Protein AF-0000000074145815 (afdb_homodimer)

InterPro domains:
  IPR029069 HotDog domain superfamily [SSF54637] (166-254)
  IPR052741 Mitochondrial Hydroxyacyl-thioester Dehydratase [PTHR28152] (7-281)

Radius of gyration: 24.05 Å; Cα contacts (8 Å, |Δi|>4): 1220; chains: 2; bounding box: 66×77×58 Å

Structure (mmCIF, N/CA/C/O backbone):
data_AF-0000000074145815-model_v1
#
loop_
_entity.id
_entity.type
_entity.pdbx_description
1 polymer '3-hydroxyacyl-ACP dehydratase Htd2'
#
loop_
_atom_site.group_PDB
_atom_site.id
_atom_site.type_symbol
_atom_site.label_atom_id
_atom_site.label_alt_id
_atom_site.label_comp_id
_atom_site.label_asym_id
_atom_site.label_entity_id
_atom_site.label_seq_id
_atom_site.pdbx_PDB_ins_code
_atom_site.Cartn_x
_atom_site.Cartn_y
_atom_site.Cartn_z
_atom_site.occupancy
_atom_site.B_iso_or_equiv
_atom_site.auth_seq_id
_atom_site.auth_comp_id
_atom_site.auth_asym_id
_atom_site.auth_atom_id
_atom_site.pdbx_PDB_model_num
ATOM 1 N N . MET A 1 1 ? -25.406 8.984 10.875 1 89.31 1 MET A N 1
ATOM 2 C CA . MET A 1 1 ? -24.188 8.781 11.656 1 89.31 1 MET A CA 1
ATOM 3 C C . MET A 1 1 ? -23.797 7.305 11.68 1 89.31 1 MET A C 1
ATOM 5 O O . MET A 1 1 ? -24.656 6.434 11.805 1 89.31 1 MET A O 1
ATOM 9 N N . LYS A 1 2 ? -22.484 6.996 11.492 1 92.31 2 LYS A N 1
ATOM 10 C CA . LYS A 1 2 ? -21.969 5.637 11.539 1 92.31 2 LYS A CA 1
ATOM 11 C C . LYS A 1 2 ? -20.828 5.516 12.539 1 92.31 2 LYS A C 1
ATOM 13 O O . LYS A 1 2 ? -20.062 6.469 12.742 1 92.31 2 LYS A O 1
ATOM 18 N N . ARG A 1 3 ? -20.703 4.375 13.188 1 96.25 3 ARG A N 1
ATOM 19 C CA . ARG A 1 3 ? -19.656 4.098 14.156 1 96.25 3 ARG A CA 1
ATOM 20 C C . ARG A 1 3 ? -18.891 2.83 13.789 1 96.25 3 ARG A C 1
ATOM 22 O O . ARG A 1 3 ? -19.484 1.844 13.352 1 96.25 3 ARG A O 1
ATOM 29 N N . PHE A 1 4 ? -17.625 2.908 13.945 1 96.56 4 PHE A N 1
ATOM 30 C CA . PHE A 1 4 ? -16.766 1.76 13.695 1 96.56 4 PHE A CA 1
ATOM 31 C C . PHE A 1 4 ? -15.742 1.595 14.805 1 96.56 4 PHE A C 1
ATOM 33 O O . PHE A 1 4 ? -15.359 2.57 15.453 1 96.56 4 PHE A O 1
ATOM 40 N N . VAL A 1 5 ? -15.367 0.402 15.047 1 97.5 5 VAL A N 1
ATOM 41 C CA . VAL A 1 5 ? -14.242 0.098 15.914 1 97.5 5 VAL A CA 1
ATOM 42 C C . VAL A 1 5 ? -13.195 -0.713 15.148 1 97.5 5 VAL A C 1
ATOM 44 O O . VAL A 1 5 ? -13.492 -1.804 14.648 1 97.5 5 VAL A O 1
ATOM 47 N N . LEU A 1 6 ? -12.055 -0.201 15.008 1 97.19 6 LEU A N 1
ATOM 48 C CA . LEU A 1 6 ? -10.938 -0.865 14.352 1 97.19 6 LEU A CA 1
ATOM 49 C C . LEU A 1 6 ? -9.891 -1.305 15.367 1 97.19 6 LEU A C 1
ATOM 51 O O . LEU A 1 6 ? -9.414 -0.496 16.172 1 97.19 6 LEU A O 1
ATOM 55 N N . LYS A 1 7 ? -9.586 -2.502 15.375 1 96.5 7 LYS A N 1
ATOM 56 C CA . LYS A 1 7 ? -8.562 -3.062 16.25 1 96.5 7 LYS A CA 1
ATOM 57 C C . LYS A 1 7 ? -7.312 -3.447 15.469 1 96.5 7 LYS A C 1
ATOM 59 O O . LYS A 1 7 ? -7.406 -4.016 14.375 1 96.5 7 LYS A O 1
ATOM 64 N N . GLU A 1 8 ? -6.148 -3.146 16.016 1 96.56 8 GLU A N 1
ATOM 65 C CA . GLU A 1 8 ? -4.91 -3.469 15.305 1 96.56 8 GLU A CA 1
ATOM 66 C C . GLU A 1 8 ? -3.754 -3.668 16.281 1 96.56 8 GLU A C 1
ATOM 68 O O . GLU A 1 8 ? -3.633 -2.932 17.266 1 96.56 8 GLU A O 1
ATOM 73 N N . PHE A 1 9 ? -3 -4.746 16.109 1 95.38 9 PHE A N 1
ATOM 74 C CA . PHE A 1 9 ? -1.731 -4.887 16.812 1 95.38 9 PHE A CA 1
ATOM 75 C C . PHE A 1 9 ? -0.659 -4.008 16.188 1 95.38 9 PHE A C 1
ATOM 77 O O . PHE A 1 9 ? -0.312 -4.184 15.008 1 95.38 9 PHE A O 1
ATOM 84 N N . LEU A 1 10 ? -0.147 -3.104 16.922 1 96.38 10 LEU A N 1
ATOM 85 C CA . LEU A 1 10 ? 0.769 -2.102 16.391 1 96.38 10 LEU A CA 1
ATOM 86 C C . LEU A 1 10 ? 2.189 -2.648 16.312 1 96.38 10 LEU A C 1
ATOM 88 O O . LEU A 1 10 ? 2.789 -2.986 17.328 1 96.38 10 LEU A O 1
ATOM 92 N N . THR A 1 11 ? 2.682 -2.727 15.078 1 95.31 11 THR A N 1
ATOM 93 C CA . THR A 1 11 ? 4.051 -3.182 14.867 1 95.31 11 THR A CA 1
ATOM 94 C C . THR A 1 11 ? 4.898 -2.078 14.242 1 95.31 11 THR A C 1
ATOM 96 O O . THR A 1 11 ? 4.375 -1.035 13.844 1 95.31 11 THR A O 1
ATOM 99 N N . GLU A 1 12 ? 6.152 -2.301 14.156 1 94.44 12 GLU A N 1
ATOM 100 C CA . GLU A 1 12 ? 7.078 -1.293 13.648 1 94.44 12 GLU A CA 1
ATOM 101 C C . GLU A 1 12 ? 7.086 -1.274 12.117 1 94.44 12 GLU A C 1
ATOM 103 O O . GLU A 1 12 ? 7.555 -0.312 11.508 1 94.44 12 GLU A O 1
ATOM 108 N N . THR A 1 13 ? 6.562 -2.273 11.469 1 95.25 13 THR A N 1
ATOM 109 C CA . THR A 1 13 ? 6.727 -2.455 10.031 1 95.25 13 THR A CA 1
ATOM 110 C C . THR A 1 13 ? 6.129 -1.278 9.266 1 95.25 13 THR A C 1
ATOM 112 O O . THR A 1 13 ? 6.797 -0.676 8.422 1 95.25 13 THR A O 1
ATOM 115 N N . PRO A 1 14 ? 4.879 -0.851 9.578 1 96.69 14 PRO A N 1
ATOM 116 C CA . PRO A 1 14 ? 4.344 0.312 8.867 1 96.69 14 PRO A CA 1
ATOM 117 C C . PRO A 1 14 ? 5.164 1.577 9.102 1 96.69 14 PRO A C 1
ATOM 119 O O . PRO A 1 14 ? 5.293 2.412 8.203 1 96.69 14 PRO A O 1
ATOM 122 N N . LEU A 1 15 ? 5.762 1.726 10.25 1 95.25 15 LEU A N 1
ATOM 123 C CA . LEU A 1 15 ? 6.562 2.9 10.578 1 95.25 15 LEU A CA 1
ATOM 124 C C . LEU A 1 15 ? 7.871 2.902 9.797 1 95.25 15 LEU A C 1
ATOM 126 O O . LEU A 1 15 ? 8.312 3.949 9.312 1 95.25 15 LEU A O 1
ATOM 130 N N . GLN A 1 16 ? 8.469 1.748 9.75 1 94.56 16 GLN A N 1
ATOM 131 C CA . GLN A 1 16 ? 9.688 1.627 8.961 1 94.56 16 GLN A CA 1
ATOM 132 C C . GLN A 1 16 ? 9.445 2.012 7.504 1 94.56 16 GLN A C 1
ATOM 134 O O . GLN A 1 16 ? 10.25 2.727 6.902 1 94.56 16 GLN A O 1
ATOM 139 N N . LYS A 1 17 ? 8.336 1.595 6.984 1 97.12 17 LYS A N 1
ATOM 140 C CA . LYS A 1 17 ? 7.992 1.901 5.598 1 97.12 17 LYS A CA 1
ATOM 141 C C . LYS A 1 17 ? 7.641 3.377 5.434 1 97.12 17 LYS A C 1
ATOM 143 O O . LYS A 1 17 ? 7.98 3.992 4.418 1 97.12 17 LYS A O 1
ATOM 148 N N . LEU A 1 18 ? 6.988 3.924 6.418 1 97.06 18 LEU A N 1
ATOM 149 C CA . LEU A 1 18 ? 6.684 5.348 6.383 1 97.06 18 LEU A CA 1
ATOM 150 C C . LEU A 1 18 ? 7.961 6.18 6.375 1 97.06 18 LEU A C 1
ATOM 152 O O . LEU A 1 18 ? 8.109 7.098 5.566 1 97.06 18 LEU A O 1
ATOM 156 N N . ARG A 1 19 ? 8.844 5.84 7.195 1 93.81 19 ARG A N 1
ATOM 157 C CA . ARG A 1 19 ? 10.102 6.566 7.293 1 93.81 19 ARG A CA 1
ATOM 158 C C . ARG A 1 19 ? 10.922 6.422 6.016 1 93.81 19 ARG A C 1
ATOM 160 O O . ARG A 1 19 ? 11.492 7.398 5.523 1 93.81 19 ARG A O 1
ATOM 167 N N . ALA A 1 20 ? 10.938 5.238 5.488 1 95.38 20 ALA A N 1
ATOM 168 C CA . ALA A 1 20 ? 11.625 5.02 4.215 1 95.38 20 ALA A CA 1
ATOM 169 C C . ALA A 1 20 ? 11 5.863 3.105 1 95.38 20 ALA A C 1
ATOM 171 O O . ALA A 1 20 ? 11.703 6.355 2.221 1 95.38 20 ALA A O 1
ATOM 172 N N . THR A 1 21 ? 9.719 6.027 3.158 1 97.56 21 THR A N 1
ATOM 173 C CA . THR A 1 21 ? 8.969 6.773 2.156 1 97.56 21 THR A CA 1
ATOM 174 C C . THR A 1 21 ? 9.281 8.266 2.248 1 97.56 21 THR A C 1
ATOM 176 O O . THR A 1 21 ? 9.414 8.945 1.226 1 97.56 21 THR A O 1
ATOM 179 N N . LEU A 1 22 ? 9.523 8.75 3.469 1 97.06 22 LEU A N 1
ATOM 180 C CA . LEU A 1 22 ? 9.562 10.195 3.682 1 97.06 22 LEU A CA 1
ATOM 181 C C . LEU A 1 22 ? 11 10.688 3.812 1 97.06 22 LEU A C 1
ATOM 183 O O . LEU A 1 22 ? 11.273 11.875 3.666 1 97.06 22 LEU A O 1
ATOM 187 N N . SER A 1 23 ? 11.922 9.82 4.07 1 93.25 23 SER A N 1
ATOM 188 C CA . SER A 1 23 ? 13.266 10.211 4.477 1 93.25 23 SER A CA 1
ATOM 189 C C . SER A 1 23 ? 13.969 10.992 3.371 1 93.25 23 SER A C 1
ATOM 191 O O . SER A 1 23 ? 14.719 11.93 3.646 1 93.25 23 SER A O 1
ATOM 193 N N . ASP A 1 24 ? 13.688 10.688 2.121 1 92.06 24 ASP A N 1
ATOM 194 C CA . ASP A 1 24 ? 14.375 11.344 1.011 1 92.06 24 ASP A CA 1
ATOM 195 C C . ASP A 1 24 ? 13.867 12.766 0.811 1 92.06 24 ASP A C 1
ATOM 197 O O . ASP A 1 24 ? 14.578 13.609 0.26 1 92.06 24 ASP A O 1
ATOM 201 N N . VAL A 1 25 ? 12.648 13 1.281 1 93.56 25 VAL A N 1
ATOM 202 C CA . VAL A 1 25 ? 12.07 14.273 0.88 1 93.56 25 VAL A CA 1
ATOM 203 C C . VAL A 1 25 ? 11.961 15.195 2.09 1 93.56 25 VAL A C 1
ATOM 205 O O . VAL A 1 25 ? 11.734 16.406 1.942 1 93.56 25 VAL A O 1
ATOM 208 N N . LEU A 1 26 ? 12.172 14.672 3.258 1 92.88 26 LEU A N 1
ATOM 209 C CA . LEU A 1 26 ? 12.031 15.484 4.457 1 92.88 26 LEU A CA 1
ATOM 210 C C . LEU A 1 26 ? 13.273 15.383 5.336 1 92.88 26 LEU A C 1
ATOM 212 O O . LEU A 1 26 ? 13.18 15.078 6.523 1 92.88 26 LEU A O 1
ATOM 216 N N . SER A 1 27 ? 14.406 15.742 4.812 1 87.88 27 SER A N 1
ATOM 217 C CA . SER A 1 27 ? 15.719 15.586 5.426 1 87.88 27 SER A CA 1
ATOM 218 C C . SER A 1 27 ? 15.812 16.359 6.738 1 87.88 27 SER A C 1
ATOM 220 O O . SER A 1 27 ? 16.438 15.891 7.695 1 87.88 27 SER A O 1
ATOM 222 N N . PRO A 1 28 ? 15.18 17.531 6.855 1 84.62 28 PRO A N 1
ATOM 223 C CA . PRO A 1 28 ? 15.305 18.234 8.133 1 84.62 28 PRO A CA 1
ATOM 224 C C . PRO A 1 28 ? 14.773 17.406 9.312 1 84.62 28 PRO A C 1
ATOM 226 O O . PRO A 1 28 ? 15.289 17.516 10.422 1 84.62 28 PRO A O 1
ATOM 229 N N . TYR A 1 29 ? 13.797 16.719 9.062 1 85.88 29 TYR A N 1
ATOM 230 C CA . TYR A 1 29 ? 13.195 15.906 10.117 1 85.88 29 TYR A CA 1
ATOM 231 C C . TYR A 1 29 ? 14 14.633 10.344 1 85.88 29 TYR A C 1
ATOM 233 O O . TYR A 1 29 ? 14.305 14.281 11.484 1 85.88 29 TYR A O 1
ATOM 241 N N . TYR A 1 30 ? 14.414 13.922 9.367 1 84.94 30 TYR A N 1
ATOM 242 C CA . TYR A 1 30 ? 14.969 12.578 9.477 1 84.94 30 TYR A CA 1
ATOM 243 C C . TYR A 1 30 ? 16.469 12.625 9.695 1 84.94 30 TYR A C 1
ATOM 245 O O . TYR A 1 30 ? 17.078 11.633 10.109 1 84.94 30 TYR A O 1
ATOM 253 N N . SER A 1 31 ? 17.109 13.648 9.484 1 76.38 31 SER A N 1
ATOM 254 C CA . SER A 1 31 ? 18.5 13.812 9.867 1 76.38 31 SER A CA 1
ATOM 255 C C . SER A 1 31 ? 18.656 13.898 11.383 1 76.38 31 SER A C 1
ATOM 257 O O . SER A 1 31 ? 19.672 13.492 11.93 1 76.38 31 SER A O 1
ATOM 259 N N . GLU A 1 32 ? 17.672 14.375 12.008 1 66.94 32 GLU A N 1
ATOM 260 C CA . GLU A 1 32 ? 17.688 14.531 13.461 1 66.94 32 GLU A CA 1
ATOM 261 C C . GLU A 1 32 ? 17.25 13.25 14.164 1 66.94 32 GLU A C 1
ATOM 263 O O . GLU A 1 32 ? 17.578 13.031 15.328 1 66.94 32 GLU A O 1
ATOM 268 N N . GLN A 1 33 ? 16.469 12.438 13.422 1 62.56 33 GLN A N 1
ATOM 269 C CA . GLN A 1 33 ? 15.891 11.242 14.023 1 62.56 33 GLN A CA 1
ATOM 270 C C . GLN A 1 33 ? 16.75 10.016 13.742 1 62.56 33 GLN A C 1
ATOM 272 O O . GLN A 1 33 ? 16.25 8.883 13.766 1 62.56 33 GLN A O 1
ATOM 277 N N . LYS A 1 34 ? 17.938 10.211 13.305 1 53.44 34 LYS A N 1
ATOM 278 C CA . LYS A 1 34 ? 18.812 9.109 12.898 1 53.44 34 LYS A CA 1
ATOM 279 C C . LYS A 1 34 ? 18.734 7.953 13.883 1 53.44 34 LYS A C 1
ATOM 281 O O . LYS A 1 34 ? 18.797 6.785 13.492 1 53.44 34 LYS A O 1
ATOM 286 N N . GLU A 1 35 ? 18.516 8.211 15.109 1 49.59 35 GLU A N 1
ATOM 287 C CA . GLU A 1 35 ? 18.562 7.18 16.141 1 49.59 35 GLU A CA 1
ATOM 288 C C . GLU A 1 35 ? 17.422 6.184 15.977 1 49.59 35 GLU A C 1
ATOM 290 O O . GLU A 1 35 ? 17.516 5.047 16.453 1 49.59 35 GLU A O 1
ATOM 295 N N . LEU A 1 36 ? 16.359 6.664 15.414 1 48.12 36 LEU A N 1
ATOM 296 C CA . LEU A 1 36 ? 15.18 5.809 15.414 1 48.12 36 LEU A CA 1
ATOM 297 C C . LEU A 1 36 ? 15.336 4.676 14.398 1 48.12 36 LEU A C 1
ATOM 299 O O . LEU A 1 36 ? 14.57 3.709 14.422 1 48.12 36 LEU A O 1
ATOM 303 N N . THR A 1 37 ? 16.141 4.871 13.375 1 45.56 37 THR A N 1
ATOM 304 C CA . THR A 1 37 ? 16.281 3.869 12.328 1 45.56 37 THR A CA 1
ATOM 305 C C . THR A 1 37 ? 17.062 2.662 12.836 1 45.56 37 THR A C 1
ATOM 307 O O . THR A 1 37 ? 17.141 1.638 12.156 1 45.56 37 THR A O 1
ATOM 310 N N . GLU A 1 38 ? 17.969 2.957 13.758 1 43.5 38 GLU A N 1
ATOM 311 C CA . GLU A 1 38 ? 18.688 1.782 14.234 1 43.5 38 GLU A CA 1
ATOM 312 C C . GLU A 1 38 ? 17.781 0.863 15.047 1 43.5 38 GLU A C 1
ATOM 314 O O . GLU A 1 38 ? 16.938 1.333 15.812 1 43.5 38 GLU A O 1
ATOM 319 N N . HIS A 1 39 ? 17.531 -0.3 14.469 1 45.16 39 HIS A N 1
ATOM 320 C CA . HIS A 1 39 ? 16.734 -1.395 15.008 1 45.16 39 HIS A CA 1
ATOM 321 C C . HIS A 1 39 ? 16.766 -1.406 16.531 1 45.16 39 HIS A C 1
ATOM 323 O O . HIS A 1 39 ? 17.734 -1.891 17.125 1 45.16 39 HIS A O 1
ATOM 329 N N . PRO A 1 40 ? 16.172 -0.512 17.094 1 42.44 40 PRO A N 1
ATOM 330 C CA . PRO A 1 40 ? 16.266 -0.752 18.531 1 42.44 40 PRO A CA 1
ATOM 331 C C . PRO A 1 40 ? 15.922 -2.189 18.922 1 42.44 40 PRO A C 1
ATOM 333 O O . PRO A 1 40 ? 15.117 -2.834 18.25 1 42.44 40 PRO A O 1
ATOM 336 N N . GLU A 1 41 ? 16.812 -2.873 19.391 1 43.28 41 GLU A N 1
ATOM 337 C CA . GLU A 1 41 ? 16.359 -4.055 20.109 1 43.28 41 GLU A CA 1
ATOM 338 C C . GLU A 1 41 ? 14.945 -3.859 20.656 1 43.28 41 GLU A C 1
ATOM 340 O O . GLU A 1 41 ? 14.562 -2.744 21.016 1 43.28 41 GLU A O 1
ATOM 345 N N . PRO A 1 42 ? 14.047 -4.863 20.234 1 46.5 42 PRO A N 1
ATOM 346 C CA . PRO A 1 42 ? 12.734 -4.793 20.875 1 46.5 42 PRO A CA 1
ATOM 347 C C . PRO A 1 42 ? 12.805 -4.207 22.281 1 46.5 42 PRO A C 1
ATOM 349 O O . PRO A 1 42 ? 11.898 -4.418 23.094 1 46.5 42 PRO A O 1
ATOM 352 N N . SER A 1 43 ? 13.953 -3.801 22.703 1 43.41 43 SER A N 1
ATOM 353 C CA . SER A 1 43 ? 13.922 -3.365 24.109 1 43.41 43 SER A CA 1
ATOM 354 C C . SER A 1 43 ? 12.75 -2.424 24.359 1 43.41 43 SER A C 1
ATOM 356 O O . SER A 1 43 ? 11.688 -2.568 23.766 1 43.41 43 SER A O 1
ATOM 358 N N . GLU A 1 44 ? 13.07 -1.201 24.938 1 49.47 44 GLU A N 1
ATOM 359 C CA . GLU A 1 44 ? 12.18 -0.225 25.562 1 49.47 44 GLU A CA 1
ATOM 360 C C . GLU A 1 44 ? 11.102 0.226 24.578 1 49.47 44 GLU A C 1
ATOM 362 O O . GLU A 1 44 ? 11.266 0.086 23.359 1 49.47 44 GLU A O 1
ATOM 367 N N . LYS A 1 45 ? 9.797 0.863 25.125 1 61.91 45 LYS A N 1
ATOM 368 C CA . LYS A 1 45 ? 8.445 1.267 24.75 1 61.91 45 LYS A CA 1
ATOM 369 C C . LYS A 1 45 ? 8.477 2.217 23.547 1 61.91 45 LYS A C 1
ATOM 371 O O . LYS A 1 45 ? 8.445 3.438 23.719 1 61.91 45 LYS A O 1
ATOM 376 N N . LEU A 1 46 ? 8.797 1.665 22.344 1 82.25 46 LEU A N 1
ATOM 377 C CA . LEU A 1 46 ? 8.656 2.527 21.172 1 82.25 46 LEU A CA 1
ATOM 378 C C . LEU A 1 46 ? 7.254 3.121 21.109 1 82.25 46 LEU A C 1
ATOM 380 O O . LEU A 1 46 ? 6.266 2.42 21.344 1 82.25 46 LEU A O 1
ATOM 384 N N . THR A 1 47 ? 7.293 4.414 21.094 1 89.25 47 THR A N 1
ATOM 385 C CA . THR A 1 47 ? 6.027 5.137 21 1 89.25 47 THR A CA 1
ATOM 386 C C . THR A 1 47 ? 5.848 5.746 19.625 1 89.25 47 THR A C 1
ATOM 388 O O . THR A 1 47 ? 6.828 6.09 18.953 1 89.25 47 THR A O 1
ATOM 391 N N . LEU A 1 48 ? 4.652 5.832 19.234 1 93.81 48 LEU A N 1
ATOM 392 C CA . LEU A 1 48 ? 4.344 6.516 17.984 1 93.81 48 LEU A CA 1
ATOM 393 C C . LEU A 1 48 ? 4.648 8.008 18.094 1 93.81 48 LEU A C 1
ATOM 395 O O . LEU A 1 48 ? 4.277 8.648 19.062 1 93.81 48 LEU A O 1
ATOM 399 N N . LEU A 1 49 ? 5.32 8.492 17.125 1 93.06 49 LEU A N 1
ATOM 400 C CA . LEU A 1 49 ? 5.527 9.93 17.031 1 93.06 49 LEU A CA 1
ATOM 401 C C . LEU A 1 49 ? 4.305 10.617 16.438 1 93.06 49 LEU A C 1
ATOM 403 O O . LEU A 1 49 ? 3.443 9.953 15.852 1 93.06 49 LEU A O 1
ATOM 407 N N . PRO A 1 50 ? 4.203 11.938 16.609 1 95.62 50 PRO A N 1
ATOM 408 C CA . PRO A 1 50 ? 3.027 12.648 16.109 1 95.62 50 PRO A CA 1
ATOM 409 C C . PR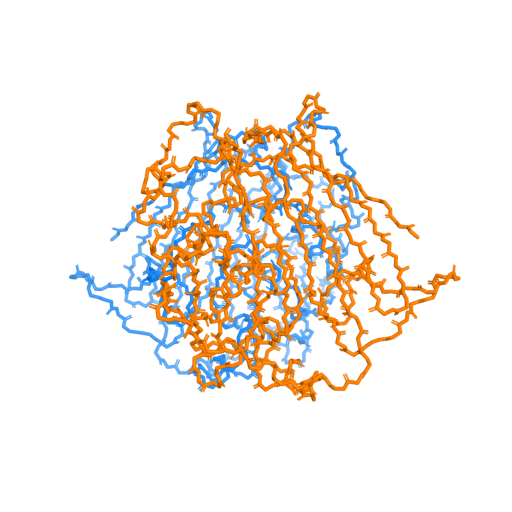O A 1 50 ? 2.812 12.438 14.609 1 95.62 50 PRO A C 1
ATOM 411 O O . PRO A 1 50 ? 3.746 12.602 13.82 1 95.62 50 PRO A O 1
ATOM 414 N N . GLY A 1 51 ? 1.62 12.086 14.227 1 97 51 GLY A N 1
ATOM 415 C CA . GLY A 1 51 ? 1.255 11.898 12.836 1 97 51 GLY A CA 1
ATOM 416 C C . GLY A 1 51 ? 1.433 10.469 12.359 1 97 51 GLY A C 1
ATOM 417 O O . GLY A 1 51 ? 0.84 10.07 11.352 1 97 51 GLY A O 1
ATOM 418 N N . GLU A 1 52 ? 2.178 9.617 13.047 1 96.69 52 GLU A N 1
ATOM 419 C CA . GLU A 1 52 ? 2.521 8.273 12.594 1 96.69 52 GLU A CA 1
ATOM 420 C C . GLU A 1 52 ? 1.32 7.336 12.695 1 96.69 52 GLU A C 1
ATOM 422 O O . GLU A 1 52 ? 1.278 6.301 12.023 1 96.69 52 GLU A O 1
ATOM 427 N N . HIS A 1 53 ? 0.308 7.762 13.477 1 98.19 53 HIS A N 1
ATOM 428 C CA . HIS A 1 53 ? -0.874 6.922 13.625 1 98.19 53 HIS A CA 1
ATOM 429 C C . HIS A 1 53 ? -1.644 6.809 12.32 1 98.19 53 HIS A C 1
ATOM 431 O O . HIS A 1 53 ? -2.471 5.906 12.156 1 98.19 53 HIS A O 1
ATOM 437 N N . LEU A 1 54 ? -1.377 7.695 11.375 1 98.44 54 LEU A N 1
ATOM 438 C CA . LEU A 1 54 ? -2.143 7.766 10.141 1 98.44 54 LEU A CA 1
ATOM 439 C C . LEU A 1 54 ? -1.939 6.508 9.305 1 98.44 54 LEU A C 1
ATOM 441 O O . LEU A 1 54 ? -2.744 6.211 8.414 1 98.44 54 LEU A O 1
ATOM 445 N N . VAL A 1 55 ? -0.894 5.707 9.539 1 98.25 55 VAL A N 1
ATOM 446 C CA . VAL A 1 55 ? -0.648 4.516 8.734 1 98.25 55 VAL A CA 1
ATOM 447 C C . VAL A 1 55 ? -1.19 3.283 9.453 1 98.25 55 VAL A C 1
ATOM 449 O O . VAL A 1 55 ? -0.962 2.152 9.016 1 98.25 55 VAL A O 1
ATOM 452 N N . TYR A 1 56 ? -1.912 3.512 10.531 1 98.38 56 TYR A N 1
ATOM 453 C CA . TYR A 1 56 ? -2.596 2.447 11.258 1 98.38 56 TYR A CA 1
ATOM 454 C C . TYR A 1 56 ? -4.105 2.631 11.203 1 98.38 56 TYR A C 1
ATOM 456 O O . TYR A 1 56 ? -4.594 3.691 10.805 1 98.38 56 TYR A O 1
ATOM 464 N N . PHE A 1 57 ? -4.797 1.565 11.523 1 98.19 57 PHE A N 1
ATOM 465 C CA . PHE A 1 57 ? -6.246 1.547 11.656 1 98.19 57 PHE A CA 1
ATOM 466 C C . PHE A 1 57 ? -6.918 1.924 10.344 1 98.19 57 PHE A C 1
ATOM 468 O O . PHE A 1 57 ? -7.918 2.65 10.336 1 98.19 57 PHE A O 1
ATOM 475 N N . ASN A 1 58 ? -6.309 1.562 9.234 1 97 58 ASN A N 1
ATOM 476 C CA . ASN A 1 58 ? -6.938 1.705 7.922 1 97 58 ASN A CA 1
ATOM 477 C C . ASN A 1 58 ? -7.703 0.447 7.527 1 97 58 ASN A C 1
ATOM 479 O O . ASN A 1 58 ? -7.125 -0.635 7.43 1 97 58 ASN A O 1
ATOM 483 N N . ASP A 1 59 ? -8.898 0.594 7.277 1 92.62 59 ASP A N 1
ATOM 484 C CA . ASP A 1 59 ? -9.836 -0.517 7.219 1 92.62 59 ASP A CA 1
ATOM 485 C C . ASP A 1 59 ? -9.602 -1.378 5.984 1 92.62 59 ASP A C 1
ATOM 487 O O . ASP A 1 59 ? -9.312 -0.856 4.902 1 92.62 59 ASP A O 1
ATOM 491 N N . ALA A 1 60 ? -9.734 -2.646 6.176 1 93.06 60 ALA A N 1
ATOM 492 C CA . ALA A 1 60 ? -9.656 -3.65 5.117 1 93.06 60 ALA A CA 1
ATOM 493 C C . ALA A 1 60 ? -11.031 -3.924 4.516 1 93.06 60 ALA A C 1
ATOM 495 O O . ALA A 1 60 ? -11.664 -4.934 4.828 1 93.06 60 ALA A O 1
ATOM 496 N N . ARG A 1 61 ? -11.438 -3.133 3.604 1 94.56 61 ARG A N 1
ATOM 497 C CA . ARG A 1 61 ? -12.734 -3.318 2.959 1 94.56 61 ARG A CA 1
ATOM 498 C C . ARG A 1 61 ? -12.578 -3.928 1.57 1 94.56 61 ARG A C 1
ATOM 500 O O . ARG A 1 61 ? -11.672 -3.545 0.82 1 94.56 61 ARG A O 1
ATOM 507 N N . PRO A 1 62 ? -13.484 -4.871 1.282 1 95.94 62 PRO A N 1
ATOM 508 C CA . PRO A 1 62 ? -13.43 -5.375 -0.092 1 95.94 62 PRO A CA 1
ATOM 509 C C . PRO A 1 62 ? -13.758 -4.305 -1.127 1 95.94 62 PRO A C 1
ATOM 511 O O . PRO A 1 62 ? -14.336 -3.268 -0.785 1 95.94 62 PRO A O 1
ATOM 514 N N . GLU A 1 63 ? -13.359 -4.551 -2.307 1 96.56 63 GLU A N 1
ATOM 515 C CA . GLU A 1 63 ? -13.453 -3.527 -3.346 1 96.56 63 GLU A CA 1
ATOM 516 C C . GLU A 1 63 ? -14.898 -3.113 -3.586 1 96.56 63 GLU A C 1
ATOM 518 O O . GLU A 1 63 ? -15.18 -1.945 -3.865 1 96.56 63 GLU A O 1
ATOM 523 N N . HIS A 1 64 ? -15.844 -4.07 -3.457 1 96.06 64 HIS A N 1
ATOM 524 C CA . HIS A 1 64 ? -17.234 -3.736 -3.732 1 96.06 64 HIS A CA 1
ATOM 525 C C . HIS A 1 64 ? -17.781 -2.742 -2.711 1 96.06 64 HIS A C 1
ATOM 527 O O . HIS A 1 64 ? -18.844 -2.166 -2.906 1 96.06 64 HIS A O 1
ATOM 533 N N . GLU A 1 65 ? -17.109 -2.543 -1.609 1 95.75 65 GLU A N 1
ATOM 534 C CA . GLU A 1 65 ? -17.5 -1.59 -0.578 1 95.75 65 GLU A CA 1
ATOM 535 C C . GLU A 1 65 ? -16.844 -0.229 -0.799 1 95.75 65 GLU A C 1
ATOM 537 O O . GLU A 1 65 ? -17 0.679 0.021 1 95.75 65 GLU A O 1
ATOM 542 N N . LEU A 1 66 ? -16.078 -0.05 -1.837 1 97 66 LEU A N 1
ATOM 543 C CA . LEU A 1 66 ? -15.523 1.237 -2.236 1 97 66 LEU A CA 1
ATOM 544 C C . LEU A 1 66 ? -16.422 1.921 -3.268 1 97 66 LEU A C 1
ATOM 546 O O . LEU A 1 66 ? -17.266 1.276 -3.881 1 97 66 LEU A O 1
ATOM 550 N N . LEU A 1 67 ? -16.266 3.209 -3.449 1 96.5 67 LEU A N 1
ATOM 551 C CA . LEU A 1 67 ? -16.938 3.961 -4.5 1 96.5 67 LEU A CA 1
ATOM 552 C C . LEU A 1 67 ? -16.094 4.016 -5.766 1 96.5 67 LEU A C 1
ATOM 554 O O . LEU A 1 67 ? -14.969 3.5 -5.785 1 96.5 67 LEU A O 1
ATOM 558 N N . GLY A 1 68 ? -16.625 4.586 -6.781 1 95.31 68 GLY A N 1
ATOM 559 C CA . GLY A 1 68 ? -15.953 4.652 -8.07 1 95.31 68 GLY A CA 1
ATOM 560 C C . GLY A 1 68 ? -14.617 5.379 -8.016 1 95.31 68 GLY A C 1
ATOM 561 O O . GLY A 1 68 ? -13.742 5.129 -8.844 1 95.31 68 GLY A O 1
ATOM 562 N N . ASP A 1 69 ? -14.422 6.266 -7.016 1 97 69 ASP A N 1
ATOM 563 C CA . ASP A 1 69 ? -13.164 7.004 -6.902 1 97 69 ASP A CA 1
ATOM 564 C C . ASP A 1 69 ? -12.125 6.203 -6.113 1 97 69 ASP A C 1
ATOM 566 O O . ASP A 1 69 ? -11.008 6.664 -5.91 1 97 69 ASP A O 1
ATOM 570 N N . GLY A 1 70 ? -12.539 4.996 -5.637 1 97.5 70 GLY A N 1
ATOM 571 C CA . GLY A 1 70 ? -11.609 4.121 -4.945 1 97.5 70 GLY A CA 1
ATOM 572 C C . GLY A 1 70 ? -11.578 4.352 -3.445 1 97.5 70 GLY A C 1
ATOM 573 O O . GLY A 1 70 ? -10.797 3.719 -2.73 1 97.5 70 GLY A O 1
ATOM 574 N N . TYR A 1 71 ? -12.391 5.262 -2.957 1 96.69 71 TYR A N 1
ATOM 575 C CA . TYR A 1 71 ? -12.445 5.559 -1.529 1 96.69 71 TYR A CA 1
ATOM 576 C C . TYR A 1 71 ? -13.602 4.828 -0.865 1 96.69 71 TYR A C 1
ATOM 578 O O . TYR A 1 71 ? -14.484 4.305 -1.548 1 96.69 71 TYR A O 1
ATOM 586 N N . ASP A 1 72 ? -13.602 4.77 0.398 1 94.25 72 ASP A N 1
ATOM 587 C CA . ASP A 1 72 ? -14.562 4.027 1.206 1 94.25 72 ASP A CA 1
ATOM 588 C C . ASP A 1 72 ? -15.961 4.629 1.083 1 94.25 72 ASP A C 1
ATOM 590 O O . ASP A 1 72 ? -16.141 5.84 1.25 1 94.25 72 ASP A O 1
ATOM 594 N N . LYS A 1 73 ? -16.969 3.789 0.936 1 93.75 73 LYS A N 1
ATOM 595 C CA . LYS A 1 73 ? -18.344 4.25 0.756 1 93.75 73 LYS A CA 1
ATOM 596 C C . LYS A 1 73 ? -18.891 4.844 2.049 1 93.75 73 LYS A C 1
ATOM 598 O O . LYS A 1 73 ? -19.766 5.719 2.014 1 93.75 73 LYS A O 1
ATOM 603 N N . ASP A 1 74 ? -18.375 4.426 3.174 1 93.56 74 ASP A N 1
ATOM 604 C CA . ASP A 1 74 ? -18.922 4.848 4.461 1 93.56 74 ASP A CA 1
ATOM 605 C C . ASP A 1 74 ? -18.453 6.254 4.824 1 93.56 74 ASP A C 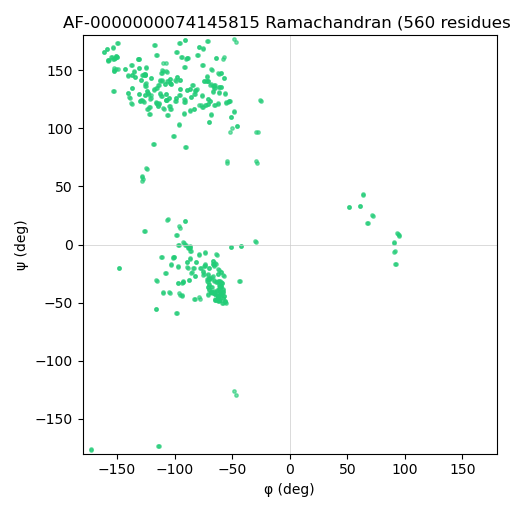1
ATOM 607 O O . ASP A 1 74 ? -18.953 6.859 5.773 1 93.56 74 ASP A O 1
ATOM 611 N N . HIS A 1 75 ? -17.516 6.777 4.039 1 95.25 75 HIS A N 1
ATOM 612 C CA . HIS A 1 75 ? -17.031 8.141 4.273 1 95.25 75 HIS A CA 1
ATOM 613 C C . HIS A 1 75 ? -17.578 9.102 3.225 1 95.25 75 HIS A C 1
ATOM 615 O O . HIS A 1 75 ? -16.984 10.148 2.971 1 95.25 75 HIS A O 1
ATOM 621 N N . ALA A 1 76 ? -18.672 8.727 2.613 1 95.31 76 ALA A N 1
ATOM 622 C CA . ALA A 1 76 ? -19.359 9.586 1.647 1 95.31 76 ALA A CA 1
ATOM 623 C C . ALA A 1 76 ? -20.688 10.094 2.207 1 95.31 76 ALA A C 1
ATOM 625 O O . ALA A 1 76 ? -21.266 9.477 3.104 1 95.31 76 ALA A O 1
ATOM 626 N N . PRO A 1 77 ? -21.141 11.234 1.665 1 93.94 77 PRO A N 1
ATOM 627 C CA . PRO A 1 77 ? -22.391 11.781 2.184 1 93.94 77 PRO A CA 1
ATOM 628 C C . PRO A 1 77 ? -23.609 10.961 1.776 1 93.94 77 PRO A C 1
ATOM 630 O O . PRO A 1 77 ? -23.641 10.398 0.678 1 93.94 77 PRO A O 1
ATOM 633 N N . PHE A 1 78 ? -24.469 10.938 2.652 1 90 78 PHE A N 1
ATOM 634 C CA . PHE A 1 78 ? -25.75 10.289 2.424 1 90 78 PHE A CA 1
ATOM 635 C C . PHE A 1 78 ? -26.891 11.133 2.982 1 90 78 PHE A C 1
ATOM 637 O O . PHE A 1 78 ? -26.688 11.945 3.887 1 90 78 PHE A O 1
ATOM 644 N N . THR A 1 79 ? -28.047 10.922 2.389 1 88.19 79 THR A N 1
ATOM 645 C CA . THR A 1 79 ? -29.234 11.617 2.887 1 88.19 79 THR A CA 1
ATOM 646 C C . THR A 1 79 ? -29.719 10.992 4.188 1 88.19 79 THR A C 1
ATOM 648 O O . THR A 1 79 ? -29.234 9.938 4.598 1 88.19 79 THR A O 1
ATOM 651 N N . GLU A 1 80 ? -30.625 11.688 4.812 1 83.5 80 GLU A N 1
ATOM 652 C CA . GLU A 1 80 ? -31.219 11.18 6.043 1 83.5 80 GLU A CA 1
ATOM 653 C C . GLU A 1 80 ? -31.875 9.82 5.816 1 83.5 80 GLU A C 1
ATOM 655 O O . GLU A 1 80 ? -31.906 8.977 6.723 1 83.5 80 GLU A O 1
ATOM 660 N N . SER A 1 81 ? -32.312 9.5 4.598 1 86.25 81 SER A N 1
ATOM 661 C CA . SER A 1 81 ? -32.969 8.25 4.258 1 86.25 81 SER A CA 1
ATOM 662 C C . SER A 1 81 ? -31.953 7.168 3.898 1 86.25 81 SER A C 1
ATOM 664 O O . SER A 1 81 ? -32.344 6.039 3.576 1 86.25 81 SER A O 1
ATOM 666 N N . GLY A 1 82 ? -30.672 7.625 3.855 1 82.94 82 GLY A N 1
ATOM 667 C CA . GLY A 1 82 ? -29.625 6.652 3.596 1 82.94 82 GLY A CA 1
ATOM 668 C C . GLY A 1 82 ? -29.234 6.562 2.131 1 82.94 82 GLY A C 1
ATOM 669 O O . GLY A 1 82 ? -28.516 5.652 1.728 1 82.94 82 GLY A O 1
ATOM 670 N N . THR A 1 83 ? -29.781 7.469 1.383 1 87.62 83 THR A N 1
ATOM 671 C CA . THR A 1 83 ? -29.469 7.488 -0.042 1 87.62 83 THR A CA 1
ATOM 672 C C . THR A 1 83 ? -28.156 8.211 -0.3 1 87.62 83 THR A C 1
ATOM 674 O O . THR A 1 83 ? -27.938 9.32 0.197 1 87.62 83 THR A O 1
ATOM 677 N N . PRO A 1 84 ? -27.281 7.59 -1.037 1 88.69 84 PRO A N 1
ATOM 678 C CA . PRO A 1 84 ? -26.031 8.266 -1.356 1 88.69 84 PRO A CA 1
ATOM 679 C C . PRO A 1 84 ? -26.234 9.578 -2.104 1 88.69 84 PRO A C 1
ATOM 681 O O . PRO A 1 84 ? -27.125 9.672 -2.961 1 88.69 84 PRO A O 1
ATOM 684 N N . ILE A 1 85 ? -25.531 10.617 -1.73 1 92.25 85 ILE A N 1
ATOM 685 C CA . ILE A 1 85 ? -25.516 11.891 -2.438 1 92.25 85 ILE A CA 1
ATOM 686 C C . ILE A 1 85 ? -24.391 11.906 -3.467 1 92.25 85 ILE A C 1
ATOM 688 O O . ILE A 1 85 ? -23.234 11.68 -3.127 1 92.25 85 ILE A O 1
ATOM 692 N N . PRO A 1 86 ? -24.766 12.164 -4.6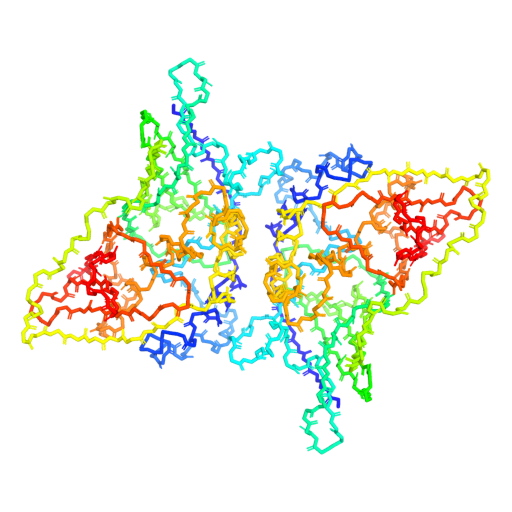8 1 91.94 86 PRO A N 1
ATOM 693 C CA . PRO A 1 86 ? -23.734 12.164 -5.711 1 91.94 86 PRO A CA 1
ATOM 694 C C . PRO A 1 86 ? -22.734 13.312 -5.551 1 91.94 86 PRO A C 1
ATOM 696 O O . PRO A 1 86 ? -23.109 14.383 -5.059 1 91.94 86 PRO A O 1
ATOM 699 N N . PHE A 1 87 ? -21.562 13.125 -5.957 1 94.31 87 PHE A N 1
ATOM 700 C CA . PHE A 1 87 ? -20.5 14.133 -5.969 1 94.31 87 PHE A CA 1
ATOM 701 C C . PHE A 1 87 ? -19.516 13.867 -7.09 1 94.31 87 PHE A C 1
ATOM 703 O O . PHE A 1 87 ? -19.438 12.758 -7.613 1 94.31 87 PHE A O 1
ATOM 710 N N . ARG A 1 88 ? -18.766 14.914 -7.395 1 93.62 88 ARG A N 1
ATOM 711 C CA . ARG A 1 88 ? -17.766 14.773 -8.438 1 93.62 88 ARG A CA 1
ATOM 712 C C . ARG A 1 88 ? -16.359 14.672 -7.836 1 93.62 88 ARG A C 1
ATOM 714 O O . ARG A 1 88 ? -15.547 13.859 -8.273 1 93.62 88 ARG A O 1
ATOM 721 N N . HIS A 1 89 ? -16.156 15.523 -6.801 1 95.5 89 HIS A N 1
ATOM 722 C CA . HIS A 1 89 ? -14.836 15.562 -6.176 1 95.5 89 HIS A CA 1
ATOM 723 C C . HIS A 1 89 ? -14.938 15.328 -4.672 1 95.5 89 HIS A C 1
ATOM 725 O O . HIS A 1 89 ? -15.852 15.836 -4.02 1 95.5 89 HIS A O 1
ATOM 731 N N . ARG A 1 90 ? -14.102 14.562 -4.188 1 96.62 90 ARG A N 1
ATOM 732 C CA . ARG A 1 90 ? -13.883 14.367 -2.758 1 96.62 90 ARG A CA 1
ATOM 733 C C . ARG A 1 90 ? -12.609 15.055 -2.293 1 96.62 90 ARG A C 1
ATOM 735 O O . ARG A 1 90 ? -11.523 14.797 -2.828 1 96.62 90 ARG A O 1
ATOM 742 N N . LEU A 1 91 ? -12.711 15.891 -1.283 1 96.25 91 LEU A N 1
ATOM 743 C CA . LEU A 1 91 ? -11.609 16.719 -0.82 1 96.25 91 LEU A CA 1
ATOM 744 C C . LEU A 1 91 ? -11.273 16.422 0.637 1 96.25 91 LEU A C 1
ATOM 746 O O . LEU A 1 91 ? -12.156 16.078 1.424 1 96.25 91 LEU A O 1
ATOM 750 N N . TRP A 1 92 ? -10.039 16.469 0.948 1 97.75 92 TRP A N 1
ATOM 751 C CA . TRP A 1 92 ? -9.578 16.547 2.332 1 97.75 92 TRP A CA 1
ATOM 752 C C . TRP A 1 92 ? -9.406 18 2.762 1 97.75 92 TRP A C 1
ATOM 754 O O . TRP A 1 92 ? -8.492 18.688 2.295 1 97.75 92 TRP A O 1
ATOM 764 N N . LEU A 1 93 ? -10.211 18.484 3.654 1 97.62 93 LEU A N 1
ATOM 765 C CA . LEU A 1 93 ? -10.312 19.922 3.867 1 97.62 93 LEU A CA 1
ATOM 766 C C . LEU A 1 93 ? -9.453 20.359 5.051 1 97.62 93 LEU A C 1
ATOM 768 O O . LEU A 1 93 ? -8.625 21.266 4.922 1 97.62 93 LEU A O 1
ATOM 772 N N . TYR A 1 94 ? -9.742 19.797 6.18 1 98.44 94 TYR A N 1
ATOM 773 C CA . TYR A 1 94 ? -9.016 20.188 7.379 1 98.44 94 TYR A CA 1
ATOM 774 C C . TYR A 1 94 ? -9.109 19.109 8.453 1 98.44 94 TYR A C 1
ATOM 776 O O . TYR A 1 94 ? -9.883 18.156 8.328 1 98.44 94 TYR A O 1
ATOM 784 N N . GLY A 1 95 ? -8.297 19.234 9.484 1 98.75 95 GLY A N 1
ATOM 785 C CA . GLY A 1 95 ? -8.305 18.281 10.586 1 98.75 95 GLY A CA 1
ATOM 786 C C . GLY A 1 95 ? -7.434 18.703 11.75 1 98.75 95 GLY A C 1
ATOM 787 O O . GLY A 1 95 ? -6.941 19.844 11.781 1 98.75 95 GLY A O 1
ATOM 788 N N . SER A 1 96 ? -7.375 17.828 12.719 1 98.88 96 SER A N 1
ATOM 789 C CA . SER A 1 96 ? -6.551 18.031 13.906 1 98.88 96 SER A CA 1
ATOM 790 C C . SER A 1 96 ? -6.062 16.688 14.469 1 98.88 96 SER A C 1
ATOM 792 O O . SER A 1 96 ? -6.691 15.656 14.266 1 98.88 96 SER A O 1
ATOM 794 N N . ILE A 1 97 ? -4.926 16.703 15.102 1 98.81 97 ILE A N 1
ATOM 795 C CA . ILE A 1 97 ? -4.316 15.586 15.805 1 98.81 97 ILE A CA 1
ATOM 796 C C . ILE A 1 97 ? -3.932 16.016 17.219 1 98.81 97 ILE A C 1
ATOM 798 O O . ILE A 1 97 ? -3.189 16.969 17.406 1 98.81 97 ILE A O 1
ATOM 802 N N . GLU A 1 98 ? -4.406 15.336 18.156 1 98.5 98 GLU A N 1
ATOM 803 C CA . GLU A 1 98 ? -4.094 15.602 19.547 1 98.5 98 GLU A CA 1
ATOM 804 C C . GLU A 1 98 ? -3.555 14.352 20.25 1 98.5 98 GLU A C 1
ATOM 806 O O . GLU A 1 98 ? -4.141 13.273 20.141 1 98.5 98 GLU A O 1
ATOM 811 N N . HIS A 1 99 ? -2.43 14.5 20.891 1 97.5 99 HIS A N 1
ATOM 812 C CA . HIS A 1 99 ? -1.908 13.438 21.734 1 97.5 99 HIS A CA 1
ATOM 813 C C . HIS A 1 99 ? -2.236 13.688 23.203 1 97.5 99 HIS A C 1
ATOM 815 O O . HIS A 1 99 ? -1.941 14.758 23.734 1 97.5 99 HIS A O 1
ATOM 821 N N . THR A 1 100 ? -2.838 12.727 23.828 1 96.62 100 THR A N 1
ATOM 822 C CA . THR A 1 100 ? -3.172 12.844 25.234 1 96.62 100 THR A CA 1
ATOM 823 C C . THR A 1 100 ? -2.275 11.945 26.094 1 96.62 100 THR A C 1
ATOM 825 O O . THR A 1 100 ? -2.094 12.195 27.281 1 96.62 100 THR A O 1
ATOM 828 N N . ALA A 1 101 ? -1.756 10.945 25.531 1 95.81 101 ALA A N 1
ATOM 829 C CA . ALA A 1 101 ? -0.815 10.016 26.141 1 95.81 101 ALA A CA 1
ATOM 830 C C . ALA A 1 101 ? 0.004 9.289 25.078 1 95.81 101 ALA A C 1
ATOM 832 O O . ALA A 1 101 ? -0.381 9.25 23.906 1 95.81 101 ALA A O 1
ATOM 833 N N . PRO A 1 102 ? 1.136 8.773 25.453 1 94.19 102 PRO A N 1
ATOM 834 C CA . PRO A 1 102 ? 1.92 8 24.484 1 94.19 102 PRO A CA 1
ATOM 835 C C . PRO A 1 102 ? 1.221 6.715 24.047 1 94.19 102 PRO A C 1
ATOM 837 O O . PRO A 1 102 ? 0.551 6.066 24.859 1 94.19 102 PRO A O 1
ATOM 840 N N . LEU A 1 103 ? 1.259 6.422 22.812 1 95.75 103 LEU A N 1
ATOM 841 C CA . LEU A 1 103 ? 0.795 5.148 22.266 1 95.75 103 LEU A CA 1
ATOM 842 C C . LEU A 1 103 ? 1.975 4.25 21.906 1 95.75 103 LEU A C 1
ATOM 844 O O . LEU A 1 103 ? 2.754 4.57 21.016 1 95.75 103 LEU A O 1
ATOM 848 N N . HIS A 1 104 ? 2.062 3.127 22.594 1 94.38 104 HIS A N 1
ATOM 849 C CA . HIS A 1 104 ? 3.219 2.246 22.453 1 94.38 104 HIS A CA 1
ATOM 850 C C . HIS A 1 104 ? 2.994 1.198 21.375 1 94.38 104 HIS A C 1
ATOM 852 O O . HIS A 1 104 ? 1.854 0.805 21.109 1 94.38 104 HIS A O 1
ATOM 858 N N . LEU A 1 105 ? 4.062 0.74 20.781 1 94.56 105 LEU A N 1
ATOM 859 C CA . LEU A 1 105 ? 4.02 -0.378 19.844 1 94.56 105 LEU A 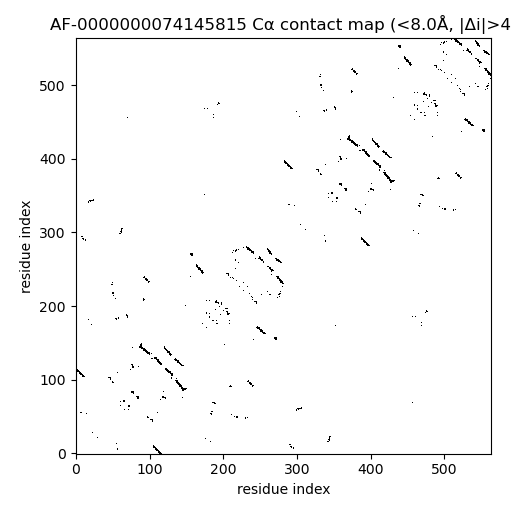CA 1
ATOM 860 C C . LEU A 1 105 ? 3.939 -1.707 20.594 1 94.56 105 LEU A C 1
ATOM 862 O O . LEU A 1 105 ? 4 -1.739 21.828 1 94.56 105 LEU A O 1
ATOM 866 N N . HIS A 1 106 ? 3.689 -2.756 19.828 1 92.25 106 HIS A N 1
ATOM 867 C CA . HIS A 1 106 ? 3.664 -4.141 20.281 1 92.25 106 HIS A CA 1
ATOM 868 C C . HIS A 1 106 ? 2.545 -4.367 21.297 1 92.25 106 HIS A C 1
ATOM 870 O O . HIS A 1 106 ? 2.766 -4.973 22.344 1 92.25 106 HIS A O 1
ATOM 876 N N . GLN A 1 107 ? 1.473 -3.826 21.016 1 93.5 107 GLN A N 1
ATOM 877 C CA . GLN A 1 107 ? 0.214 -4.047 21.719 1 93.5 107 GLN A CA 1
ATOM 878 C C . GLN A 1 107 ? -0.98 -3.809 20.797 1 93.5 107 GLN A C 1
ATOM 880 O O . GLN A 1 107 ? -0.857 -3.131 19.766 1 93.5 107 GLN A O 1
ATOM 885 N N . TYR A 1 108 ? -2.064 -4.371 21.203 1 95.62 108 TYR A N 1
ATOM 886 C CA . TYR A 1 108 ? -3.312 -4.039 20.516 1 95.62 108 TYR A CA 1
ATOM 887 C C . TYR A 1 108 ? -3.791 -2.645 20.906 1 95.62 108 TYR A C 1
ATOM 889 O O . TYR A 1 108 ? -3.658 -2.24 22.062 1 95.62 108 TYR A O 1
ATOM 897 N N . ALA A 1 109 ? -4.285 -1.946 19.984 1 97.75 109 ALA A N 1
ATOM 898 C CA . ALA A 1 109 ? -4.984 -0.68 20.188 1 97.75 109 ALA A CA 1
ATOM 899 C C . ALA A 1 109 ? -6.312 -0.661 19.438 1 97.75 109 ALA A C 1
ATOM 901 O O . ALA A 1 109 ? -6.555 -1.503 18.562 1 97.75 109 ALA A O 1
ATOM 902 N N . ARG A 1 110 ? -7.152 0.205 19.891 1 98.31 110 ARG A N 1
ATOM 903 C CA . ARG A 1 110 ? -8.469 0.327 19.281 1 98.31 110 ARG A CA 1
ATOM 904 C C . ARG A 1 110 ? -8.727 1.755 18.812 1 98.31 110 ARG A C 1
ATOM 906 O O . ARG A 1 110 ? -8.422 2.713 19.531 1 98.31 110 ARG A O 1
ATOM 913 N N . CYS A 1 111 ? -9.172 1.892 17.656 1 98.69 111 CYS A N 1
ATOM 914 C CA . CYS A 1 111 ? -9.617 3.172 17.109 1 98.69 111 CYS A CA 1
ATOM 915 C C . CYS A 1 111 ? -11.141 3.23 17.031 1 98.69 111 CYS A C 1
ATOM 917 O O . CYS A 1 111 ? -11.75 2.48 16.266 1 98.69 111 CYS A O 1
ATOM 919 N N . HIS A 1 112 ? -11.727 4.035 17.812 1 98.69 112 HIS A N 1
ATOM 920 C CA . HIS A 1 112 ? -13.148 4.324 17.703 1 98.69 112 HIS A CA 1
ATOM 921 C C . HIS A 1 112 ? -13.414 5.449 16.703 1 98.69 112 HIS A C 1
ATOM 923 O O . HIS A 1 112 ? -13 6.594 16.938 1 98.69 112 HIS A O 1
ATOM 929 N N . GLU A 1 113 ? -14.078 5.125 15.68 1 98.38 113 GLU A N 1
ATOM 930 C CA . GLU A 1 113 ? -14.32 6.09 14.609 1 98.38 113 GLU A CA 1
ATOM 931 C C . GLU A 1 113 ? -15.797 6.473 14.547 1 98.38 113 GLU A C 1
ATOM 933 O O . GLU A 1 113 ? -16.672 5.602 14.531 1 98.38 113 GLU A O 1
ATOM 938 N N . LEU A 1 114 ? -16.047 7.734 14.562 1 98.25 114 LEU A N 1
ATOM 939 C CA . LEU A 1 114 ? -17.375 8.297 14.398 1 98.25 114 LEU A CA 1
ATOM 940 C C . LEU A 1 114 ? -17.469 9.117 13.117 1 98.25 114 LEU A C 1
ATOM 942 O O . LEU A 1 114 ? -16.688 10.047 12.914 1 98.25 114 LEU A O 1
ATOM 946 N N . VAL A 1 115 ? -18.391 8.734 12.227 1 96.38 115 VAL A N 1
ATOM 947 C CA . VAL A 1 115 ? -18.594 9.414 10.953 1 96.38 115 VAL A CA 1
ATOM 948 C C . VAL A 1 115 ? -19.906 10.172 10.969 1 96.38 115 VAL A C 1
ATOM 950 O O . VAL A 1 115 ? -20.969 9.578 11.148 1 96.38 115 VAL A O 1
ATOM 953 N N . ARG A 1 116 ? -19.812 11.492 10.852 1 95.19 116 ARG A N 1
ATOM 954 C CA . ARG A 1 116 ? -20.984 12.359 10.742 1 95.19 116 ARG A CA 1
ATOM 955 C C . ARG A 1 116 ? -21.062 13.008 9.367 1 95.19 116 ARG A C 1
ATOM 957 O O . ARG A 1 116 ? -20.078 13.547 8.867 1 95.19 116 ARG A O 1
ATOM 964 N N . THR A 1 117 ? -22.266 12.875 8.797 1 92.56 117 THR A N 1
ATOM 965 C CA . THR A 1 117 ? -22.391 13.32 7.41 1 92.56 117 THR A CA 1
ATOM 966 C C . THR A 1 117 ? -23.344 14.516 7.312 1 92.56 117 THR A C 1
ATOM 968 O O . THR A 1 117 ? -24.344 14.57 8.023 1 92.56 117 THR A O 1
ATOM 971 N N . ALA A 1 118 ? -22.953 15.5 6.512 1 91.44 118 ALA A N 1
ATOM 972 C CA . ALA A 1 118 ? -23.812 16.547 5.965 1 91.44 118 ALA A CA 1
ATOM 973 C C . ALA A 1 118 ? -23.938 16.422 4.449 1 91.44 118 ALA A C 1
ATOM 975 O O . ALA A 1 118 ? -23.547 15.406 3.873 1 91.44 118 ALA A O 1
ATOM 976 N N . THR A 1 119 ? -24.562 17.391 3.902 1 88.81 119 THR A N 1
ATOM 977 C CA . THR A 1 119 ? -24.828 17.312 2.469 1 88.81 119 THR A CA 1
ATOM 978 C C . THR A 1 119 ? -23.531 17.406 1.673 1 88.81 119 THR A C 1
ATOM 980 O O . THR A 1 119 ? -23.359 16.703 0.674 1 88.81 119 THR A O 1
ATOM 983 N N . ASP A 1 120 ? -22.641 18.203 2.145 1 93.19 120 ASP A N 1
ATOM 984 C CA . ASP A 1 120 ? -21.453 18.453 1.328 1 93.19 120 ASP A CA 1
ATOM 985 C C . ASP A 1 120 ? -20.172 18.172 2.117 1 93.19 120 ASP A C 1
ATOM 987 O O . ASP A 1 120 ? -19.078 18.531 1.684 1 93.19 120 ASP A O 1
ATOM 991 N N . ARG A 1 121 ? -20.344 17.531 3.293 1 95.62 121 ARG A N 1
ATOM 992 C CA . ARG A 1 121 ? -19.172 17.312 4.125 1 95.62 121 ARG A CA 1
ATOM 993 C C . ARG A 1 121 ? -19.344 16.078 5.004 1 95.62 121 ARG A C 1
ATOM 995 O O . ARG A 1 121 ? -20.469 15.742 5.391 1 95.62 121 ARG A O 1
ATOM 1002 N N . VAL A 1 122 ? -18.297 15.438 5.289 1 97.19 122 VAL A N 1
ATOM 1003 C CA . VAL A 1 122 ? -18.25 14.312 6.215 1 97.19 122 VAL A CA 1
ATOM 1004 C C . VAL A 1 122 ? -17.172 14.562 7.277 1 97.19 122 VAL A C 1
ATOM 1006 O O . VAL A 1 122 ? -16.031 14.859 6.949 1 97.19 122 VAL A O 1
ATOM 1009 N N . HIS A 1 123 ? -17.609 14.531 8.5 1 97.75 123 HIS A N 1
ATOM 1010 C CA . HIS A 1 123 ? -16.703 14.664 9.641 1 97.75 123 HIS A CA 1
ATOM 1011 C C . HIS A 1 123 ? -16.359 13.297 10.234 1 97.75 123 HIS A C 1
ATOM 1013 O O . HIS A 1 123 ? -17.25 12.523 10.578 1 97.75 123 HIS A O 1
ATOM 1019 N N . VAL A 1 124 ? -15.117 12.969 10.312 1 98.25 124 VAL A N 1
ATOM 1020 C CA . VAL A 1 124 ? -14.648 11.711 10.883 1 98.25 124 VAL A CA 1
ATOM 1021 C C . VAL A 1 124 ? -13.852 11.984 12.156 1 98.25 124 VAL A C 1
ATOM 1023 O O . VAL A 1 124 ? -12.852 12.711 12.125 1 98.25 124 VAL A O 1
ATOM 1026 N N . GLN A 1 125 ? -14.289 11.477 13.211 1 98.75 125 GLN A N 1
ATOM 1027 C CA . GLN A 1 125 ? -13.57 11.531 14.477 1 98.75 125 GLN A CA 1
ATOM 1028 C C . GLN A 1 125 ? -12.992 10.164 14.844 1 98.75 125 GLN A C 1
ATOM 1030 O O . GLN A 1 125 ? -13.711 9.156 14.836 1 98.75 125 GLN A O 1
ATOM 1035 N N . ARG A 1 126 ? -11.75 10.117 15.172 1 98.81 126 ARG A N 1
ATOM 1036 C CA . ARG A 1 126 ? -11.078 8.883 15.57 1 98.81 126 ARG A CA 1
ATOM 1037 C C . ARG A 1 126 ? -10.445 9.031 16.953 1 98.81 126 ARG A C 1
ATOM 1039 O O . ARG A 1 126 ? -9.562 9.875 17.141 1 98.81 126 ARG A O 1
ATOM 1046 N N . ASP A 1 127 ? -10.891 8.273 17.875 1 98.88 127 ASP A N 1
ATOM 1047 C CA . ASP A 1 127 ? -10.281 8.141 19.203 1 98.88 127 ASP A CA 1
ATOM 1048 C C . ASP A 1 127 ? -9.516 6.824 19.328 1 98.88 127 ASP A C 1
ATOM 1050 O O . ASP A 1 127 ? -10.109 5.746 19.234 1 98.88 127 ASP A O 1
ATOM 1054 N N . ILE A 1 128 ? -8.25 6.941 19.562 1 98.88 128 ILE A N 1
ATOM 1055 C CA . ILE A 1 128 ? -7.402 5.754 19.609 1 98.88 128 ILE A CA 1
ATOM 1056 C C . ILE A 1 128 ? -7.016 5.449 21.047 1 98.88 128 ILE A C 1
ATOM 1058 O O . ILE A 1 128 ? -6.422 6.289 21.734 1 98.88 128 ILE A O 1
ATOM 1062 N N . TYR A 1 129 ? -7.312 4.254 21.453 1 98.75 129 TYR A N 1
ATOM 1063 C CA . TYR A 1 129 ? -7.09 3.801 22.828 1 98.75 129 TYR A CA 1
ATOM 1064 C C . TYR A 1 129 ? -6.016 2.723 22.875 1 98.75 129 TYR A C 1
ATOM 1066 O O . TYR A 1 129 ? -5.957 1.854 22 1 98.75 129 TYR A O 1
ATOM 1074 N N . SER A 1 130 ? -5.219 2.807 23.906 1 97.56 130 SER A N 1
ATOM 1075 C CA . SER A 1 130 ? -4.258 1.74 24.172 1 97.56 130 SER A CA 1
ATOM 1076 C C . SER A 1 130 ? -4.953 0.478 24.672 1 97.56 130 SER A C 1
ATOM 1078 O O . SER A 1 130 ? -6.172 0.466 24.859 1 97.56 130 SER A O 1
ATOM 1080 N N . SER A 1 131 ? -4.172 -0.573 24.844 1 95.5 131 SER A N 1
ATOM 1081 C CA . SER A 1 131 ? -4.703 -1.862 25.281 1 95.5 131 SER A CA 1
ATOM 1082 C C . SER A 1 131 ? -5.324 -1.768 26.656 1 95.5 131 SER A C 1
ATOM 1084 O O . SER A 1 131 ? -6.23 -2.535 27 1 95.5 131 SER A O 1
ATOM 1086 N N . ASN A 1 132 ? -4.898 -0.83 27.438 1 95.75 132 ASN A N 1
ATOM 1087 C CA . ASN A 1 132 ? -5.426 -0.674 28.797 1 95.75 132 ASN A CA 1
ATOM 1088 C C . ASN A 1 132 ? -6.625 0.269 28.828 1 95.75 132 ASN A C 1
ATOM 1090 O O . ASN A 1 132 ? -7.109 0.627 29.891 1 95.75 132 ASN A O 1
ATOM 1094 N N . GLY A 1 133 ? -6.977 0.771 27.688 1 97 133 GLY A N 1
ATOM 1095 C CA . GLY A 1 133 ? -8.188 1.567 27.594 1 97 133 GLY A CA 1
ATOM 1096 C C . GLY A 1 133 ? -7.938 3.057 27.75 1 97 133 GLY A C 1
ATOM 1097 O O . GLY A 1 133 ? -8.883 3.84 27.875 1 97 133 GLY A O 1
ATOM 1098 N N . GLN A 1 134 ? -6.75 3.457 27.75 1 97.94 134 GLN A N 1
ATOM 1099 C CA . GLN A 1 134 ? -6.41 4.871 27.844 1 97.94 134 GLN A CA 1
ATOM 1100 C C . GLN A 1 134 ? -6.496 5.543 26.469 1 97.94 134 GLN A C 1
ATOM 1102 O O . GLN A 1 134 ? -5.969 5.023 25.484 1 97.94 134 GLN A O 1
ATOM 1107 N N . LEU A 1 135 ? -7.172 6.703 26.469 1 98.56 135 LEU A N 1
ATOM 1108 C CA . LEU A 1 135 ? -7.164 7.496 25.25 1 98.56 135 LEU A CA 1
ATOM 1109 C C . LEU A 1 135 ? -5.777 8.078 24.984 1 98.56 135 LEU A C 1
ATOM 1111 O O . LEU A 1 135 ? -5.23 8.789 25.828 1 98.56 135 LEU A O 1
ATOM 1115 N N . CYS A 1 136 ? -5.195 7.789 23.797 1 98.25 136 CYS A N 1
ATOM 1116 C CA . CYS A 1 136 ? -3.844 8.234 23.484 1 98.25 136 CYS A CA 1
ATOM 1117 C C . CYS A 1 136 ? -3.859 9.32 22.422 1 98.25 136 CYS A C 1
ATOM 1119 O O . CYS A 1 136 ? -3.121 10.305 22.516 1 98.25 136 CYS A O 1
ATOM 1121 N N . ILE A 1 137 ? -4.684 9.156 21.422 1 98.69 137 ILE A N 1
ATOM 1122 C CA . ILE A 1 137 ? -4.715 10.094 20.312 1 98.69 137 ILE A CA 1
ATOM 1123 C C . ILE A 1 137 ? -6.164 10.391 19.922 1 98.69 137 ILE A C 1
ATOM 1125 O O . ILE A 1 137 ? -6.984 9.477 19.828 1 98.69 137 ILE A O 1
ATOM 1129 N N . ARG A 1 138 ? -6.488 11.633 19.719 1 98.81 138 ARG A N 1
ATOM 1130 C CA . ARG A 1 138 ? -7.727 12.086 19.109 1 98.81 138 ARG A CA 1
ATOM 1131 C C . ARG A 1 138 ? -7.453 12.75 17.766 1 98.81 138 ARG A C 1
ATOM 1133 O O . ARG A 1 138 ? -6.668 13.695 17.672 1 98.81 138 ARG A O 1
ATOM 1140 N N . GLU A 1 139 ? -8.016 12.258 16.719 1 98.81 139 GLU A N 1
ATOM 1141 C CA . GLU A 1 139 ? -7.836 12.781 15.367 1 98.81 139 GLU A CA 1
ATOM 1142 C C . GLU A 1 139 ? -9.172 13.148 14.734 1 98.81 139 GLU A C 1
ATOM 1144 O O . GLU A 1 139 ? -10.148 12.398 14.844 1 98.81 139 GLU A O 1
ATOM 1149 N N . ASN A 1 140 ? -9.242 14.328 14.203 1 98.69 140 ASN A N 1
ATOM 1150 C CA . ASN A 1 140 ? -10.398 14.789 13.438 1 98.69 140 ASN A CA 1
ATOM 1151 C C . ASN A 1 140 ? -10.031 15.102 11.992 1 98.69 140 ASN A C 1
ATOM 1153 O O . ASN A 1 140 ? -8.977 15.688 11.727 1 98.69 140 ASN A O 1
ATOM 1157 N N . ARG A 1 141 ? -10.812 14.625 11.086 1 98.25 141 ARG A N 1
ATOM 1158 C CA . ARG A 1 141 ? -10.664 15.016 9.688 1 98.25 141 ARG A CA 1
ATOM 1159 C C . ARG A 1 141 ? -12.016 15.344 9.062 1 98.25 141 ARG A C 1
ATOM 1161 O O . ARG A 1 141 ? -13.031 14.734 9.406 1 98.25 141 ARG A O 1
ATOM 1168 N N . THR A 1 142 ? -11.992 16.297 8.219 1 98.44 142 THR A N 1
ATOM 1169 C CA . THR A 1 142 ? -13.18 16.719 7.492 1 98.44 142 THR A CA 1
ATOM 1170 C C . THR A 1 142 ? -12.969 16.594 5.988 1 98.44 142 THR A C 1
ATOM 1172 O O . THR A 1 142 ? -11.984 17.109 5.449 1 98.44 142 THR A O 1
ATOM 1175 N N . LEU A 1 143 ? -13.859 15.898 5.383 1 98.06 143 LEU A N 1
ATOM 1176 C CA . LEU A 1 143 ? -13.867 15.734 3.932 1 98.06 143 LEU A CA 1
ATOM 1177 C C . LEU A 1 143 ? -14.945 16.594 3.295 1 98.06 143 LEU A C 1
ATOM 1179 O O . LEU A 1 143 ? -16.031 16.75 3.855 1 98.06 143 LEU A O 1
ATOM 1183 N N . GLY A 1 144 ? -14.641 17.156 2.139 1 97 144 GLY A N 1
ATOM 1184 C CA . GLY A 1 144 ? -15.594 17.922 1.354 1 97 144 GLY A CA 1
ATOM 1185 C C . GLY A 1 144 ? -16 17.219 0.068 1 97 144 GLY A C 1
ATOM 1186 O O . GLY A 1 144 ? -15.211 16.484 -0.515 1 97 144 GLY A O 1
ATOM 1187 N N . TYR A 1 145 ? -17.234 17.469 -0.362 1 95.88 145 TYR A N 1
ATOM 1188 C CA . TYR A 1 145 ? -17.781 16.891 -1.58 1 95.88 145 TYR A CA 1
ATOM 1189 C C . TYR A 1 145 ? -18.406 17.969 -2.467 1 95.88 145 TYR A C 1
ATOM 1191 O O . TYR A 1 145 ? -19.297 18.688 -2.035 1 95.88 145 TYR A O 1
ATOM 1199 N N . VAL A 1 146 ? -17.906 18.016 -3.68 1 92.75 146 VAL A N 1
ATOM 1200 C CA . VAL A 1 146 ? -18.344 19.094 -4.562 1 92.75 146 VAL A CA 1
ATOM 1201 C C . VAL A 1 146 ? -18.828 18.516 -5.887 1 92.75 146 VAL A C 1
ATOM 1203 O O . VAL A 1 146 ? -18.297 17.5 -6.355 1 92.75 146 VAL A O 1
ATOM 1206 N N . GLN A 1 147 ? -19.75 19.078 -6.441 1 87.44 147 GLN A N 1
ATOM 1207 C CA . GLN A 1 147 ? -20.312 18.656 -7.719 1 87.44 147 GLN A CA 1
ATOM 1208 C C . GLN A 1 147 ? -19.656 19.391 -8.883 1 87.44 147 GLN A C 1
ATOM 1210 O O . GLN A 1 147 ? -19.562 18.844 -9.984 1 87.44 147 GLN A O 1
ATOM 1215 N N . ASN A 1 148 ? -19.25 20.594 -8.633 1 78.06 148 ASN A N 1
ATOM 1216 C CA . ASN A 1 148 ? -18.688 21.422 -9.703 1 78.06 148 ASN A CA 1
ATOM 1217 C C . ASN A 1 148 ? -17.188 21.234 -9.812 1 78.06 148 ASN A C 1
ATOM 1219 O O . ASN A 1 148 ? -16.547 20.688 -8.898 1 78.06 148 ASN A O 1
ATOM 1223 N N . ASP A 1 149 ? -16.688 21.609 -10.992 1 69.06 149 ASP A N 1
ATOM 1224 C CA . ASP A 1 149 ? -15.25 21.5 -11.211 1 69.06 149 ASP A CA 1
ATOM 1225 C C . ASP A 1 149 ? -14.484 22.391 -10.234 1 69.06 149 ASP A C 1
ATOM 1227 O O . ASP A 1 149 ? -14.898 23.516 -9.961 1 69.06 149 ASP A O 1
ATOM 1231 N N . VAL A 1 150 ? -13.664 21.875 -9.492 1 59.38 150 VAL A N 1
ATOM 1232 C CA . VAL A 1 150 ? -12.875 22.531 -8.445 1 59.38 150 VAL A CA 1
ATOM 1233 C C . VAL A 1 150 ? -11.828 23.438 -9.086 1 59.38 150 VAL A C 1
ATOM 1235 O O . VAL A 1 150 ? -11.211 24.266 -8.398 1 59.38 150 VAL A O 1
ATOM 1238 N N . ASN A 1 151 ? -11.328 23.109 -10.344 1 55.94 151 ASN A N 1
ATOM 1239 C CA . ASN A 1 151 ? -10.266 23.922 -10.93 1 55.94 151 ASN A CA 1
ATOM 1240 C C . ASN A 1 151 ? -10.609 25.406 -10.898 1 55.94 151 ASN A C 1
ATOM 1242 O O . ASN A 1 151 ? -9.797 26.234 -11.305 1 55.94 151 ASN A O 1
ATOM 1246 N N . THR A 1 152 ? -11.789 25.703 -10.398 1 47.03 152 THR A N 1
ATOM 1247 C CA . THR A 1 152 ? -12.18 27.109 -10.43 1 47.03 152 THR A CA 1
ATOM 1248 C C . THR A 1 152 ? -11.891 27.781 -9.094 1 47.03 152 THR A C 1
ATOM 1250 O O . THR A 1 152 ? -12.242 28.938 -8.883 1 47.03 152 THR A O 1
ATOM 1253 N N . ARG A 1 153 ? -11.375 27.047 -8.172 1 51.78 153 ARG A N 1
ATOM 1254 C CA . ARG A 1 153 ? -11.195 27.719 -6.879 1 51.78 153 ARG A CA 1
ATOM 1255 C C . ARG A 1 153 ? -10.078 28.75 -6.945 1 51.78 153 ARG A C 1
ATOM 1257 O O . ARG A 1 153 ? -9.016 28.484 -7.512 1 51.78 153 ARG A O 1
ATOM 1264 N N . ARG A 1 154 ? -10.422 30.016 -6.652 1 49.94 154 ARG A N 1
ATOM 1265 C CA . ARG A 1 154 ? -9.562 31.188 -6.555 1 49.94 154 ARG A CA 1
ATOM 1266 C C . ARG A 1 154 ? -8.367 30.922 -5.648 1 49.94 154 ARG A C 1
ATOM 1268 O O . ARG A 1 154 ? -8.531 30.391 -4.543 1 49.94 154 ARG A O 1
ATOM 1275 N N . PHE A 1 155 ? -7.117 30.828 -6.309 1 56.16 155 PHE A N 1
ATOM 1276 C CA . PHE A 1 155 ? -5.832 30.766 -5.621 1 56.16 155 PHE A CA 1
ATOM 1277 C C . PHE A 1 155 ? -5.758 31.812 -4.52 1 56.16 155 PHE A C 1
ATOM 1279 O O . PHE A 1 155 ? -6.066 33 -4.75 1 56.16 155 PHE A O 1
ATOM 1286 N N . ILE A 1 156 ? -5.953 31.312 -3.213 1 57.72 156 ILE A N 1
ATOM 1287 C CA . ILE A 1 156 ? -5.617 32.25 -2.145 1 57.72 156 ILE A CA 1
ATOM 1288 C C . ILE A 1 156 ? -4.105 32.438 -2.088 1 57.72 156 ILE A C 1
ATOM 1290 O O . ILE A 1 156 ? -3.346 31.484 -2.062 1 57.72 156 ILE A O 1
ATOM 1294 N N . ARG A 1 157 ? -3.678 33.594 -2.564 1 57.97 157 ARG A N 1
ATOM 1295 C CA . ARG A 1 157 ? -2.256 33.906 -2.449 1 57.97 157 ARG A CA 1
ATOM 1296 C C . ARG A 1 157 ? -1.906 34.375 -1.034 1 57.97 157 ARG A C 1
ATOM 1298 O O . ARG A 1 157 ? -2.689 35.062 -0.387 1 57.97 157 ARG A O 1
ATOM 1305 N N . MET A 1 158 ? -0.969 33.562 -0.432 1 56.69 158 MET A N 1
ATOM 1306 C CA . MET A 1 158 ? -0.501 34.062 0.858 1 56.69 158 MET A CA 1
ATOM 1307 C C . MET A 1 158 ? -0.019 35.5 0.743 1 56.69 158 MET A C 1
ATOM 1309 O O . MET A 1 158 ? 0.602 35.875 -0.254 1 56.69 158 MET A O 1
ATOM 1313 N N . ARG A 1 159 ? -0.574 36.281 1.495 1 50.88 159 ARG A N 1
ATOM 1314 C CA . ARG A 1 159 ? 0.027 37.594 1.646 1 50.88 159 ARG A CA 1
ATOM 1315 C C . ARG A 1 159 ? 1.531 37.5 1.877 1 50.88 159 ARG A C 1
ATOM 1317 O O . ARG A 1 159 ? 2.027 36.438 2.297 1 50.88 159 ARG A O 1
ATOM 1324 N N . GLN A 1 160 ? 2.328 38.594 1.938 1 48.28 160 GLN A N 1
ATOM 1325 C CA . GLN A 1 160 ? 3.742 38.969 1.947 1 48.28 160 GLN A CA 1
ATOM 1326 C C . GLN A 1 160 ? 4.508 38.156 2.996 1 48.28 160 GLN A C 1
ATOM 1328 O O . GLN A 1 160 ? 4.094 38.094 4.152 1 48.28 160 GLN A O 1
ATOM 1333 N N . GLN A 1 161 ? 5.234 37.062 2.479 1 52.75 161 GLN A N 1
ATOM 1334 C CA . GLN A 1 161 ? 6.324 36.469 3.248 1 52.75 161 GLN A CA 1
ATOM 1335 C C . GLN A 1 161 ? 6.984 37.5 4.152 1 52.75 161 GLN A C 1
ATOM 1337 O O . GLN A 1 161 ? 7.398 38.562 3.686 1 52.75 161 GLN A O 1
ATOM 1342 N N . THR A 1 162 ? 6.59 37.5 5.297 1 54.47 162 THR A N 1
ATOM 1343 C CA . THR A 1 162 ? 7.367 38.406 6.148 1 54.47 162 THR A CA 1
ATOM 1344 C C . THR A 1 162 ? 8.836 38 6.156 1 54.47 162 THR A C 1
ATOM 1346 O O . THR A 1 162 ? 9.18 36.844 5.844 1 54.47 162 THR A O 1
ATOM 1349 N N . ALA A 1 163 ? 9.773 38.875 6.262 1 61 163 ALA A N 1
ATOM 1350 C CA . ALA A 1 163 ? 11.227 38.812 6.426 1 61 163 ALA A CA 1
ATOM 1351 C C . ALA A 1 163 ? 11.633 37.75 7.426 1 61 163 ALA A C 1
ATOM 1353 O O . ALA A 1 163 ? 12.75 37.219 7.375 1 61 163 ALA A O 1
ATOM 1354 N N . ASP A 1 164 ? 10.68 36.938 8.125 1 81.94 164 ASP A N 1
ATOM 1355 C CA . ASP A 1 164 ? 11.07 36 9.195 1 81.94 164 ASP A CA 1
ATOM 1356 C C . ASP A 1 164 ? 10.523 34.625 8.938 1 81.94 164 ASP A C 1
ATOM 1358 O O . ASP A 1 164 ? 9.766 34.062 9.758 1 81.94 164 ASP A O 1
ATOM 1362 N N . THR A 1 165 ? 10.844 34 7.738 1 88.81 165 THR A N 1
ATOM 1363 C CA . THR A 1 165 ? 10.312 32.688 7.375 1 88.81 165 THR A CA 1
ATOM 1364 C C . THR A 1 165 ? 11.445 31.688 7.117 1 88.81 165 THR A C 1
ATOM 1366 O O . THR A 1 165 ? 12.438 32.031 6.461 1 88.81 165 THR A O 1
ATOM 1369 N N . GLN A 1 166 ? 11.398 30.531 7.742 1 92.81 166 GLN A N 1
ATOM 1370 C CA . GLN A 1 166 ? 12.234 29.391 7.359 1 92.81 166 GLN A CA 1
ATOM 1371 C C . GLN A 1 166 ? 11.539 28.531 6.312 1 92.81 166 GLN A C 1
ATOM 1373 O O . GLN A 1 166 ? 10.359 28.203 6.453 1 92.81 166 GLN A O 1
ATOM 1378 N N . THR A 1 167 ? 12.328 28.188 5.262 1 94.94 167 THR A N 1
ATOM 1379 C CA . THR A 1 167 ? 11.711 27.5 4.137 1 94.94 167 THR A CA 1
ATOM 1380 C C . THR A 1 167 ? 12.484 26.234 3.771 1 94.94 167 THR A C 1
ATOM 1382 O O . THR A 1 167 ? 13.719 26.234 3.816 1 94.94 167 THR A O 1
ATOM 1385 N N . PHE A 1 168 ? 11.773 25.188 3.416 1 96.31 168 PHE A N 1
ATOM 1386 C CA . PHE A 1 168 ? 12.328 23.953 2.877 1 96.31 168 PHE A CA 1
ATOM 1387 C C . PHE A 1 168 ? 11.586 23.531 1.616 1 96.31 168 PHE A C 1
ATOM 1389 O O . PHE A 1 168 ? 10.352 23.484 1.604 1 96.31 168 PHE A O 1
ATOM 1396 N N . HIS A 1 169 ? 12.328 23.25 0.574 1 97.38 169 HIS A N 1
ATOM 1397 C CA . HIS A 1 169 ? 11.727 22.891 -0.7 1 97.38 169 HIS A CA 1
ATOM 1398 C C . HIS A 1 169 ? 11.727 21.375 -0.896 1 97.38 169 HIS A C 1
ATOM 1400 O O . HIS A 1 169 ? 12.688 20.703 -0.515 1 97.38 169 HIS A O 1
ATOM 1406 N N . LEU A 1 170 ? 10.633 20.844 -1.477 1 97.5 170 LEU A N 1
ATOM 1407 C CA . LEU A 1 170 ? 10.609 19.453 -1.877 1 97.5 170 LEU A CA 1
ATOM 1408 C C . LEU A 1 170 ? 9.695 19.234 -3.082 1 97.5 170 LEU A C 1
ATOM 1410 O O . LEU A 1 170 ? 8.914 20.125 -3.432 1 97.5 170 LEU A O 1
ATOM 1414 N N . THR A 1 171 ? 9.867 18.141 -3.764 1 98.12 171 THR A N 1
ATOM 1415 C CA . THR A 1 171 ? 9.039 17.719 -4.883 1 98.12 171 THR A CA 1
ATOM 1416 C C . THR A 1 171 ? 8.414 16.359 -4.609 1 98.12 171 THR A C 1
ATOM 1418 O O . THR A 1 171 ? 9.117 15.352 -4.508 1 98.12 171 THR A O 1
ATOM 1421 N N . PRO A 1 172 ? 7.109 16.297 -4.441 1 98.38 172 PRO A N 1
ATOM 1422 C CA . PRO A 1 172 ? 6.473 14.984 -4.297 1 98.38 172 PRO A CA 1
ATOM 1423 C C . PRO A 1 172 ? 6.578 14.133 -5.562 1 98.38 172 PRO A C 1
ATOM 1425 O O . PRO A 1 172 ? 6.062 14.523 -6.613 1 98.38 172 PRO A O 1
ATOM 1428 N N . THR A 1 173 ? 7.184 13.023 -5.438 1 98.25 173 THR A N 1
ATOM 1429 C CA . THR A 1 173 ? 7.316 12.133 -6.586 1 98.25 173 THR A CA 1
ATOM 1430 C C . THR A 1 173 ? 6.125 11.188 -6.676 1 98.25 173 THR A C 1
ATOM 1432 O O . THR A 1 173 ? 5.418 10.977 -5.688 1 98.25 173 THR A O 1
ATOM 1435 N N . PRO A 1 174 ? 5.906 10.594 -7.887 1 98.25 174 PRO A N 1
ATOM 1436 C CA . PRO A 1 174 ? 4.84 9.594 -8 1 98.25 174 PRO A CA 1
ATOM 1437 C C . PRO A 1 174 ? 5.023 8.422 -7.043 1 98.25 174 PRO A C 1
ATOM 1439 O O . PRO A 1 174 ? 4.055 7.965 -6.43 1 98.25 174 PRO A O 1
ATOM 1442 N N . VAL A 1 175 ? 6.258 7.953 -6.828 1 98.56 175 VAL A N 1
ATOM 1443 C CA . VAL A 1 175 ? 6.543 6.816 -5.957 1 98.56 175 VAL A CA 1
ATOM 1444 C C . VAL A 1 175 ? 6.258 7.188 -4.508 1 98.56 175 VAL A C 1
ATOM 1446 O O . VAL A 1 175 ? 5.676 6.398 -3.758 1 98.56 175 VAL A O 1
ATOM 1449 N N . LEU A 1 176 ? 6.645 8.406 -4.129 1 98.62 176 LEU A N 1
ATOM 1450 C CA . LEU A 1 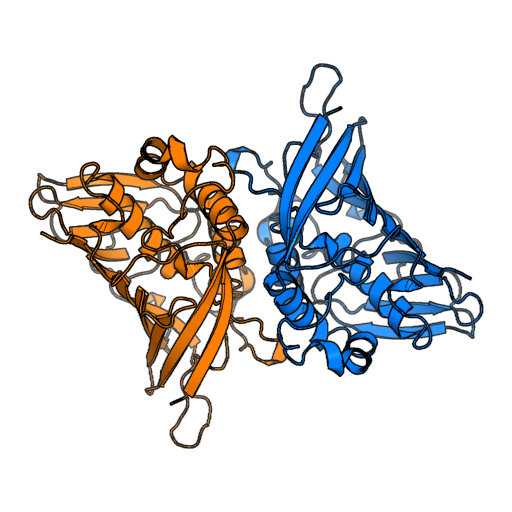176 ? 6.371 8.891 -2.783 1 98.62 176 LEU A CA 1
ATOM 1451 C C . LEU A 1 176 ? 4.875 8.883 -2.494 1 98.62 176 LEU A C 1
ATOM 1453 O O . LEU A 1 176 ? 4.438 8.352 -1.472 1 98.62 176 LEU A O 1
ATOM 1457 N N . VAL A 1 177 ? 4.129 9.453 -3.389 1 98.81 177 VAL A N 1
ATOM 1458 C CA . VAL A 1 177 ? 2.688 9.586 -3.213 1 98.81 177 VAL A CA 1
ATOM 1459 C C . VAL A 1 177 ? 2.031 8.211 -3.242 1 98.81 177 VAL A C 1
ATOM 1461 O O . VAL A 1 177 ? 1.152 7.914 -2.426 1 98.81 177 VAL A O 1
ATOM 1464 N N . TRP A 1 178 ? 2.5 7.375 -4.137 1 98.69 178 TRP A N 1
ATOM 1465 C CA . TRP A 1 178 ? 1.988 6.012 -4.23 1 98.69 178 TRP A CA 1
ATOM 1466 C C . TRP A 1 178 ? 2.234 5.246 -2.932 1 98.69 178 TRP A C 1
ATOM 1468 O O . TRP A 1 178 ? 1.32 4.625 -2.389 1 98.69 178 TRP A O 1
ATOM 1478 N N . ARG A 1 179 ? 3.451 5.309 -2.408 1 98.75 179 ARG A N 1
ATOM 1479 C CA . ARG A 1 179 ? 3.828 4.57 -1.206 1 98.75 179 ARG A CA 1
ATOM 1480 C C . ARG A 1 179 ? 3.047 5.066 0.006 1 98.75 179 ARG A C 1
ATOM 1482 O O . ARG A 1 179 ? 2.611 4.27 0.839 1 98.75 179 ARG A O 1
ATOM 1489 N N . TYR A 1 180 ? 2.9 6.367 0.122 1 98.81 180 TYR A N 1
ATOM 1490 C CA . TYR A 1 180 ? 2.137 6.898 1.246 1 98.81 180 TYR A CA 1
ATOM 1491 C C . TYR A 1 180 ? 0.69 6.426 1.196 1 98.81 180 TYR A C 1
ATOM 1493 O O . TYR A 1 180 ? 0.137 5.992 2.209 1 98.81 180 TYR A O 1
ATOM 1501 N N . SER A 1 181 ? 0.068 6.492 -0.002 1 98.81 181 SER A N 1
ATOM 1502 C CA . SER A 1 181 ? -1.293 6 -0.179 1 98.81 181 SER A CA 1
ATOM 1503 C C . SER A 1 181 ? -1.382 4.504 0.122 1 98.81 181 SER A C 1
ATOM 1505 O O . SER A 1 181 ? -2.365 4.043 0.702 1 98.81 181 SER A O 1
ATOM 1507 N N . ALA A 1 182 ? -0.327 3.754 -0.285 1 98.69 182 ALA A N 1
ATOM 1508 C CA . ALA A 1 182 ? -0.267 2.32 -0.014 1 98.69 182 ALA A CA 1
ATOM 1509 C C . ALA A 1 182 ? -0.276 2.045 1.487 1 98.69 182 ALA A C 1
ATOM 1511 O O . ALA A 1 182 ? -1.001 1.165 1.959 1 98.69 182 ALA A O 1
ATOM 1512 N N . LEU A 1 183 ? 0.482 2.826 2.188 1 98.62 183 LEU A N 1
ATOM 1513 C CA . LEU A 1 183 ? 0.586 2.646 3.631 1 98.62 183 LEU A CA 1
ATOM 1514 C C . LEU A 1 183 ? -0.745 2.947 4.312 1 98.62 183 LEU A C 1
ATOM 1516 O O . LEU A 1 183 ? -1.083 2.33 5.324 1 98.62 183 LEU A O 1
ATOM 1520 N N . MET A 1 184 ? -1.495 3.834 3.754 1 98.25 184 MET A N 1
ATOM 1521 C CA . MET A 1 184 ? -2.811 4.156 4.301 1 98.25 184 MET A CA 1
ATOM 1522 C C . MET A 1 184 ? -3.875 3.215 3.748 1 98.25 184 MET A C 1
ATOM 1524 O O . MET A 1 184 ? -5.047 3.318 4.105 1 98.25 184 MET A O 1
ATOM 1528 N N . PHE A 1 185 ? -3.453 2.328 2.836 1 98.38 185 PHE A N 1
ATOM 1529 C CA . PHE A 1 185 ? -4.371 1.443 2.127 1 98.38 185 PHE A CA 1
ATOM 1530 C C . PHE A 1 185 ? -5.52 2.232 1.513 1 98.38 185 PHE A C 1
ATOM 1532 O O . PHE A 1 185 ? -6.664 1.776 1.515 1 98.38 185 PHE A O 1
ATOM 1539 N N . ASN A 1 186 ? -5.203 3.477 1.111 1 97.62 186 ASN A N 1
ATOM 1540 C CA . ASN A 1 186 ? -6.137 4.41 0.494 1 97.62 186 ASN A CA 1
ATOM 1541 C C . ASN A 1 186 ? -6.047 4.375 -1.028 1 97.62 186 ASN A C 1
ATOM 1543 O O . ASN A 1 186 ? -5.184 5.027 -1.619 1 97.62 186 ASN A O 1
ATOM 1547 N N . ALA A 1 187 ? -6.984 3.748 -1.634 1 98.25 187 ALA A N 1
ATOM 1548 C CA . ALA A 1 187 ? -6.941 3.533 -3.078 1 98.25 187 ALA A CA 1
ATOM 1549 C C . ALA A 1 187 ? -7.641 4.668 -3.822 1 98.25 187 ALA A C 1
ATOM 1551 O O . ALA A 1 187 ? -8.102 4.484 -4.949 1 98.25 187 ALA A O 1
ATOM 1552 N N . HIS A 1 188 ? -7.812 5.828 -3.211 1 98.62 188 HIS A N 1
ATOM 1553 C CA . HIS A 1 188 ? -8.406 6.965 -3.904 1 98.62 188 HIS A CA 1
ATOM 1554 C C . HIS A 1 188 ? -7.641 7.285 -5.188 1 98.62 188 HIS A C 1
ATOM 1556 O O . HIS A 1 188 ? -6.461 7.641 -5.141 1 98.62 188 HIS A O 1
ATOM 1562 N N . ARG A 1 189 ? -8.328 7.266 -6.242 1 98.75 189 ARG A N 1
ATOM 1563 C CA . ARG A 1 189 ? -7.719 7.125 -7.562 1 98.75 189 ARG A CA 1
ATOM 1564 C C . ARG A 1 189 ? -7.039 8.422 -7.988 1 98.75 189 ARG A C 1
ATOM 1566 O O . ARG A 1 189 ? -6.125 8.406 -8.82 1 98.75 189 ARG A O 1
ATOM 1573 N N . ILE A 1 190 ? -7.324 9.523 -7.426 1 98.44 190 ILE A N 1
ATOM 1574 C CA . ILE A 1 190 ? -6.773 10.797 -7.871 1 98.44 190 ILE A CA 1
ATOM 1575 C C . ILE A 1 190 ? -5.309 10.906 -7.457 1 98.44 190 ILE A C 1
ATOM 1577 O O . ILE A 1 190 ? -4.602 11.82 -7.875 1 98.44 190 ILE A O 1
ATOM 1581 N N . HIS A 1 191 ? -4.812 9.945 -6.668 1 98.75 191 HIS A N 1
ATOM 1582 C CA . HIS A 1 191 ? -3.439 10.008 -6.176 1 98.75 191 HIS A CA 1
ATOM 1583 C C . HIS A 1 191 ? -2.525 9.094 -6.984 1 98.75 191 HIS A C 1
ATOM 1585 O O . HIS A 1 191 ? -1.301 9.156 -6.852 1 98.75 191 HIS A O 1
ATOM 1591 N N . TRP A 1 192 ? -3.098 8.203 -7.867 1 98.69 192 TRP A N 1
ATOM 1592 C CA . TRP A 1 192 ? -2.189 7.25 -8.5 1 98.69 192 TRP A CA 1
ATOM 1593 C C . TRP A 1 192 ? -2.662 6.902 -9.906 1 98.69 192 TRP A C 1
ATOM 1595 O O . TRP A 1 192 ? -1.888 6.391 -10.719 1 98.69 192 TRP A O 1
ATOM 1605 N N . ASP A 1 193 ? -3.938 7.102 -10.258 1 98.69 193 ASP A N 1
ATOM 1606 C CA . ASP A 1 193 ? -4.523 6.773 -11.555 1 98.69 193 ASP A CA 1
ATOM 1607 C C . ASP A 1 193 ? -4.652 8.023 -12.43 1 98.69 193 ASP A C 1
ATOM 1609 O O . ASP A 1 193 ? -5.676 8.703 -12.398 1 98.69 193 ASP A O 1
ATOM 1613 N N . TRP A 1 194 ? -3.707 8.266 -13.227 1 98.5 194 TRP A N 1
ATOM 1614 C CA . TRP A 1 194 ? -3.605 9.508 -14 1 98.5 194 TRP A CA 1
ATOM 1615 C C . TRP A 1 194 ? -4.777 9.641 -14.961 1 98.5 194 TRP A C 1
ATOM 1617 O O . TRP A 1 194 ? -5.324 10.734 -15.133 1 98.5 194 TRP A O 1
ATOM 1627 N N . ARG A 1 195 ? -5.188 8.578 -15.586 1 97.88 195 ARG A N 1
ATOM 1628 C CA . ARG A 1 195 ? -6.293 8.625 -16.547 1 97.88 195 ARG A CA 1
ATOM 1629 C C . ARG A 1 195 ? -7.594 9.023 -15.852 1 97.88 195 ARG A C 1
ATOM 1631 O O . ARG A 1 195 ? -8.312 9.898 -16.328 1 97.88 195 ARG A O 1
ATOM 1638 N N . TYR A 1 196 ? -7.855 8.367 -14.734 1 98.06 196 TYR A N 1
ATOM 1639 C CA . TYR A 1 196 ? -9.039 8.734 -13.961 1 98.06 196 TYR A CA 1
ATOM 1640 C C . TYR A 1 196 ? -8.992 10.195 -13.555 1 98.06 196 TYR A C 1
ATOM 1642 O O . TYR A 1 196 ? -9.961 10.93 -13.742 1 98.06 196 TYR A O 1
ATOM 1650 N N . THR A 1 197 ? -7.879 10.656 -13.07 1 97.88 197 THR A N 1
ATOM 1651 C CA . THR A 1 197 ? -7.699 11.984 -12.492 1 97.88 197 THR A CA 1
ATOM 1652 C C . THR A 1 197 ? -7.879 13.062 -13.555 1 97.88 197 THR A C 1
ATOM 1654 O O . THR A 1 197 ? -8.555 14.07 -13.32 1 97.88 197 THR A O 1
ATOM 1657 N N . THR A 1 198 ? -7.367 12.812 -14.727 1 97.38 198 THR A N 1
ATOM 1658 C CA . THR A 1 198 ? -7.355 13.852 -15.75 1 97.38 198 THR A CA 1
ATOM 1659 C C . THR A 1 198 ? -8.586 13.75 -16.641 1 97.38 198 THR A C 1
ATOM 1661 O O . THR A 1 198 ? -9.141 14.766 -17.062 1 97.38 198 THR A O 1
ATOM 1664 N N . GLN A 1 199 ? -9.055 12.523 -16.844 1 96.69 199 GLN A N 1
ATOM 1665 C CA . GLN A 1 199 ? -10.117 12.344 -17.828 1 96.69 199 GLN A CA 1
ATOM 1666 C C . GLN A 1 199 ? -11.492 12.312 -17.172 1 96.69 199 GLN A C 1
ATOM 1668 O O . GLN A 1 199 ? -12.484 12.75 -17.75 1 96.69 199 GLN A O 1
ATOM 1673 N N . GLN A 1 200 ? -11.523 11.789 -15.984 1 95.19 200 GLN A N 1
ATOM 1674 C CA . GLN A 1 200 ? -12.82 11.688 -15.312 1 95.19 200 GLN A CA 1
ATOM 1675 C C . GLN A 1 200 ? -13.047 12.875 -14.383 1 95.19 200 GLN A C 1
ATOM 1677 O O . GLN A 1 200 ? -14.125 13.477 -14.383 1 95.19 200 GLN A O 1
ATOM 1682 N N . GLU A 1 201 ? -12.023 13.281 -13.609 1 96.12 201 GLU A N 1
ATOM 1683 C CA . GLU A 1 201 ? -12.219 14.383 -12.672 1 96.12 201 GLU A CA 1
ATOM 1684 C C . GLU A 1 201 ? -11.656 15.688 -13.227 1 96.12 201 GLU A C 1
ATOM 1686 O O . GLU A 1 201 ? -11.781 16.75 -12.594 1 96.12 201 GLU A O 1
ATOM 1691 N N . SER A 1 202 ? -10.914 15.664 -14.297 1 95.62 202 SER A N 1
ATOM 1692 C CA . SER A 1 202 ? -10.492 16.828 -15.07 1 95.62 202 SER A CA 1
ATOM 1693 C C . SER A 1 202 ? -9.445 17.641 -14.32 1 95.62 202 SER A C 1
ATOM 1695 O O . SER A 1 202 ? -9.391 18.859 -14.445 1 95.62 202 SER A O 1
ATOM 1697 N N . TYR A 1 203 ? -8.695 17.047 -13.422 1 95.75 203 TYR A N 1
ATOM 1698 C CA . TYR A 1 203 ? -7.516 17.688 -12.852 1 95.75 203 TYR A CA 1
ATOM 1699 C C . TYR A 1 203 ? -6.355 17.672 -13.836 1 95.75 203 TYR A C 1
ATOM 1701 O O . TYR A 1 203 ? -6.293 16.812 -14.719 1 95.75 203 TYR A O 1
ATOM 1709 N N . PRO A 1 204 ? -5.469 18.609 -13.688 1 96.06 204 PRO A N 1
ATOM 1710 C CA . PRO A 1 204 ? -4.363 18.641 -14.648 1 96.06 204 PRO A CA 1
ATOM 1711 C C . PRO A 1 204 ? -3.299 17.578 -14.359 1 96.06 204 PRO A C 1
ATOM 1713 O O . PRO A 1 204 ? -2.484 17.266 -15.234 1 96.06 204 PRO A O 1
ATOM 1716 N N . GLU A 1 205 ? -3.254 17.062 -13.094 1 97.38 205 GLU A N 1
ATOM 1717 C CA . GLU A 1 205 ? -2.238 16.109 -12.641 1 97.38 205 GLU A CA 1
ATOM 1718 C C . GLU A 1 205 ? -2.691 15.375 -11.383 1 97.38 205 GLU A C 1
ATOM 1720 O O . GLU A 1 205 ? -3.682 15.758 -10.758 1 97.38 205 GLU A O 1
ATOM 1725 N N . LEU A 1 206 ? -1.965 14.312 -11.094 1 98.56 206 LEU A N 1
ATOM 1726 C CA . LEU A 1 206 ? -2.211 13.609 -9.836 1 98.56 206 LEU A CA 1
ATOM 1727 C C . LEU A 1 206 ? -2.059 14.555 -8.648 1 98.56 206 LEU A C 1
ATOM 1729 O O . LEU A 1 206 ? -1.161 15.398 -8.633 1 98.56 206 LEU A O 1
ATOM 1733 N N . LEU A 1 207 ? -2.857 14.375 -7.68 1 98.56 207 LEU A N 1
ATOM 1734 C CA . LEU A 1 207 ? -2.863 15.227 -6.492 1 98.56 207 LEU A CA 1
ATOM 1735 C C . LEU A 1 207 ? -2.07 14.586 -5.359 1 98.56 207 LEU A C 1
ATOM 1737 O O . LEU A 1 207 ? -2.078 13.359 -5.207 1 98.56 207 LEU A O 1
ATOM 1741 N N . VAL A 1 208 ? -1.398 15.391 -4.59 1 98.75 208 VAL A N 1
ATOM 1742 C CA . VAL A 1 208 ? -0.811 14.953 -3.324 1 98.75 208 VAL A CA 1
ATOM 1743 C C . VAL A 1 208 ? -1.902 14.82 -2.266 1 98.75 208 VAL A C 1
ATOM 1745 O O . VAL A 1 208 ? -2.705 15.742 -2.074 1 98.75 208 VAL A O 1
ATOM 1748 N N . PRO A 1 209 ? -1.984 13.711 -1.605 1 98.69 209 PRO A N 1
ATOM 1749 C CA . PRO A 1 209 ? -3.055 13.5 -0.628 1 98.69 209 PRO A CA 1
ATOM 1750 C C . PRO A 1 209 ? -3.004 14.5 0.528 1 98.69 209 PRO A C 1
ATOM 1752 O O . PRO A 1 209 ? -1.917 14.859 0.988 1 98.69 209 PRO A O 1
ATOM 1755 N N . GLY A 1 210 ? -4.145 14.859 1.067 1 98.56 210 GLY A N 1
ATOM 1756 C CA . GLY A 1 210 ? -4.242 15.75 2.213 1 98.56 210 GLY A CA 1
ATOM 1757 C C . GLY A 1 210 ? -3.457 15.266 3.416 1 98.56 210 GLY A C 1
ATOM 1758 O O . GLY A 1 210 ? -2.707 16.031 4.027 1 98.56 210 GLY A O 1
ATOM 1759 N N . PRO A 1 211 ? -3.646 14.023 3.777 1 98.62 211 PRO A N 1
ATOM 1760 C CA . PRO A 1 211 ? -2.896 13.523 4.934 1 98.62 211 PRO A CA 1
ATOM 1761 C C . PRO A 1 211 ? -1.385 13.586 4.727 1 98.62 211 PRO A C 1
ATOM 1763 O O . PRO A 1 211 ? -0.635 13.766 5.688 1 98.62 211 PRO A O 1
ATOM 1766 N N . LEU A 1 212 ? -0.901 13.438 3.537 1 98.88 212 LEU A N 1
ATOM 1767 C CA . LEU A 1 212 ? 0.528 13.578 3.285 1 98.88 212 LEU A CA 1
ATOM 1768 C C . LEU A 1 212 ? 0.966 15.031 3.469 1 98.88 212 LEU A C 1
ATOM 1770 O O . LEU A 1 212 ? 2.021 15.297 4.047 1 98.88 212 LEU A O 1
ATOM 1774 N N . LEU A 1 213 ? 0.178 15.969 3.02 1 98.81 213 LEU A N 1
ATOM 1775 C CA . LEU A 1 213 ? 0.467 17.375 3.242 1 98.81 213 LEU A CA 1
ATOM 1776 C C . LEU A 1 213 ? 0.492 17.703 4.734 1 98.81 213 LEU A C 1
ATOM 1778 O O . LEU A 1 213 ? 1.371 18.422 5.203 1 98.81 213 LEU A O 1
ATOM 1782 N N . ALA A 1 214 ? -0.48 17.172 5.449 1 98.81 214 ALA A N 1
ATOM 1783 C CA . ALA A 1 214 ? -0.493 17.344 6.898 1 98.81 214 ALA A CA 1
ATOM 1784 C C . ALA A 1 214 ? 0.771 16.75 7.527 1 98.81 214 ALA A C 1
ATOM 1786 O O . ALA A 1 214 ? 1.37 17.375 8.414 1 98.81 214 ALA A O 1
ATOM 1787 N N . THR A 1 215 ? 1.163 15.602 7.055 1 98.62 215 THR A N 1
ATOM 1788 C CA . THR A 1 215 ? 2.369 14.945 7.547 1 98.62 215 THR A CA 1
ATOM 1789 C C . THR A 1 215 ? 3.604 15.797 7.258 1 98.62 215 THR A C 1
ATOM 1791 O O . THR A 1 215 ? 4.449 15.992 8.133 1 98.62 215 THR A O 1
ATOM 1794 N N . PHE A 1 216 ? 3.682 16.344 6.047 1 98.44 216 PHE A N 1
ATOM 1795 C CA . PHE A 1 216 ? 4.789 17.234 5.695 1 98.44 216 PHE A CA 1
ATOM 1796 C C . PHE A 1 216 ? 4.879 18.391 6.672 1 98.44 216 PHE A C 1
ATOM 1798 O O . PHE A 1 216 ? 5.949 18.672 7.223 1 98.44 216 PHE A O 1
ATOM 1805 N N . MET A 1 217 ? 3.773 19.031 6.922 1 98.06 217 MET A N 1
ATOM 1806 C CA . MET A 1 217 ? 3.756 20.203 7.785 1 98.06 217 MET A CA 1
ATOM 1807 C C . MET A 1 217 ? 4.137 19.844 9.211 1 98.06 217 MET A C 1
ATOM 1809 O O . MET A 1 217 ? 4.98 20.5 9.828 1 98.06 217 MET A O 1
ATOM 1813 N N . LEU A 1 218 ? 3.545 18.828 9.68 1 97.62 218 LEU A N 1
ATOM 1814 C CA . LEU A 1 218 ? 3.744 18.422 11.07 1 97.62 218 LEU A CA 1
ATOM 1815 C C . LEU A 1 218 ? 5.199 18.047 11.32 1 97.62 218 LEU A C 1
ATOM 1817 O O . LEU A 1 218 ? 5.812 18.516 12.281 1 97.62 218 LEU A O 1
ATOM 1821 N N . GLN A 1 219 ? 5.773 17.25 10.477 1 95.5 219 GLN A N 1
ATOM 1822 C CA . GLN A 1 219 ? 7.148 16.797 10.664 1 95.5 219 GLN A CA 1
ATOM 1823 C C . GLN A 1 219 ? 8.141 17.938 10.445 1 95.5 219 GLN A C 1
ATOM 1825 O O . GLN A 1 219 ? 9.125 18.062 11.172 1 95.5 219 GLN A O 1
ATOM 1830 N N . TYR A 1 220 ? 7.863 18.766 9.5 1 96.12 220 TYR A N 1
ATOM 1831 C CA . TYR A 1 220 ? 8.719 19.938 9.32 1 96.12 220 TYR A CA 1
ATOM 1832 C C . TYR A 1 220 ? 8.688 20.828 10.547 1 96.12 220 TYR A C 1
ATOM 1834 O O . TYR A 1 220 ? 9.734 21.234 11.055 1 96.12 220 TYR A O 1
ATOM 1842 N N . ALA A 1 221 ? 7.492 21.125 11.031 1 94.81 221 ALA A N 1
ATOM 1843 C CA . ALA A 1 221 ? 7.336 21.953 12.219 1 94.81 221 ALA A CA 1
ATOM 1844 C C . ALA A 1 221 ? 8.078 21.359 13.414 1 94.81 221 ALA A C 1
ATOM 1846 O O . ALA A 1 221 ? 8.773 22.078 14.141 1 94.81 221 ALA A O 1
ATOM 1847 N N . GLN A 1 222 ? 7.938 20.109 13.578 1 92.81 222 GLN A N 1
ATOM 1848 C CA . GLN A 1 222 ? 8.625 19.438 14.68 1 92.81 222 GLN A CA 1
ATOM 1849 C C . GLN A 1 222 ? 10.141 19.578 14.547 1 92.81 222 GLN A C 1
ATOM 1851 O O . GLN A 1 222 ? 10.844 19.766 15.539 1 92.81 222 GLN A O 1
ATOM 1856 N N . SER A 1 223 ? 10.648 19.469 13.344 1 91.81 223 SER A N 1
ATOM 1857 C CA . SER A 1 223 ? 12.086 19.547 13.102 1 91.81 223 SER A CA 1
ATOM 1858 C C . SER A 1 223 ? 12.641 20.906 13.508 1 91.81 223 SER A C 1
ATOM 1860 O O . SER A 1 223 ? 13.836 21.047 13.766 1 91.81 223 SER A O 1
ATOM 1862 N N . LEU A 1 224 ? 11.812 21.844 13.57 1 92.12 224 LEU A N 1
ATOM 1863 C CA . LEU A 1 224 ? 12.234 23.203 13.906 1 92.12 224 LEU A CA 1
ATOM 1864 C C . LEU A 1 224 ? 12.219 23.422 15.414 1 92.12 224 LEU A C 1
ATOM 1866 O O . LEU A 1 224 ? 12.594 24.5 15.891 1 92.12 224 LEU A O 1
ATOM 1870 N N . HIS A 1 225 ? 11.797 22.422 16.125 1 89.94 225 HIS A N 1
ATOM 1871 C CA . HIS A 1 225 ? 11.789 22.453 17.578 1 89.94 225 HIS A CA 1
ATOM 1872 C C . HIS A 1 225 ? 12.57 21.281 18.172 1 89.94 225 HIS A C 1
ATOM 1874 O O . HIS A 1 225 ? 12.023 20.484 18.922 1 89.94 225 HIS A O 1
ATOM 1880 N N . PRO A 1 226 ? 13.82 21.25 17.953 1 85.12 226 PRO A N 1
ATOM 1881 C CA . PRO A 1 226 ? 14.633 20.109 18.344 1 85.12 226 PRO A CA 1
ATOM 1882 C C . PRO A 1 226 ? 14.68 19.906 19.859 1 85.12 226 PRO A C 1
ATOM 1884 O O . PRO A 1 226 ? 15.023 18.812 20.328 1 85.12 226 PRO A O 1
ATOM 1887 N N . HIS A 1 227 ? 14.312 20.875 20.562 1 87.12 227 HIS A N 1
ATOM 1888 C CA . HIS A 1 227 ? 14.352 20.766 22.016 1 87.12 227 HIS A CA 1
ATOM 1889 C C . HIS A 1 227 ? 13.07 20.141 22.547 1 87.12 227 HIS A C 1
ATOM 1891 O O . HIS A 1 227 ? 12.984 19.812 23.734 1 87.12 227 HIS A O 1
ATOM 1897 N N . LYS A 1 228 ? 12.07 20.031 21.703 1 87.81 228 LYS A N 1
ATOM 1898 C CA . LYS A 1 228 ? 10.805 19.406 22.078 1 87.81 228 LYS A CA 1
ATOM 1899 C C . LYS A 1 228 ? 10.789 17.938 21.672 1 87.81 228 LYS A C 1
ATOM 1901 O O . LYS A 1 228 ? 11.195 17.578 20.562 1 87.81 228 LYS A O 1
ATOM 1906 N N . SER A 1 229 ? 10.359 17.125 22.594 1 84.12 229 SER A N 1
ATOM 1907 C CA . SER A 1 229 ? 10.211 15.703 22.312 1 84.12 229 SER A CA 1
ATOM 1908 C C . SER A 1 229 ? 8.773 15.367 21.922 1 84.12 229 SER A C 1
ATOM 1910 O O . SER A 1 229 ? 7.891 16.219 21.969 1 84.12 229 SER A O 1
ATOM 1912 N N . ALA A 1 230 ? 8.57 14.133 21.516 1 82.88 230 ALA A N 1
ATOM 1913 C CA . ALA A 1 230 ? 7.238 13.648 21.156 1 82.88 230 ALA A CA 1
ATOM 1914 C C . ALA A 1 230 ? 6.273 13.789 22.328 1 82.88 230 ALA A C 1
ATOM 1916 O O . ALA A 1 230 ? 5.078 14.039 22.125 1 82.88 230 ALA A O 1
ATOM 1917 N N . SER A 1 231 ? 6.805 13.633 23.453 1 86.56 231 SER A N 1
ATOM 1918 C CA . SER A 1 231 ? 5.973 13.719 24.656 1 86.56 231 SER A CA 1
ATOM 1919 C C . SER A 1 231 ? 5.508 15.148 24.906 1 86.56 231 SER A C 1
ATOM 1921 O O . SER A 1 231 ? 4.543 15.383 25.641 1 86.56 231 SER A O 1
ATOM 1923 N N . ASP A 1 232 ? 6.211 16.094 24.312 1 93.19 232 ASP A N 1
ATOM 1924 C CA . ASP A 1 232 ? 5.852 17.5 24.484 1 93.19 232 ASP A CA 1
ATOM 1925 C C . ASP A 1 232 ? 4.75 17.906 23.5 1 93.19 232 ASP A C 1
ATOM 1927 O O . ASP A 1 232 ? 4.105 18.938 23.672 1 93.19 232 ASP A O 1
ATOM 1931 N N . PHE A 1 233 ? 4.629 17.125 22.453 1 94.81 233 PHE A N 1
ATOM 1932 C CA . PHE A 1 233 ? 3.625 17.438 21.438 1 94.81 233 PHE A CA 1
ATOM 1933 C C . PHE A 1 233 ? 2.225 17.406 22.047 1 94.81 233 PHE A C 1
ATOM 1935 O O . PHE A 1 233 ? 1.875 16.469 22.766 1 94.81 233 PHE A O 1
ATOM 1942 N N . ARG A 1 234 ? 1.433 18.391 21.719 1 95.94 234 ARG A N 1
ATOM 1943 C CA . ARG A 1 234 ? 0.064 18.438 22.219 1 95.94 234 ARG A CA 1
ATOM 1944 C C . ARG A 1 234 ? -0.943 18.328 21.094 1 95.94 234 ARG A C 1
ATOM 1946 O O . ARG A 1 234 ? -1.783 17.422 21.078 1 95.94 234 ARG A O 1
ATOM 1953 N N . ASN A 1 235 ? -0.758 19.25 20.172 1 97.81 235 ASN A N 1
ATOM 1954 C CA . ASN A 1 235 ? -1.799 19.344 19.156 1 97.81 235 ASN A CA 1
ATOM 1955 C C . ASN A 1 235 ? -1.252 19.891 17.844 1 97.81 235 ASN A C 1
ATOM 1957 O O . ASN A 1 235 ? -0.264 20.625 17.844 1 97.81 235 ASN A O 1
ATOM 1961 N N . PHE A 1 236 ? -1.821 19.5 16.781 1 98.69 236 PHE A N 1
ATOM 1962 C CA . PHE A 1 236 ? -1.591 20.031 15.438 1 98.69 236 PHE A CA 1
ATOM 1963 C C . PHE A 1 236 ? -2.908 20.219 14.695 1 98.69 236 PHE A C 1
ATOM 1965 O O . PHE A 1 236 ? -3.684 19.266 14.555 1 98.69 236 PHE A O 1
ATOM 1972 N N . THR A 1 237 ? -3.242 21.422 14.25 1 98.81 237 THR A N 1
ATOM 1973 C CA . THR A 1 237 ? -4.395 21.719 13.398 1 98.81 237 THR A CA 1
ATOM 1974 C C . THR A 1 237 ? -3.947 22.125 12 1 98.81 237 THR A C 1
ATOM 1976 O O . THR A 1 237 ? -2.883 22.734 11.836 1 98.81 237 THR A O 1
ATOM 1979 N N . TYR A 1 238 ? -4.703 21.812 11.008 1 98.69 238 TYR A N 1
ATOM 1980 C CA . TYR A 1 238 ? -4.309 22.141 9.641 1 98.69 238 TYR A CA 1
ATOM 1981 C C . TYR A 1 238 ? -5.535 22.344 8.758 1 98.69 238 TYR A C 1
ATOM 1983 O O . TYR A 1 238 ? -6.633 21.906 9.094 1 98.69 238 TYR A O 1
ATOM 1991 N N . ARG A 1 239 ? -5.355 23 7.68 1 98.38 239 ARG A N 1
ATOM 1992 C CA . ARG A 1 239 ? -6.332 23.203 6.617 1 98.38 239 ARG A CA 1
ATOM 1993 C C . ARG A 1 239 ? -5.676 23.109 5.242 1 98.38 239 ARG A C 1
ATOM 1995 O O . ARG A 1 239 ? -4.59 23.656 5.031 1 98.38 239 ARG A O 1
ATOM 2002 N N . ILE A 1 240 ? -6.25 22.344 4.379 1 97.94 240 ILE A N 1
ATOM 2003 C CA . ILE A 1 240 ? -5.828 22.266 2.984 1 97.94 240 ILE A CA 1
ATOM 2004 C C . ILE A 1 240 ? -6.691 23.188 2.131 1 97.94 240 ILE A C 1
ATOM 2006 O O . ILE A 1 240 ? -7.918 23.094 2.137 1 97.94 240 ILE A O 1
ATOM 2010 N N . LEU A 1 241 ? -6.051 24.031 1.342 1 96.12 241 LEU A N 1
ATOM 2011 C CA . LEU A 1 241 ? -6.762 25.156 0.728 1 96.12 241 LEU A CA 1
ATOM 2012 C C . LEU A 1 241 ? -6.785 25.016 -0.791 1 96.12 241 LEU A C 1
ATOM 2014 O O . LEU A 1 241 ? -7.688 25.531 -1.453 1 96.12 241 LEU A O 1
ATOM 2018 N N . SER A 1 242 ? -5.762 24.422 -1.277 1 95.31 242 SER A N 1
ATOM 2019 C CA . SER A 1 242 ? -5.684 24.172 -2.713 1 95.31 242 SER A CA 1
ATOM 2020 C C . SER A 1 242 ? -4.891 22.906 -3.014 1 95.31 242 SER A C 1
ATOM 2022 O O . SER A 1 242 ? -4.324 22.281 -2.107 1 95.31 242 SER A O 1
ATOM 2024 N N . SER A 1 243 ? -4.879 22.516 -4.285 1 95.75 243 SER A N 1
ATOM 2025 C CA . SER A 1 243 ? -4.285 21.25 -4.676 1 95.75 243 SER A CA 1
ATOM 2026 C C . SER A 1 243 ? -2.77 21.359 -4.801 1 95.75 243 SER A C 1
ATOM 2028 O O . SER A 1 243 ? -2.256 22.359 -5.305 1 95.75 243 SER A O 1
ATOM 2030 N N . ALA A 1 244 ? -2.064 20.469 -4.273 1 97.69 244 ALA A N 1
ATOM 2031 C CA . ALA A 1 244 ? -0.674 20.219 -4.637 1 97.69 244 ALA A CA 1
ATOM 2032 C C . ALA A 1 244 ? -0.576 19.094 -5.672 1 97.69 244 ALA A C 1
ATOM 2034 O O . ALA A 1 244 ? -1.312 18.109 -5.602 1 97.69 244 ALA A O 1
ATOM 2035 N N . TRP A 1 245 ? 0.343 19.25 -6.617 1 97.88 245 TRP A N 1
ATOM 2036 C CA . TRP A 1 245 ? 0.436 18.312 -7.734 1 97.88 245 TRP A CA 1
ATOM 2037 C C . TRP A 1 245 ? 1.705 17.469 -7.637 1 97.88 245 TRP A C 1
ATOM 2039 O O . TRP A 1 245 ? 2.773 17.984 -7.293 1 97.88 245 TRP A O 1
ATOM 2049 N N . VAL A 1 246 ? 1.559 16.203 -7.988 1 98.44 246 VAL A N 1
ATOM 2050 C CA . VAL A 1 246 ? 2.715 15.32 -8.078 1 98.44 246 VAL A CA 1
ATOM 2051 C C . VAL A 1 246 ? 3.688 15.844 -9.133 1 98.44 246 VAL A C 1
ATOM 2053 O O . VAL A 1 246 ? 3.277 16.219 -10.234 1 98.44 246 VAL A O 1
ATOM 2056 N N . GLY A 1 247 ? 4.914 15.922 -8.734 1 97.88 247 GLY A N 1
ATOM 2057 C CA . GLY A 1 247 ? 5.949 16.359 -9.656 1 97.88 247 GLY A CA 1
ATOM 2058 C C . GLY A 1 247 ? 6.188 17.859 -9.617 1 97.88 247 GLY A C 1
ATOM 2059 O O . GLY A 1 247 ? 7.117 18.359 -10.258 1 97.88 247 GLY A O 1
ATOM 2060 N N . LYS A 1 248 ? 5.398 18.594 -8.875 1 97.69 248 LYS A N 1
ATOM 2061 C CA . LYS A 1 248 ? 5.57 20.047 -8.773 1 97.69 248 LYS A CA 1
ATOM 2062 C C . LYS A 1 248 ? 6.215 20.422 -7.441 1 97.69 248 LYS A C 1
ATOM 2064 O O . LYS A 1 248 ? 5.852 19.891 -6.395 1 97.69 248 LYS A O 1
ATOM 2069 N N . GLN A 1 249 ? 7.078 21.312 -7.516 1 97.75 249 GLN A N 1
ATOM 2070 C CA . GLN A 1 249 ? 7.824 21.719 -6.328 1 97.75 249 GLN A CA 1
ATOM 2071 C C . GLN A 1 249 ? 6.949 22.516 -5.371 1 97.75 249 GLN A C 1
ATOM 2073 O O . GLN A 1 249 ? 6.176 23.375 -5.801 1 97.75 249 GLN A O 1
ATOM 2078 N N . ILE A 1 250 ? 7.137 22.266 -4.086 1 97.81 250 ILE A N 1
ATOM 2079 C CA . ILE A 1 250 ? 6.426 23 -3.045 1 97.81 250 ILE A CA 1
ATOM 2080 C C . ILE A 1 250 ? 7.41 23.469 -1.977 1 97.81 250 ILE A C 1
ATOM 2082 O O . ILE A 1 250 ? 8.523 22.938 -1.877 1 97.81 250 ILE A O 1
ATOM 2086 N N . ALA A 1 251 ? 6.973 24.469 -1.25 1 97.12 251 ALA A N 1
ATOM 2087 C CA . ALA A 1 251 ? 7.762 25.031 -0.154 1 97.12 251 ALA A CA 1
ATOM 2088 C C . ALA A 1 251 ? 7.055 24.828 1.185 1 97.12 251 ALA A C 1
ATOM 2090 O O . ALA A 1 251 ? 5.898 25.219 1.347 1 97.12 251 ALA A O 1
ATOM 2091 N N . LEU A 1 252 ? 7.719 24.172 2.07 1 97.25 252 LEU A N 1
ATOM 2092 C CA . LEU A 1 252 ? 7.309 24.172 3.469 1 97.25 252 LEU A CA 1
ATOM 2093 C C . LEU A 1 252 ? 7.875 25.375 4.215 1 97.25 252 LEU A C 1
ATOM 2095 O O . LEU A 1 252 ? 9.086 25.594 4.215 1 97.25 252 LEU A O 1
ATOM 2099 N N . ASN A 1 253 ? 6.965 26.078 4.855 1 95.81 253 ASN A N 1
ATOM 2100 C CA . ASN A 1 253 ? 7.363 27.312 5.516 1 95.81 253 ASN A CA 1
ATOM 2101 C C . ASN A 1 253 ? 6.949 27.328 6.984 1 95.81 253 ASN A C 1
ATOM 2103 O O . ASN A 1 253 ? 5.922 26.75 7.348 1 95.81 253 ASN A O 1
ATOM 2107 N N . ALA A 1 254 ? 7.773 27.969 7.77 1 94.81 254 ALA A N 1
ATOM 2108 C CA . ALA A 1 254 ? 7.465 28.219 9.172 1 94.81 254 ALA A CA 1
ATOM 2109 C C . ALA A 1 254 ? 7.844 29.641 9.578 1 94.81 254 ALA A C 1
ATOM 2111 O O . ALA A 1 254 ? 8.82 30.188 9.07 1 94.81 254 ALA A O 1
ATOM 2112 N N . SER A 1 255 ? 7.07 30.156 10.43 1 90.31 255 SER A N 1
ATOM 2113 C CA . SER A 1 255 ? 7.309 31.516 10.898 1 90.31 255 SER A CA 1
ATOM 2114 C C . SER A 1 255 ? 8.336 31.547 12.031 1 90.31 255 SER A C 1
ATOM 2116 O O . SER A 1 255 ? 8.273 30.734 12.953 1 90.31 255 SER A O 1
ATOM 2118 N N . MET A 1 256 ? 9.203 32.469 11.977 1 85.38 256 MET A N 1
ATOM 2119 C CA . MET A 1 256 ? 10.148 32.656 13.07 1 85.38 256 MET A CA 1
ATOM 2120 C C . MET A 1 256 ? 9.516 33.469 14.203 1 85.38 256 MET A C 1
ATOM 2122 O O . MET A 1 256 ? 9.891 33.281 15.367 1 85.38 256 MET A O 1
ATOM 2126 N N . SER A 1 257 ? 8.617 34.25 13.867 1 87 257 SER A N 1
ATOM 2127 C CA . SER A 1 257 ? 7.965 35.094 14.844 1 87 257 SER A CA 1
ATOM 2128 C C . SER A 1 257 ? 6.785 34.406 15.508 1 87 257 SER A C 1
ATOM 2130 O O . SER A 1 257 ? 6.414 34.719 16.641 1 87 257 SER A O 1
ATOM 2132 N N . ASN A 1 258 ? 6.133 33.531 14.812 1 88 258 ASN A N 1
ATOM 2133 C CA . ASN A 1 258 ? 5.09 32.656 15.328 1 88 258 ASN A CA 1
ATOM 2134 C C . ASN A 1 258 ? 5.473 31.188 15.18 1 88 258 ASN A C 1
ATOM 2136 O O . ASN A 1 258 ? 5.004 30.5 14.258 1 88 258 ASN A O 1
ATOM 2140 N N . PRO A 1 259 ? 6.145 30.703 16.094 1 85.38 259 PRO A N 1
ATOM 2141 C CA . PRO A 1 259 ? 6.777 29.391 15.953 1 85.38 259 PRO A CA 1
ATOM 2142 C C . PRO A 1 259 ? 5.766 28.25 15.789 1 85.38 259 PRO A C 1
ATOM 2144 O O . PRO A 1 259 ? 6.141 27.141 15.422 1 85.38 259 PRO A O 1
ATOM 2147 N N . GLN A 1 260 ? 4.562 28.562 15.953 1 92 260 GLN A N 1
ATOM 2148 C CA . GLN A 1 260 ? 3.551 27.516 15.836 1 92 260 GLN A CA 1
ATOM 2149 C C . GLN A 1 260 ? 3.07 27.375 14.391 1 92 260 GLN A C 1
ATOM 2151 O O . GLN A 1 260 ? 2.479 26.359 14.023 1 92 260 GLN A O 1
ATOM 2156 N N . ALA A 1 261 ? 3.318 28.406 13.633 1 95.19 261 ALA A N 1
ATOM 2157 C CA . ALA A 1 261 ? 2.703 28.484 12.305 1 95.19 261 ALA A CA 1
ATOM 2158 C C . ALA A 1 261 ? 3.561 27.766 11.266 1 95.19 261 ALA A C 1
ATOM 2160 O O . ALA A 1 261 ? 4.77 28 11.188 1 95.19 261 ALA A O 1
ATOM 2161 N N . VAL A 1 262 ? 2.943 26.953 10.422 1 96.62 262 VAL A N 1
ATOM 2162 C CA . VAL A 1 262 ? 3.566 26.266 9.297 1 96.62 262 VAL A CA 1
ATOM 2163 C C . VAL A 1 262 ? 2.619 26.281 8.102 1 96.62 262 VAL A C 1
ATOM 2165 O O . VAL A 1 262 ? 1.397 26.25 8.266 1 96.62 262 VAL A O 1
ATOM 2168 N N . TRP A 1 263 ? 3.193 26.375 6.871 1 96.94 263 TRP A N 1
ATOM 2169 C CA . TRP A 1 263 ? 2.326 26.359 5.695 1 96.94 263 TRP A CA 1
ATOM 2170 C C . TRP A 1 263 ? 3.08 25.859 4.469 1 96.94 263 TRP A C 1
ATOM 2172 O O . TRP A 1 263 ? 4.305 25.719 4.5 1 96.94 263 TRP A O 1
ATOM 2182 N N . ILE A 1 264 ? 2.32 25.438 3.471 1 97.56 264 ILE A N 1
ATOM 2183 C CA . ILE A 1 264 ? 2.857 24.953 2.203 1 97.56 264 ILE A CA 1
ATOM 2184 C C . ILE A 1 264 ? 2.426 25.891 1.073 1 97.56 264 ILE A C 1
ATOM 2186 O O . ILE A 1 264 ? 1.257 26.266 0.991 1 97.56 264 ILE A O 1
ATOM 2190 N N . GLU A 1 265 ? 3.381 26.203 0.241 1 96.31 265 GLU A N 1
ATOM 2191 C CA . GLU A 1 265 ? 3.111 27.016 -0.94 1 96.31 265 GLU A CA 1
ATOM 2192 C C . GLU A 1 265 ? 3.588 26.312 -2.211 1 96.31 265 GLU A C 1
ATOM 2194 O O . GLU A 1 265 ? 4.566 25.562 -2.184 1 96.31 265 GLU A O 1
ATOM 2199 N N . ASP A 1 266 ? 2.785 26.578 -3.24 1 95.56 266 ASP A N 1
ATOM 2200 C CA . ASP A 1 266 ? 3.281 26.234 -4.566 1 95.56 266 ASP A CA 1
ATOM 2201 C C . ASP A 1 266 ? 4.414 27.156 -4.996 1 95.56 266 ASP A C 1
ATOM 2203 O O . ASP A 1 266 ? 4.258 28.391 -4.977 1 95.56 266 ASP A O 1
ATOM 2207 N N . LEU A 1 267 ? 5.504 26.609 -5.34 1 93.44 267 LEU A N 1
ATOM 2208 C CA . LEU A 1 267 ? 6.676 27.438 -5.609 1 93.44 267 LEU A CA 1
ATOM 2209 C C . LEU A 1 267 ? 6.508 28.219 -6.914 1 93.44 267 LEU A C 1
ATOM 2211 O O . LEU A 1 267 ? 7.055 29.312 -7.066 1 93.44 267 LEU A O 1
ATOM 2215 N N . GLU A 1 268 ? 5.797 27.703 -7.82 1 91.62 268 GLU A N 1
ATOM 2216 C CA . GLU A 1 268 ? 5.625 28.344 -9.125 1 91.62 268 GLU A CA 1
ATOM 2217 C C . GLU A 1 268 ? 4.539 29.406 -9.078 1 91.62 268 GLU A C 1
ATOM 2219 O O . GLU A 1 268 ? 4.77 30.547 -9.484 1 91.62 268 GLU A O 1
ATOM 2224 N N . THR A 1 269 ? 3.412 29.125 -8.508 1 91.38 269 THR A N 1
ATOM 2225 C CA . THR A 1 269 ? 2.271 30.047 -8.539 1 91.38 269 THR A CA 1
ATOM 2226 C C . THR A 1 269 ? 2.199 30.875 -7.262 1 91.38 269 THR A C 1
ATOM 2228 O O . THR A 1 269 ? 1.472 31.859 -7.199 1 91.38 269 THR A O 1
ATOM 2231 N N . HIS A 1 270 ? 2.869 30.406 -6.211 1 90.88 270 HIS A N 1
ATOM 2232 C CA . HIS A 1 270 ? 2.857 31.031 -4.891 1 90.88 270 HIS A CA 1
ATOM 2233 C C . HIS A 1 270 ? 1.483 30.906 -4.238 1 90.88 270 HIS A C 1
ATOM 2235 O O . HIS A 1 270 ? 1.174 31.641 -3.297 1 90.88 270 HIS A O 1
ATOM 2241 N N . ALA A 1 271 ? 0.74 29.969 -4.789 1 92.38 271 ALA A N 1
ATOM 2242 C CA . ALA A 1 271 ? -0.543 29.672 -4.156 1 92.38 271 ALA A CA 1
ATOM 2243 C C . ALA A 1 271 ? -0.344 29 -2.801 1 92.38 271 ALA A C 1
ATOM 2245 O O . ALA A 1 271 ? 0.527 28.141 -2.648 1 92.38 271 ALA A O 1
ATOM 2246 N N . LEU A 1 272 ? -1.154 29.453 -1.813 1 96.06 272 LEU A N 1
ATOM 2247 C CA . LEU A 1 272 ? -1.174 28.781 -0.526 1 96.06 272 LEU A CA 1
ATOM 2248 C C . LEU A 1 272 ? -1.894 27.438 -0.634 1 96.06 272 LEU A C 1
ATOM 2250 O O . LEU A 1 272 ? -3.084 27.391 -0.951 1 96.06 272 LEU A O 1
ATOM 2254 N N . ILE A 1 273 ? -1.211 26.391 -0.342 1 97.31 273 ILE A N 1
ATOM 2255 C CA . ILE A 1 273 ? -1.735 25.031 -0.502 1 97.31 273 ILE A CA 1
ATOM 2256 C C . ILE A 1 273 ? -2.35 24.562 0.812 1 97.31 273 ILE A C 1
ATOM 2258 O O . ILE A 1 273 ? -3.43 23.969 0.821 1 97.31 273 ILE A O 1
ATOM 2262 N N . ALA A 1 274 ? -1.652 24.812 1.882 1 98.06 274 ALA A N 1
ATOM 2263 C CA . ALA A 1 274 ? -2.098 24.359 3.197 1 98.06 274 ALA A CA 1
ATOM 2264 C C . ALA A 1 274 ? -1.482 25.203 4.309 1 98.06 274 ALA A C 1
ATOM 2266 O O . ALA A 1 274 ? -0.441 25.828 4.109 1 98.06 274 ALA A O 1
ATOM 2267 N N . ARG A 1 275 ? -2.094 25.203 5.441 1 97.44 275 ARG A N 1
ATOM 2268 C CA . ARG A 1 275 ? -1.566 25.844 6.641 1 97.44 275 ARG A CA 1
ATOM 2269 C C . ARG A 1 275 ? -1.891 25.031 7.887 1 97.44 275 ARG A C 1
ATOM 2271 O O . ARG A 1 275 ? -2.861 24.281 7.902 1 97.44 275 ARG A O 1
ATOM 2278 N N . GLY A 1 276 ? -1.041 25.141 8.875 1 97.88 276 GLY A N 1
ATOM 2279 C CA . GLY A 1 276 ? -1.243 24.438 10.125 1 97.88 276 GLY A CA 1
ATOM 2280 C C . GLY A 1 276 ? -0.59 25.125 11.312 1 97.88 276 GLY A C 1
ATOM 2281 O O . GLY A 1 276 ? 0.092 26.141 11.148 1 97.88 276 GLY A O 1
ATOM 2282 N N . SER A 1 277 ? -0.92 24.656 12.469 1 97.69 277 SER A N 1
ATOM 2283 C CA . SER A 1 277 ? -0.38 25.156 13.727 1 97.69 277 SER A CA 1
ATOM 2284 C C . SER A 1 277 ? -0.065 24.016 14.688 1 97.69 277 SER A C 1
ATOM 2286 O O . SER A 1 277 ? -0.923 23.172 14.961 1 97.69 277 SER A O 1
ATOM 2288 N N . ILE A 1 278 ? 1.155 24.016 15.156 1 97.62 278 ILE A N 1
ATOM 2289 C CA . ILE A 1 278 ? 1.593 23 16.094 1 97.62 278 ILE A CA 1
ATOM 2290 C C . ILE A 1 278 ? 1.706 23.594 17.5 1 97.62 278 ILE A C 1
ATOM 2292 O O . ILE A 1 278 ? 2.145 24.734 17.656 1 97.62 278 ILE A O 1
ATOM 2296 N N . THR A 1 279 ? 1.321 22.875 18.516 1 96.62 279 THR A N 1
ATOM 2297 C CA . THR A 1 279 ? 1.473 23.328 19.891 1 96.62 279 THR A CA 1
ATOM 2298 C C . THR A 1 279 ? 2.115 22.25 20.75 1 96.62 279 THR A C 1
ATOM 2300 O O . THR A 1 279 ? 1.968 21.047 20.453 1 96.62 279 THR A O 1
ATOM 2303 N N . PHE A 1 280 ? 2.801 22.672 21.766 1 94.5 280 PHE A N 1
ATOM 2304 C CA . PHE A 1 280 ? 3.49 21.797 22.703 1 94.5 280 PHE A CA 1
ATOM 2305 C C . PHE A 1 280 ? 3.039 22.078 24.125 1 94.5 280 PHE A C 1
ATOM 2307 O O . PHE A 1 280 ? 2.553 23.156 24.438 1 94.5 280 PHE A O 1
ATOM 2314 N N . ASN A 1 281 ? 3.158 21.016 24.875 1 89.56 281 ASN A N 1
ATOM 2315 C CA . ASN A 1 281 ? 2.916 21.219 26.297 1 89.56 281 ASN A CA 1
ATOM 2316 C C . ASN A 1 281 ? 3.963 22.125 26.922 1 89.56 281 ASN A C 1
ATOM 2318 O O . ASN A 1 281 ? 5.121 22.141 26.5 1 89.56 281 ASN A O 1
ATOM 2322 N N . SER A 1 282 ? 3.482 23.125 27.781 1 74.31 282 SER A N 1
ATOM 2323 C CA . SER A 1 282 ? 4.375 24.047 28.484 1 74.31 282 SER A CA 1
ATOM 2324 C C . SER A 1 282 ? 5.293 23.312 29.453 1 74.31 282 SER A C 1
ATOM 2326 O O . SER A 1 282 ? 4.914 22.266 30 1 74.31 282 SER A O 1
ATOM 2328 N N . MET B 1 1 ? 26.641 -11.789 -5.664 1 89.31 1 MET B N 1
ATOM 2329 C CA . MET B 1 1 ? 25.656 -12.352 -4.742 1 89.31 1 MET B CA 1
ATOM 2330 C C . MET B 1 1 ? 25.438 -11.43 -3.549 1 89.31 1 MET B C 1
ATOM 2332 O O . MET B 1 1 ? 26.391 -10.852 -3.023 1 89.31 1 MET B O 1
ATOM 2336 N N . LYS B 1 2 ? 24.156 -11.227 -3.156 1 92.25 2 LYS B N 1
ATOM 2337 C CA . LYS B 1 2 ? 23.797 -10.406 -2.002 1 92.25 2 LYS B CA 1
ATOM 2338 C C . LYS B 1 2 ? 22.922 -11.18 -1.022 1 92.25 2 LYS B C 1
ATOM 2340 O O . LYS B 1 2 ? 22.141 -12.047 -1.428 1 92.25 2 LYS B O 1
ATOM 2345 N N . ARG B 1 3 ? 23.078 -10.914 0.255 1 96.25 3 ARG B N 1
ATOM 2346 C CA . ARG B 1 3 ? 22.297 -11.555 1.312 1 96.25 3 ARG B CA 1
ATOM 2347 C C . ARG B 1 3 ? 21.609 -10.516 2.188 1 96.25 3 ARG B C 1
ATOM 2349 O O . ARG B 1 3 ? 22.203 -9.484 2.514 1 96.25 3 ARG B O 1
ATOM 2356 N N . PHE B 1 4 ? 20.406 -10.82 2.51 1 96.56 4 PHE B N 1
ATOM 2357 C CA . PHE B 1 4 ? 19.625 -9.945 3.389 1 96.56 4 PHE B CA 1
ATOM 2358 C C . PHE B 1 4 ? 18.906 -10.766 4.449 1 96.56 4 PHE B C 1
ATOM 2360 O O . PHE B 1 4 ? 18.562 -11.93 4.223 1 96.56 4 PHE B O 1
ATOM 2367 N N . VAL B 1 5 ? 18.734 -10.195 5.574 1 97.5 5 VAL B N 1
ATOM 2368 C CA . VAL B 1 5 ? 17.859 -10.75 6.605 1 97.5 5 VAL B CA 1
ATOM 2369 C C . VAL B 1 5 ? 16.766 -9.742 6.949 1 97.5 5 VAL B C 1
ATOM 2371 O O . VAL B 1 5 ? 17.047 -8.617 7.375 1 97.5 5 VAL B O 1
ATOM 2374 N N . LEU B 1 6 ? 15.57 -10.094 6.738 1 97.25 6 LEU B N 1
ATOM 2375 C CA . LEU B 1 6 ? 14.406 -9.273 7.066 1 97.25 6 LEU B CA 1
ATOM 2376 C C . LEU B 1 6 ? 13.664 -9.844 8.273 1 97.25 6 LEU B C 1
ATOM 2378 O O . LEU B 1 6 ? 13.312 -11.023 8.289 1 97.25 6 LEU B O 1
ATOM 2382 N N . LYS B 1 7 ? 13.484 -9.078 9.234 1 96.56 7 LYS B N 1
ATOM 2383 C CA . LYS B 1 7 ? 12.742 -9.461 10.43 1 96.56 7 LYS B CA 1
ATOM 2384 C C . LYS B 1 7 ? 11.391 -8.75 10.492 1 96.56 7 LYS B C 1
ATOM 2386 O O . LYS B 1 7 ? 11.297 -7.559 10.195 1 96.56 7 LYS B O 1
ATOM 2391 N N . GLU B 1 8 ? 10.352 -9.477 10.875 1 96.62 8 GLU B N 1
ATOM 2392 C CA . GLU B 1 8 ? 9.031 -8.867 10.945 1 96.62 8 GLU B CA 1
ATOM 2393 C C . GLU B 1 8 ? 8.148 -9.578 11.977 1 96.62 8 GLU B C 1
ATOM 2395 O O . GLU B 1 8 ? 8.18 -10.805 12.078 1 96.62 8 GLU B O 1
ATOM 2400 N N . PHE B 1 9 ? 7.496 -8.797 12.828 1 95.38 9 PHE B N 1
ATOM 2401 C CA . PHE B 1 9 ? 6.438 -9.352 13.664 1 95.38 9 PHE B CA 1
ATOM 2402 C C . PHE B 1 9 ? 5.168 -9.578 12.859 1 95.38 9 PHE B C 1
ATOM 2404 O O . PHE B 1 9 ? 4.586 -8.633 12.32 1 95.38 9 PHE B O 1
ATOM 2411 N N . LEU B 1 10 ? 4.738 -10.781 12.766 1 96.31 10 LEU B N 1
ATOM 2412 C CA . LEU B 1 10 ? 3.631 -11.148 11.891 1 96.31 10 LEU B CA 1
ATOM 2413 C C . LEU B 1 10 ? 2.291 -10.875 12.57 1 96.31 10 LEU B C 1
ATOM 2415 O O . LEU B 1 10 ? 1.978 -11.469 13.602 1 96.31 10 LEU B O 1
ATOM 2419 N N . THR B 1 11 ? 1.547 -9.969 11.961 1 95.25 11 THR B N 1
ATOM 2420 C CA . THR B 1 11 ? 0.218 -9.648 12.469 1 95.25 11 THR B CA 1
ATOM 2421 C C . THR B 1 11 ? -0.855 -9.992 11.438 1 95.25 11 THR B C 1
ATOM 2423 O O . THR B 1 11 ? -0.541 -10.336 10.297 1 95.25 11 THR B O 1
ATOM 2426 N N . GLU B 1 12 ? -2.066 -9.914 11.828 1 94.38 12 GLU B N 1
ATOM 2427 C CA . GLU B 1 12 ? -3.18 -10.297 10.969 1 94.38 12 GLU B CA 1
ATOM 2428 C C . GLU B 1 12 ? -3.535 -9.18 9.992 1 94.38 12 GLU B C 1
ATOM 2430 O O . GLU B 1 12 ? -4.223 -9.414 8.992 1 94.38 12 GLU B O 1
ATOM 2435 N N . THR B 1 13 ? -3.078 -7.977 10.195 1 95.19 13 THR B N 1
ATOM 2436 C CA . THR B 1 13 ? -3.543 -6.809 9.461 1 95.19 13 THR B CA 1
ATOM 2437 C C . THR B 1 13 ? -3.254 -6.961 7.969 1 95.19 13 THR B C 1
ATOM 2439 O O . THR B 1 13 ? -4.152 -6.805 7.137 1 95.19 13 THR B O 1
ATOM 2442 N N . PRO B 1 14 ? -2.01 -7.352 7.57 1 96.62 14 PRO B N 1
ATOM 2443 C CA . PRO B 1 14 ? -1.768 -7.539 6.137 1 96.62 14 PRO B CA 1
ATOM 2444 C C . PRO B 1 14 ? -2.637 -8.633 5.527 1 96.62 14 PRO B C 1
ATOM 2446 O O . PRO B 1 14 ? -3.045 -8.531 4.367 1 96.62 14 PRO B O 1
ATOM 2449 N N . LEU B 1 15 ? -2.971 -9.648 6.285 1 95.19 15 LEU B N 1
ATOM 2450 C CA . LEU B 1 15 ? -3.789 -10.75 5.797 1 95.19 15 LEU B CA 1
ATOM 2451 C C . LEU B 1 15 ? -5.234 -10.312 5.594 1 95.19 15 LEU B C 1
ATOM 2453 O O . LEU B 1 15 ? -5.875 -10.695 4.613 1 95.19 15 LEU B O 1
ATOM 2457 N N . GLN B 1 16 ? -5.715 -9.562 6.555 1 94.5 16 GLN B N 1
ATOM 2458 C CA . GLN B 1 16 ? -7.062 -9.023 6.418 1 94.5 16 GLN B CA 1
ATOM 2459 C C . GLN B 1 16 ? -7.191 -8.18 5.156 1 94.5 16 GLN B C 1
ATOM 2461 O O . GLN B 1 16 ? -8.18 -8.289 4.426 1 94.5 16 GLN B O 1
ATOM 2466 N N . LYS B 1 17 ? -6.188 -7.402 4.883 1 97.06 17 LYS B N 1
ATOM 2467 C CA . LYS B 1 17 ? -6.199 -6.547 3.701 1 97.06 17 LYS B CA 1
ATOM 2468 C C . LYS B 1 17 ? -6.043 -7.371 2.426 1 97.06 17 LYS B C 1
ATOM 2470 O O . LYS B 1 17 ? -6.66 -7.062 1.402 1 97.06 17 LYS B O 1
ATOM 2475 N N . LEU B 1 18 ? -5.25 -8.391 2.504 1 97 18 LEU B N 1
ATOM 2476 C CA . LEU B 1 18 ? -5.105 -9.281 1.358 1 97 18 LEU B CA 1
ATOM 2477 C C . LEU B 1 18 ? -6.434 -9.953 1.024 1 97 18 LEU B C 1
ATOM 2479 O O . LEU B 1 18 ? -6.848 -9.977 -0.137 1 97 18 LEU B O 1
ATOM 2483 N N . ARG B 1 19 ? -7.066 -10.422 1.987 1 93.69 19 ARG B N 1
ATOM 2484 C CA . ARG B 1 19 ? -8.344 -11.109 1.794 1 93.69 19 ARG B CA 1
ATOM 2485 C C . ARG B 1 19 ? -9.398 -10.141 1.269 1 93.69 19 ARG B C 1
ATOM 2487 O O . ARG B 1 19 ? -10.164 -10.484 0.36 1 93.69 19 ARG B O 1
ATOM 2494 N N . ALA B 1 20 ? -9.422 -8.977 1.823 1 95.25 20 ALA B N 1
ATOM 2495 C CA . ALA B 1 20 ? -10.344 -7.957 1.329 1 95.25 20 ALA B CA 1
ATOM 2496 C C . ALA B 1 20 ? -10.07 -7.633 -0.136 1 95.25 20 ALA B C 1
ATOM 2498 O O . ALA B 1 20 ? -11 -7.375 -0.906 1 95.25 20 ALA B O 1
ATOM 2499 N N . THR B 1 21 ? -8.836 -7.652 -0.504 1 97.5 21 THR B N 1
ATOM 2500 C CA . THR B 1 21 ? -8.406 -7.328 -1.861 1 97.5 21 THR B CA 1
ATOM 2501 C C . THR B 1 21 ? -8.844 -8.422 -2.838 1 97.5 21 THR B C 1
ATOM 2503 O O . THR B 1 21 ? -9.266 -8.125 -3.957 1 97.5 21 THR B O 1
ATOM 2506 N N . LEU B 1 22 ? -8.852 -9.68 -2.375 1 97 22 LEU B N 1
ATOM 2507 C CA . LEU B 1 22 ? -8.992 -10.797 -3.299 1 97 22 LEU B CA 1
ATOM 2508 C C . LEU B 1 22 ? -10.406 -11.367 -3.254 1 97 22 LEU B C 1
ATOM 2510 O O . LEU B 1 22 ? -10.82 -12.078 -4.172 1 97 22 LEU B O 1
ATOM 2514 N N . SER B 1 23 ? -11.148 -11.07 -2.25 1 93.06 23 SER B N 1
ATOM 2515 C CA . SER B 1 23 ? -12.398 -11.766 -1.983 1 93.06 23 SER B CA 1
ATOM 2516 C C . SER B 1 23 ? -13.406 -11.539 -3.107 1 93.06 23 SER B C 1
ATOM 2518 O O . SER B 1 23 ? -14.164 -12.445 -3.457 1 93.06 23 SER B O 1
ATOM 2520 N N . ASP B 1 24 ? -13.383 -10.391 -3.74 1 92.06 24 ASP B N 1
ATOM 2521 C CA . ASP B 1 24 ? -14.359 -10.078 -4.773 1 92.06 24 ASP B CA 1
ATOM 2522 C C . ASP B 1 24 ? -14.055 -10.82 -6.07 1 92.06 24 ASP B C 1
ATOM 2524 O O . ASP B 1 24 ? -14.945 -11.047 -6.891 1 92.06 24 ASP B O 1
ATOM 2528 N N . VAL B 1 25 ? -12.797 -11.203 -6.203 1 93.44 25 VAL B N 1
ATOM 2529 C CA . VAL B 1 25 ? -12.453 -11.695 -7.531 1 93.44 25 VAL B CA 1
ATOM 2530 C C . VAL B 1 25 ? -12.172 -13.195 -7.469 1 93.44 25 VAL B C 1
ATOM 2532 O O . VAL B 1 25 ? -12.078 -13.859 -8.508 1 93.44 25 VAL B O 1
ATOM 2535 N N . LEU B 1 26 ? -12.07 -13.727 -6.297 1 92.69 26 LEU B N 1
ATOM 2536 C CA . LEU B 1 26 ? -11.75 -15.148 -6.164 1 92.69 26 LEU B CA 1
ATOM 2537 C C . LEU B 1 26 ? -12.75 -15.852 -5.25 1 92.69 26 LEU B C 1
ATOM 2539 O O . LEU B 1 26 ? -12.352 -16.516 -4.289 1 92.69 26 LEU B O 1
ATOM 2543 N N . SER B 1 27 ? -14 -15.805 -5.586 1 87.62 27 SER B N 1
ATOM 2544 C CA . SER B 1 27 ? -15.125 -16.281 -4.785 1 87.62 27 SER B CA 1
ATOM 2545 C C . SER B 1 27 ? -15 -17.781 -4.5 1 87.62 27 SER B C 1
ATOM 2547 O O . SER B 1 27 ? -15.336 -18.234 -3.404 1 87.62 27 SER B O 1
ATOM 2549 N N . PRO B 1 28 ? -14.484 -18.578 -5.43 1 84.19 28 PRO B N 1
ATOM 2550 C CA . PRO B 1 28 ? -14.383 -20.016 -5.113 1 84.19 28 PRO B CA 1
ATOM 2551 C C . PRO B 1 28 ? -13.523 -20.281 -3.883 1 84.19 28 PRO B C 1
ATOM 2553 O O . PRO B 1 28 ? -13.781 -21.234 -3.141 1 84.19 28 PRO B O 1
ATOM 2556 N N . TYR B 1 29 ? -12.562 -19.547 -3.752 1 85.38 29 TYR B N 1
ATOM 2557 C CA . TYR B 1 29 ? -11.656 -19.703 -2.621 1 85.38 29 TYR B CA 1
ATOM 2558 C C . TYR B 1 29 ? -12.25 -19.109 -1.352 1 85.38 29 TYR B C 1
ATOM 2560 O O . TYR B 1 29 ? -12.258 -19.75 -0.298 1 85.38 29 TYR B O 1
ATOM 2568 N N . TYR B 1 30 ? -12.789 -17.953 -1.352 1 84.62 30 TYR B N 1
ATOM 2569 C CA . TYR B 1 30 ? -13.164 -17.203 -0.164 1 84.62 30 TYR B CA 1
ATOM 2570 C C . TYR B 1 30 ? -14.578 -17.531 0.28 1 84.62 30 TYR B C 1
ATOM 2572 O O . TYR B 1 30 ? -14.969 -17.234 1.413 1 84.62 30 TYR B O 1
ATOM 2580 N N . SER B 1 31 ? -15.352 -18.125 -0.473 1 76.12 31 SER B N 1
ATOM 2581 C CA . SER B 1 31 ? -16.641 -18.641 -0.034 1 76.12 31 SER B CA 1
ATOM 2582 C C . SER B 1 31 ? -16.453 -19.828 0.906 1 76.12 31 SER B C 1
ATOM 2584 O O . SER B 1 31 ? -17.297 -20.062 1.784 1 76.12 31 SER B O 1
ATOM 2586 N N . GLU B 1 32 ? -15.43 -20.531 0.727 1 66.31 32 GLU B N 1
ATOM 2587 C CA . GLU B 1 32 ? -15.141 -21.703 1.535 1 66.31 32 GLU B CA 1
ATOM 2588 C C . GLU B 1 32 ? -14.422 -21.328 2.828 1 66.31 32 GLU B C 1
ATOM 2590 O O . GLU B 1 32 ? -14.469 -22.062 3.811 1 66.31 32 GLU B O 1
ATOM 2595 N N . GLN B 1 33 ? -13.75 -20.156 2.781 1 62.12 33 GLN B N 1
ATOM 2596 C CA . GLN B 1 33 ? -12.93 -19.75 3.912 1 62.12 33 GLN B CA 1
ATOM 2597 C C . GLN B 1 33 ? -13.695 -18.812 4.844 1 62.12 33 GLN B C 1
ATOM 2599 O O . GLN B 1 33 ? -13.094 -18.047 5.594 1 62.12 33 GLN B O 1
ATOM 2604 N N . LYS B 1 34 ? -14.977 -18.766 4.711 1 53.03 34 LYS B N 1
ATOM 2605 C CA . LYS B 1 34 ? -15.797 -17.812 5.469 1 53.03 34 LYS B CA 1
ATOM 2606 C C . LYS B 1 34 ? -15.359 -17.75 6.926 1 53.03 34 LYS B C 1
ATOM 2608 O O . LYS B 1 34 ? -15.43 -16.688 7.555 1 53.03 34 LYS B O 1
ATOM 2613 N N . GLU B 1 35 ? -14.883 -18.781 7.465 1 48.88 35 GLU B N 1
ATOM 2614 C CA . GLU B 1 35 ? -14.57 -18.859 8.891 1 48.88 35 GLU B CA 1
ATOM 2615 C C . GLU B 1 35 ? -13.414 -17.922 9.25 1 48.88 35 GLU B C 1
ATOM 2617 O O . GLU B 1 35 ? -13.258 -17.547 10.406 1 48.88 35 GLU B O 1
ATOM 2622 N N . LEU B 1 36 ? -12.594 -17.688 8.273 1 47.25 36 LEU B N 1
ATOM 2623 C CA . LEU B 1 36 ? -11.375 -16.984 8.633 1 47.25 36 LEU B CA 1
ATOM 2624 C C . LEU B 1 36 ? -11.664 -15.5 8.875 1 47.25 36 LEU B C 1
ATOM 2626 O O . LEU B 1 36 ? -10.82 -14.781 9.43 1 47.25 36 LEU B O 1
ATOM 2630 N N . THR B 1 37 ? -12.695 -14.969 8.273 1 45.22 37 THR B N 1
ATOM 2631 C CA . THR B 1 37 ? -12.992 -13.547 8.414 1 45.22 37 THR B CA 1
ATOM 2632 C C . THR B 1 37 ? -13.5 -13.234 9.82 1 45.22 37 THR B C 1
ATOM 2634 O O . THR B 1 37 ? -13.648 -12.062 10.18 1 45.22 37 THR B O 1
ATOM 2637 N N . GLU B 1 38 ? -14.188 -14.219 10.375 1 43.38 38 GLU B N 1
ATOM 2638 C CA . GLU B 1 38 ? -14.648 -13.891 11.719 1 43.38 38 GLU B CA 1
ATOM 2639 C C . GLU B 1 38 ? -13.477 -13.797 12.695 1 43.38 38 GLU B C 1
ATOM 2641 O O . GLU B 1 38 ? -12.539 -14.594 12.625 1 43.38 38 GLU B O 1
ATOM 2646 N N . HIS B 1 39 ? -13.25 -12.57 13.125 1 44.97 39 HIS B N 1
ATOM 2647 C CA . HIS B 1 39 ? -12.227 -12.172 14.086 1 44.97 39 HIS B CA 1
ATOM 2648 C C . HIS B 1 39 ? -11.922 -13.305 15.062 1 44.97 39 HIS B C 1
ATOM 2650 O O . HIS B 1 39 ? -12.672 -13.523 16.016 1 44.97 39 HIS B O 1
ATOM 2656 N N . PRO B 1 40 ? -11.312 -14.258 14.617 1 42 40 PRO B N 1
ATOM 2657 C CA . PRO B 1 40 ? -11.07 -15.18 15.727 1 42 40 PRO B CA 1
ATOM 2658 C C . PRO B 1 40 ? -10.508 -14.484 16.969 1 42 40 PRO B C 1
ATOM 2660 O O . PRO B 1 40 ? -9.805 -13.469 16.844 1 42 40 PRO B O 1
ATOM 2663 N N . GLU B 1 41 ? -11.195 -14.477 17.969 1 43.16 41 GLU B N 1
ATOM 2664 C CA . GLU B 1 41 ? -10.461 -14.188 19.188 1 43.16 41 GLU B CA 1
ATOM 2665 C C . GLU B 1 41 ? -8.992 -14.555 19.062 1 43.16 41 GLU B C 1
ATOM 2667 O O . GLU B 1 41 ? -8.641 -15.508 18.359 1 43.16 41 GLU B O 1
ATOM 2672 N N . PRO B 1 42 ? -8.133 -13.469 19.328 1 46.22 42 PRO B N 1
ATOM 2673 C CA . PRO B 1 42 ? -6.723 -13.852 19.391 1 46.22 42 PRO B CA 1
ATOM 2674 C C . PRO B 1 42 ? -6.516 -15.289 19.859 1 46.22 42 PRO B C 1
ATOM 2676 O O . PRO B 1 42 ? -5.434 -15.641 20.328 1 46.22 42 PRO B O 1
ATOM 2679 N N . SER B 1 43 ? -7.566 -15.992 20.094 1 43.47 43 SER B N 1
ATOM 2680 C CA . SER B 1 43 ? -7.258 -17.312 20.641 1 43.47 43 SER B CA 1
ATOM 2681 C C . SER B 1 43 ? -6.145 -17.984 19.844 1 43.47 43 SER B C 1
ATOM 2683 O O . SER B 1 43 ? -5.488 -17.359 19.016 1 43.47 43 SER B O 1
ATOM 2685 N N . GLU B 1 44 ? -6.438 -19.297 19.422 1 49.12 44 GLU B N 1
ATOM 2686 C CA . GLU B 1 44 ? -5.516 -20.297 18.906 1 49.12 44 GLU B CA 1
ATOM 2687 C C . GLU B 1 44 ? -4.762 -19.781 17.688 1 49.12 44 GLU B C 1
ATOM 2689 O O . GLU B 1 44 ? -5.195 -18.812 17.047 1 49.12 44 GLU B O 1
ATOM 2694 N N . LYS B 1 45 ? -3.443 -20.5 17.266 1 61.88 45 LYS B N 1
ATOM 2695 C CA . LYS B 1 45 ? -2.264 -20.375 16.422 1 61.88 45 LYS B CA 1
ATOM 2696 C C . LYS B 1 45 ? -2.66 -20.125 14.969 1 61.88 45 LYS B C 1
ATOM 2698 O O . LYS B 1 45 ? -2.703 -21.062 14.164 1 61.88 45 LYS B O 1
ATOM 2703 N N . LEU B 1 46 ? -3.215 -18.891 14.672 1 82.12 46 LEU B N 1
ATOM 2704 C CA . LEU B 1 46 ? -3.416 -18.578 13.258 1 82.12 46 LEU B CA 1
ATOM 2705 C C . LEU B 1 46 ? -2.129 -18.781 12.469 1 82.12 46 LEU B C 1
ATOM 2707 O O . LEU B 1 46 ? -1.049 -18.406 12.922 1 82.12 46 LEU B O 1
ATOM 2711 N N . THR B 1 47 ? -2.305 -19.625 11.492 1 89.19 47 THR B N 1
ATOM 2712 C CA . THR B 1 47 ? -1.167 -19.906 10.625 1 89.19 47 THR B CA 1
ATOM 2713 C C . THR B 1 47 ? -1.354 -19.266 9.258 1 89.19 47 THR B C 1
ATOM 2715 O O . THR B 1 47 ? -2.486 -19.094 8.797 1 89.19 47 THR B O 1
ATOM 2718 N N . LEU B 1 48 ? -0.295 -18.922 8.688 1 93.69 48 LEU B N 1
ATOM 2719 C CA . LEU B 1 48 ? -0.341 -18.406 7.316 1 93.69 48 LEU B CA 1
ATOM 2720 C C . LEU B 1 48 ? -0.766 -19.5 6.348 1 93.69 48 LEU B C 1
ATOM 2722 O O . LEU B 1 48 ? -0.255 -20.625 6.406 1 93.69 48 LEU B O 1
ATOM 2726 N N . LEU B 1 49 ? -1.679 -19.188 5.539 1 92.88 49 LEU B N 1
ATOM 2727 C CA . LEU B 1 49 ? -2.051 -20.094 4.453 1 92.88 49 LEU B CA 1
ATOM 2728 C C . LEU B 1 49 ? -1.068 -19.984 3.293 1 92.88 49 LEU B C 1
ATOM 2730 O O . LEU B 1 49 ? -0.294 -19.016 3.219 1 92.88 49 LEU B O 1
ATOM 2734 N N . PRO B 1 50 ? -1.069 -20.984 2.402 1 95.56 50 PRO B N 1
ATOM 2735 C CA . PRO B 1 50 ? -0.113 -20.969 1.294 1 95.56 50 PRO B CA 1
ATOM 2736 C C . PRO B 1 50 ? -0.216 -19.703 0.45 1 95.56 50 PRO B C 1
ATOM 2738 O O . PRO B 1 50 ? -1.313 -19.312 0.041 1 95.56 50 PRO B O 1
ATOM 2741 N N . GLY B 1 51 ? 0.891 -19.062 0.211 1 96.94 51 GLY B N 1
ATOM 2742 C CA . GLY B 1 51 ? 0.953 -17.875 -0.616 1 96.94 51 GLY B CA 1
ATOM 2743 C C . GLY B 1 51 ? 0.82 -16.578 0.18 1 96.94 51 GLY B C 1
ATOM 2744 O O . GLY B 1 51 ? 1.212 -15.516 -0.288 1 96.94 51 GLY B O 1
ATOM 2745 N N . GLU B 1 52 ? 0.343 -16.609 1.412 1 96.62 52 GLU B N 1
ATOM 2746 C CA . GLU B 1 52 ? 0.047 -15.414 2.203 1 96.62 52 GLU B CA 1
ATOM 2747 C C . GLU B 1 52 ? 1.327 -14.742 2.688 1 96.62 52 GLU B C 1
ATOM 2749 O O . GLU B 1 52 ? 1.322 -13.555 3.025 1 96.62 52 GLU B O 1
ATOM 2754 N N . HIS B 1 53 ? 2.443 -15.5 2.648 1 98.12 53 HIS B N 1
ATOM 2755 C CA . HIS B 1 53 ? 3.709 -14.938 3.102 1 98.12 53 HIS B CA 1
ATOM 2756 C C . HIS B 1 53 ? 4.172 -13.812 2.18 1 98.12 53 HIS B C 1
ATOM 2758 O O . HIS B 1 53 ? 5.031 -13.008 2.555 1 98.12 53 HIS B O 1
ATOM 2764 N N . LEU B 1 54 ? 3.609 -13.734 0.979 1 98.44 54 LEU B N 1
ATOM 2765 C CA . LEU B 1 54 ? 4.066 -12.781 -0.031 1 98.44 54 LEU B CA 1
ATOM 2766 C C . LEU B 1 54 ? 3.807 -11.352 0.417 1 98.44 54 LEU B C 1
ATOM 2768 O O . LEU B 1 54 ? 4.418 -10.414 -0.106 1 98.44 54 LEU B O 1
ATOM 2772 N N . VAL B 1 55 ? 2.934 -11.094 1.405 1 98.25 55 VAL B N 1
ATOM 2773 C CA . VAL B 1 55 ? 2.633 -9.734 1.83 1 98.25 55 VAL B CA 1
ATOM 2774 C C . VAL B 1 55 ? 3.447 -9.391 3.076 1 98.25 55 VAL B C 1
ATOM 2776 O O . VAL B 1 55 ? 3.248 -8.336 3.684 1 98.25 55 VAL B O 1
ATOM 2779 N N . TYR B 1 56 ? 4.363 -10.266 3.43 1 98.31 56 TYR B N 1
ATOM 2780 C CA . TYR B 1 56 ? 5.297 -10.031 4.527 1 98.31 56 TYR B CA 1
ATOM 2781 C C . TYR B 1 56 ? 6.73 -9.961 4.016 1 98.31 56 TYR B C 1
ATOM 2783 O O . TYR B 1 56 ? 7.008 -10.32 2.867 1 98.31 56 TYR B O 1
ATOM 2791 N N . PHE B 1 57 ? 7.574 -9.422 4.859 1 98.19 57 PHE B N 1
ATOM 2792 C CA . PHE B 1 57 ? 9.016 -9.367 4.633 1 98.19 57 PHE B CA 1
ATOM 2793 C C . PHE B 1 57 ? 9.336 -8.57 3.371 1 98.19 57 PHE B C 1
ATOM 2795 O O . PHE B 1 57 ? 10.219 -8.953 2.604 1 98.19 57 PHE B O 1
ATOM 2802 N N . ASN B 1 58 ? 8.539 -7.562 3.074 1 96.94 58 ASN B N 1
ATOM 2803 C CA . ASN B 1 58 ? 8.844 -6.625 1.998 1 96.94 58 ASN B CA 1
ATOM 2804 C C . ASN B 1 58 ? 9.625 -5.418 2.508 1 96.94 58 ASN B C 1
ATOM 2806 O O . ASN B 1 58 ? 9.148 -4.684 3.375 1 96.94 58 ASN B O 1
ATOM 2810 N N . ASP B 1 59 ? 10.711 -5.211 1.977 1 92.62 59 ASP B N 1
ATOM 2811 C CA . ASP B 1 59 ? 11.719 -4.328 2.549 1 92.62 59 ASP B CA 1
ATOM 2812 C C . ASP B 1 59 ? 11.297 -2.867 2.451 1 92.62 59 ASP B C 1
ATOM 2814 O O . ASP B 1 59 ? 10.719 -2.447 1.444 1 92.62 59 ASP B O 1
ATOM 2818 N N . ALA B 1 60 ? 11.594 -2.15 3.486 1 93.19 60 ALA B N 1
ATOM 2819 C CA . ALA B 1 60 ? 11.375 -0.709 3.576 1 93.19 60 ALA B CA 1
ATOM 2820 C C . ALA B 1 60 ? 12.602 0.063 3.09 1 93.19 60 ALA B C 1
ATOM 2822 O O . ALA B 1 60 ? 13.375 0.578 3.895 1 93.19 60 ALA B O 1
ATOM 2823 N N . ARG B 1 61 ? 12.711 0.25 1.83 1 94.56 61 ARG B N 1
ATOM 2824 C CA . ARG B 1 61 ? 13.844 0.984 1.272 1 94.56 61 ARG B CA 1
ATOM 2825 C C . ARG B 1 61 ? 13.438 2.398 0.875 1 94.56 61 ARG B C 1
ATOM 2827 O O . ARG B 1 61 ? 12.359 2.605 0.313 1 94.56 61 ARG B O 1
ATOM 2834 N N . PRO B 1 62 ? 14.336 3.336 1.19 1 96 62 PRO B N 1
ATOM 2835 C CA . PRO B 1 62 ? 14.023 4.684 0.703 1 96 62 PRO B CA 1
ATOM 2836 C C . PRO B 1 62 ? 14.016 4.77 -0.822 1 96 62 PRO B C 1
ATOM 2838 O O . PRO B 1 62 ? 14.539 3.885 -1.499 1 96 62 PRO B O 1
ATOM 2841 N N . GLU B 1 63 ? 13.391 5.762 -1.304 1 96.56 63 GLU B N 1
ATOM 2842 C CA . GLU B 1 63 ? 13.148 5.863 -2.74 1 96.56 63 GLU B CA 1
ATOM 2843 C C . GLU B 1 63 ? 14.461 5.906 -3.52 1 96.56 63 GLU B C 1
ATOM 2845 O O . GLU B 1 63 ? 14.547 5.367 -4.625 1 96.56 63 GLU B O 1
ATOM 2850 N N . HIS B 1 64 ? 15.5 6.547 -2.941 1 96.06 64 HIS B N 1
ATOM 2851 C CA . HIS B 1 64 ? 16.75 6.668 -3.672 1 96.06 64 HIS B CA 1
ATOM 2852 C C . HIS B 1 64 ? 17.406 5.305 -3.879 1 96.06 64 HIS B C 1
ATOM 2854 O O . HIS B 1 64 ? 18.344 5.172 -4.668 1 96.06 64 HIS B O 1
ATOM 2860 N N . GLU B 1 65 ? 16.969 4.277 -3.176 1 95.75 65 GLU B N 1
ATOM 2861 C CA . GLU B 1 65 ? 17.484 2.92 -3.316 1 95.75 65 GLU B CA 1
ATOM 2862 C C . GLU B 1 65 ? 16.672 2.115 -4.316 1 95.75 65 GLU B C 1
ATOM 2864 O O . GLU B 1 65 ? 16.906 0.917 -4.496 1 95.75 65 GLU B O 1
ATOM 2869 N N . LEU B 1 66 ? 15.68 2.684 -4.949 1 97 66 LEU B N 1
ATOM 2870 C CA . LEU B 1 66 ? 14.914 2.068 -6.027 1 97 66 LEU B CA 1
ATOM 2871 C C . LEU B 1 66 ? 15.484 2.465 -7.387 1 97 66 LEU B C 1
ATOM 2873 O O . LEU B 1 66 ? 16.234 3.434 -7.492 1 97 66 LEU B O 1
ATOM 2877 N N . LEU B 1 67 ? 15.164 1.729 -8.422 1 96.44 67 LEU B N 1
ATOM 2878 C CA . LEU B 1 67 ? 15.508 2.072 -9.797 1 96.44 67 LEU B CA 1
ATOM 2879 C C . LEU B 1 67 ? 14.398 2.883 -10.445 1 96.44 67 LEU B C 1
ATOM 2881 O O . LEU B 1 67 ? 13.352 3.123 -9.836 1 96.44 67 LEU B O 1
ATOM 2885 N N . GLY B 1 68 ? 14.633 3.314 -11.633 1 95.25 68 GLY B N 1
ATOM 2886 C CA . GLY B 1 68 ? 13.688 4.156 -12.352 1 95.25 68 GLY B CA 1
ATOM 2887 C C . GLY B 1 68 ? 12.336 3.502 -12.562 1 95.25 68 GLY B C 1
ATOM 2888 O O . GLY B 1 68 ? 11.32 4.191 -12.703 1 95.25 68 GLY B O 1
ATOM 2889 N N . ASP B 1 69 ? 12.273 2.148 -12.539 1 97 69 ASP B N 1
ATOM 2890 C CA . ASP B 1 69 ? 11.008 1.448 -12.727 1 97 69 ASP B CA 1
ATOM 2891 C C . ASP B 1 69 ? 10.258 1.297 -11.406 1 97 69 ASP B C 1
ATOM 2893 O O . ASP B 1 69 ? 9.164 0.729 -11.367 1 97 69 ASP B O 1
ATOM 2897 N N . GLY B 1 70 ? 10.875 1.779 -10.305 1 97.5 70 GLY B N 1
ATOM 2898 C CA . GLY B 1 70 ? 10.219 1.756 -9.008 1 97.5 70 GLY B CA 1
ATOM 2899 C C . GLY B 1 70 ? 10.5 0.492 -8.219 1 97.5 70 GLY B C 1
ATOM 2900 O O . GLY B 1 70 ? 9.977 0.309 -7.117 1 97.5 70 GLY B O 1
ATOM 2901 N N . TYR B 1 71 ? 11.305 -0.387 -8.758 1 96.62 71 TYR B N 1
ATOM 2902 C CA . TYR B 1 71 ? 11.648 -1.634 -8.078 1 96.62 71 TYR B CA 1
ATOM 2903 C C . TYR B 1 71 ? 13 -1.522 -7.383 1 96.62 71 TYR B C 1
ATOM 2905 O O . TYR B 1 71 ? 13.758 -0.579 -7.625 1 96.62 71 TYR B O 1
ATOM 2913 N N . ASP B 1 72 ? 13.289 -2.42 -6.527 1 94.19 72 ASP B N 1
ATOM 2914 C CA . ASP B 1 72 ? 14.477 -2.426 -5.684 1 94.19 72 ASP B CA 1
ATOM 2915 C C . ASP B 1 72 ? 15.742 -2.594 -6.52 1 94.19 72 ASP B C 1
ATOM 2917 O O . ASP B 1 72 ? 15.828 -3.506 -7.344 1 94.19 72 ASP B O 1
ATOM 2921 N N . LYS B 1 73 ? 16.766 -1.822 -6.215 1 93.69 73 LYS B N 1
ATOM 2922 C CA . LYS B 1 73 ? 18 -1.858 -6.98 1 93.69 73 LYS B CA 1
ATOM 2923 C C . LYS B 1 73 ? 18.766 -3.152 -6.727 1 93.69 73 LYS B C 1
ATOM 2925 O O . LYS B 1 73 ? 19.516 -3.623 -7.59 1 93.69 73 LYS B O 1
ATOM 2930 N N . ASP B 1 74 ? 18.562 -3.768 -5.586 1 93.44 74 ASP B N 1
ATOM 2931 C CA . ASP B 1 74 ? 19.328 -4.945 -5.203 1 93.44 74 ASP B CA 1
ATOM 2932 C C . ASP B 1 74 ? 18.812 -6.195 -5.91 1 93.44 74 ASP B C 1
ATOM 2934 O O . ASP B 1 74 ? 19.469 -7.246 -5.875 1 93.44 74 ASP B O 1
ATOM 2938 N N . HIS B 1 75 ? 17.688 -6.062 -6.602 1 95.19 75 HIS B N 1
ATOM 2939 C CA . HIS B 1 75 ? 17.141 -7.191 -7.352 1 95.19 75 HIS B CA 1
ATOM 2940 C C . HIS B 1 75 ? 17.344 -7 -8.852 1 95.19 75 HIS B C 1
ATOM 2942 O O . HIS B 1 75 ? 16.625 -7.586 -9.656 1 95.19 75 HIS B O 1
ATOM 2948 N N . ALA B 1 76 ? 18.281 -6.176 -9.195 1 95.31 76 ALA B N 1
ATOM 2949 C CA . ALA B 1 76 ? 18.656 -5.961 -10.594 1 95.31 76 ALA B CA 1
ATOM 2950 C C . ALA B 1 76 ? 20 -6.582 -10.914 1 95.31 76 ALA B C 1
ATOM 2952 O O . ALA B 1 76 ? 20.828 -6.773 -10.016 1 95.31 76 ALA B O 1
ATOM 2953 N N . PRO B 1 77 ? 20.219 -6.891 -12.203 1 94 77 PRO B N 1
ATOM 2954 C CA . PRO B 1 77 ? 21.484 -7.512 -12.555 1 94 77 PRO B CA 1
ATOM 2955 C C . PRO B 1 77 ? 22.672 -6.543 -12.477 1 94 77 PRO B C 1
ATOM 2957 O O . PRO B 1 77 ? 22.516 -5.352 -12.766 1 94 77 PRO B O 1
ATOM 2960 N N . PHE B 1 78 ? 23.688 -7.09 -12.086 1 89.94 78 PHE B N 1
ATOM 2961 C CA . PHE B 1 78 ? 24.953 -6.359 -12.039 1 89.94 78 PHE B CA 1
ATOM 2962 C C . PHE B 1 78 ? 26.094 -7.223 -12.562 1 89.94 78 PHE B C 1
ATOM 2964 O O . PHE B 1 78 ? 26.016 -8.453 -12.539 1 89.94 78 PHE B O 1
ATOM 2971 N N . THR B 1 79 ? 27.109 -6.527 -13.047 1 88.06 79 THR B N 1
ATOM 2972 C CA . THR B 1 79 ? 28.297 -7.238 -13.508 1 88.06 79 THR B CA 1
ATOM 2973 C C . THR B 1 79 ? 29.125 -7.734 -12.32 1 88.06 79 THR B C 1
ATOM 2975 O O . THR B 1 79 ? 28.844 -7.383 -11.172 1 88.06 79 THR B O 1
ATOM 2978 N N . GLU B 1 80 ? 30.062 -8.57 -12.641 1 83.44 80 GLU B N 1
ATOM 2979 C CA . GLU B 1 80 ? 30.969 -9.086 -11.617 1 83.44 80 GLU B CA 1
ATOM 2980 C C . GLU B 1 80 ? 31.688 -7.945 -10.906 1 83.44 80 GLU B C 1
ATOM 2982 O O . GLU B 1 80 ? 32 -8.047 -9.719 1 83.44 80 GLU B O 1
ATOM 2987 N N . SER B 1 81 ? 31.891 -6.793 -11.539 1 86.19 81 SER B N 1
ATOM 2988 C CA . SER B 1 81 ? 32.562 -5.641 -10.977 1 86.19 81 SER B CA 1
ATOM 2989 C C . SER B 1 81 ? 31.625 -4.754 -10.18 1 86.19 81 SER B C 1
ATOM 2991 O O . SER B 1 81 ? 32.031 -3.727 -9.633 1 86.19 81 SER B O 1
ATOM 2993 N N . GLY B 1 82 ? 30.312 -5.16 -10.258 1 82.75 82 GLY B N 1
ATOM 2994 C CA . GLY B 1 82 ? 29.328 -4.426 -9.469 1 82.75 82 GLY B CA 1
ATOM 2995 C C . GLY B 1 82 ? 28.641 -3.322 -10.25 1 82.75 82 GLY B C 1
ATOM 2996 O O . GLY B 1 82 ? 27.938 -2.492 -9.672 1 82.75 82 GLY B O 1
ATOM 2997 N N . THR B 1 83 ? 28.906 -3.318 -11.516 1 87.56 83 THR B N 1
ATOM 2998 C CA . THR B 1 83 ? 28.297 -2.307 -12.359 1 87.56 83 THR B CA 1
ATOM 2999 C C . THR B 1 83 ? 26.891 -2.729 -12.766 1 87.56 83 THR B C 1
ATOM 3001 O O . THR B 1 83 ? 26.672 -3.854 -13.227 1 87.56 83 THR B O 1
ATOM 3004 N N . PRO B 1 84 ? 25.953 -1.855 -12.578 1 88.56 84 PRO B N 1
ATOM 3005 C CA . PRO B 1 84 ? 24.578 -2.193 -13 1 88.56 84 PRO B CA 1
ATOM 3006 C C . PRO B 1 84 ? 24.484 -2.49 -14.5 1 88.56 84 PRO B C 1
ATOM 3008 O O . PRO B 1 84 ? 25.141 -1.827 -15.305 1 88.56 84 PRO B O 1
ATOM 3011 N N . ILE B 1 85 ? 23.781 -3.521 -14.875 1 92.25 85 ILE B N 1
ATOM 3012 C CA . ILE B 1 85 ? 23.484 -3.848 -16.266 1 92.25 85 ILE B CA 1
ATOM 3013 C C . ILE B 1 85 ? 22.156 -3.205 -16.672 1 92.25 85 ILE B C 1
ATOM 3015 O O . ILE B 1 85 ? 21.141 -3.43 -16.047 1 92.25 85 ILE B O 1
ATOM 3019 N N . PRO B 1 86 ? 22.219 -2.451 -17.719 1 91.88 86 PRO B N 1
ATOM 3020 C CA . PRO B 1 86 ? 20.984 -1.789 -18.141 1 91.88 86 PRO B CA 1
ATOM 3021 C C . PRO B 1 86 ? 19.953 -2.771 -18.672 1 91.88 86 PRO B C 1
ATOM 3023 O O . PRO B 1 86 ? 20.297 -3.809 -19.234 1 91.88 86 PRO B O 1
ATOM 3026 N N . PHE B 1 87 ? 18.734 -2.459 -18.531 1 94.25 87 PHE B N 1
ATOM 3027 C CA . PHE B 1 87 ? 17.609 -3.229 -19.047 1 94.25 87 PHE B CA 1
ATOM 3028 C C . PHE B 1 87 ? 16.422 -2.32 -19.344 1 94.25 87 PHE B C 1
ATOM 3030 O O . PHE B 1 87 ? 16.344 -1.2 -18.828 1 94.25 87 PHE B O 1
ATOM 3037 N N . ARG B 1 88 ? 15.531 -2.855 -20.141 1 93.5 88 ARG B N 1
ATOM 3038 C CA . ARG B 1 88 ? 14.328 -2.092 -20.469 1 93.5 88 ARG B CA 1
ATOM 3039 C C . ARG B 1 88 ? 13.117 -2.615 -19.703 1 93.5 88 ARG B C 1
ATOM 3041 O O . ARG B 1 88 ? 12.312 -1.832 -19.203 1 93.5 88 ARG B O 1
ATOM 3048 N N . HIS B 1 89 ? 13.062 -3.969 -19.641 1 95.44 89 HIS B N 1
ATOM 3049 C CA . HIS B 1 89 ? 11.922 -4.59 -18.969 1 95.44 89 HIS B CA 1
ATOM 3050 C C . HIS B 1 89 ? 12.375 -5.543 -17.875 1 95.44 89 HIS B C 1
ATOM 3052 O O . HIS B 1 89 ? 13.367 -6.262 -18.031 1 95.44 89 HIS B O 1
ATOM 3058 N N . ARG B 1 90 ? 11.758 -5.477 -16.812 1 96.62 90 ARG B N 1
ATOM 3059 C CA . ARG B 1 90 ? 11.883 -6.426 -15.711 1 96.62 90 ARG B CA 1
ATOM 3060 C C . ARG B 1 90 ? 10.68 -7.355 -15.641 1 96.62 90 ARG B C 1
ATOM 3062 O O . ARG B 1 90 ? 9.539 -6.898 -15.547 1 96.62 90 ARG B O 1
ATOM 3069 N N . LEU B 1 91 ? 10.914 -8.648 -15.641 1 96.31 91 LEU B N 1
ATOM 3070 C CA . LEU B 1 91 ? 9.859 -9.656 -15.719 1 96.31 91 LEU B CA 1
ATOM 3071 C C . LEU B 1 91 ? 9.898 -10.57 -14.492 1 96.31 91 LEU B C 1
ATOM 3073 O O . LEU B 1 91 ? 10.969 -10.836 -13.945 1 96.31 91 LEU B O 1
ATOM 3077 N N . TRP B 1 92 ? 8.766 -10.953 -14.055 1 97.75 92 TRP B N 1
ATOM 3078 C CA . TRP B 1 92 ? 8.625 -12.078 -13.141 1 97.75 92 TRP B CA 1
ATOM 3079 C C . TRP B 1 92 ? 8.398 -13.375 -13.914 1 97.75 92 TRP B C 1
ATOM 3081 O O . TRP B 1 92 ? 7.344 -13.57 -14.516 1 97.75 92 TRP B O 1
ATOM 3091 N N . LEU B 1 93 ? 9.336 -14.281 -13.875 1 97.62 93 LEU B N 1
ATOM 3092 C CA . LEU B 1 93 ? 9.328 -15.383 -14.836 1 97.62 93 LEU B CA 1
ATOM 3093 C C . LEU B 1 93 ? 8.719 -16.641 -14.211 1 97.62 93 LEU B C 1
ATOM 3095 O O . LEU B 1 93 ? 7.801 -17.234 -14.781 1 97.62 93 LEU B O 1
ATOM 3099 N N . TYR B 1 94 ? 9.312 -17.078 -13.148 1 98.44 94 TYR B N 1
ATOM 3100 C CA . TYR B 1 94 ? 8.836 -18.297 -12.523 1 98.44 94 TYR B CA 1
ATOM 3101 C C . TYR B 1 94 ? 9.281 -18.375 -11.062 1 98.44 94 TYR B C 1
ATOM 3103 O O . TYR B 1 94 ? 10.094 -17.562 -10.617 1 98.44 94 TYR B O 1
ATOM 3111 N N . GLY B 1 95 ? 8.719 -19.297 -10.312 1 98.75 95 GLY B N 1
ATOM 3112 C CA . GLY B 1 95 ? 9.07 -19.469 -8.914 1 98.75 95 GLY B CA 1
ATOM 3113 C C . GLY B 1 95 ? 8.438 -20.703 -8.289 1 98.75 95 GLY B C 1
ATOM 3114 O O . GLY B 1 95 ? 7.863 -21.547 -9 1 98.75 95 GLY B O 1
ATOM 3115 N N . SER B 1 96 ? 8.672 -20.844 -7.004 1 98.88 96 SER B N 1
ATOM 3116 C CA . SER B 1 96 ? 8.117 -21.938 -6.215 1 98.88 96 SER B CA 1
ATOM 3117 C C . SER B 1 96 ? 7.91 -21.531 -4.762 1 98.88 96 SER B C 1
ATOM 3119 O O . SER B 1 96 ? 8.578 -20.609 -4.27 1 98.88 96 SER B O 1
ATOM 3121 N N . ILE B 1 97 ? 6.953 -22.125 -4.117 1 98.81 97 ILE B N 1
ATOM 3122 C CA . ILE B 1 97 ? 6.633 -21.953 -2.703 1 98.81 97 ILE B CA 1
ATOM 3123 C C . ILE B 1 97 ? 6.535 -23.328 -2.035 1 98.81 97 ILE B C 1
ATOM 3125 O O . ILE B 1 97 ? 5.762 -24.188 -2.471 1 98.81 97 ILE B O 1
ATOM 3129 N N . GLU B 1 98 ? 7.262 -23.516 -1.042 1 98.5 98 GLU B N 1
ATOM 3130 C CA . GLU B 1 98 ? 7.246 -24.766 -0.281 1 98.5 98 GLU B CA 1
ATOM 3131 C C . GLU B 1 98 ? 7.004 -24.5 1.203 1 98.5 98 GLU B C 1
ATOM 3133 O O . GLU B 1 98 ? 7.656 -23.641 1.801 1 98.5 98 GLU B O 1
ATOM 3138 N N . HIS B 1 99 ? 6.051 -25.188 1.752 1 97.44 99 HIS B N 1
ATOM 3139 C CA . HIS B 1 99 ? 5.844 -25.172 3.195 1 97.44 99 HIS B CA 1
ATOM 3140 C C . HIS B 1 99 ? 6.469 -26.391 3.867 1 97.44 99 HIS B C 1
ATOM 3142 O O . HIS B 1 99 ? 6.195 -27.516 3.477 1 97.44 99 HIS B O 1
ATOM 3148 N N . THR B 1 100 ? 7.293 -26.141 4.832 1 96.62 100 THR B N 1
ATOM 3149 C CA . THR B 1 100 ? 7.926 -27.234 5.566 1 96.62 100 THR B CA 1
ATOM 3150 C C . THR B 1 100 ? 7.336 -27.359 6.969 1 96.62 100 THR B C 1
ATOM 3152 O O . THR B 1 100 ? 7.402 -28.422 7.586 1 96.62 100 THR B O 1
ATOM 3155 N N . ALA B 1 101 ? 6.805 -26.328 7.473 1 95.75 101 ALA B N 1
ATOM 3156 C CA . ALA B 1 101 ? 6.125 -26.266 8.758 1 95.75 101 ALA B CA 1
ATOM 3157 C C . ALA B 1 101 ? 5.168 -25.078 8.812 1 95.75 101 ALA B C 1
ATOM 3159 O O . ALA B 1 101 ? 5.285 -24.141 8.008 1 95.75 101 ALA B O 1
ATOM 3160 N N . PRO B 1 102 ? 4.199 -25.125 9.672 1 94.12 102 PRO B N 1
ATOM 3161 C CA . PRO B 1 102 ? 3.301 -23.984 9.805 1 94.12 102 PRO B CA 1
ATOM 3162 C C . PRO B 1 102 ? 4.012 -22.734 10.328 1 94.12 102 PRO B C 1
ATOM 3164 O O . PRO B 1 102 ? 4.906 -22.828 11.172 1 94.12 102 PRO B O 1
ATOM 3167 N N . LEU B 1 103 ? 3.734 -21.625 9.766 1 95.69 103 LEU B N 1
ATOM 3168 C CA . LEU B 1 103 ? 4.188 -20.328 10.266 1 95.69 103 LEU B CA 1
ATOM 3169 C C . LEU B 1 103 ? 3.057 -19.594 10.969 1 95.69 103 LEU B C 1
ATOM 3171 O O . LEU B 1 103 ? 2.068 -19.219 10.336 1 95.69 103 LEU B O 1
ATOM 3175 N N . HIS B 1 104 ? 3.225 -19.359 12.242 1 94.25 104 HIS B N 1
ATOM 3176 C CA . HIS B 1 104 ? 2.162 -18.797 13.07 1 94.25 104 HIS B CA 1
ATOM 3177 C C . HIS B 1 104 ? 2.244 -17.281 13.109 1 94.25 104 HIS B C 1
ATOM 3179 O O . HIS B 1 104 ? 3.33 -16.703 12.984 1 94.25 104 HIS B O 1
ATOM 3185 N N . LEU B 1 105 ? 1.129 -16.641 13.312 1 94.5 105 LEU B N 1
ATOM 3186 C CA . LEU B 1 105 ? 1.073 -15.203 13.531 1 94.5 105 LEU B CA 1
ATOM 3187 C C . LEU B 1 105 ? 1.451 -14.859 14.969 1 94.5 105 LEU B C 1
ATOM 3189 O O . LEU B 1 105 ? 1.668 -15.75 15.789 1 94.5 105 LEU B O 1
ATOM 3193 N N . HIS B 1 106 ? 1.633 -13.57 15.211 1 92.12 106 HIS B N 1
ATOM 3194 C CA . HIS B 1 106 ? 1.901 -12.984 16.516 1 92.12 106 HIS B CA 1
ATOM 3195 C C . HIS B 1 106 ? 3.234 -13.477 17.078 1 92.12 106 HIS B C 1
ATOM 3197 O O . HIS B 1 106 ? 3.314 -13.883 18.234 1 92.12 106 HIS B O 1
ATOM 3203 N N . GLN B 1 107 ? 4.152 -13.5 16.266 1 93.5 107 GLN B N 1
ATOM 3204 C CA . GLN B 1 107 ? 5.551 -13.75 16.594 1 93.5 107 GLN B CA 1
ATOM 3205 C C . GLN B 1 107 ? 6.48 -13.109 15.57 1 93.5 107 GLN B C 1
ATOM 3207 O O . GLN B 1 107 ? 6.066 -12.805 14.453 1 93.5 107 GLN B O 1
ATOM 3212 N N . TYR B 1 108 ? 7.68 -12.922 16 1 95.62 108 TYR B N 1
ATOM 3213 C CA . TYR B 1 108 ? 8.703 -12.516 15.047 1 95.62 108 TYR B CA 1
ATOM 3214 C C . TYR B 1 108 ? 9.117 -13.68 14.156 1 95.62 108 TYR B C 1
ATOM 3216 O O . TYR B 1 108 ? 9.195 -14.82 14.617 1 95.62 108 TYR B O 1
ATOM 3224 N N . ALA B 1 109 ? 9.32 -13.406 12.938 1 97.81 109 ALA B N 1
ATOM 3225 C CA . ALA B 1 109 ? 9.914 -14.328 11.977 1 97.81 109 ALA B CA 1
ATOM 3226 C C . ALA B 1 109 ? 11.031 -13.648 11.188 1 97.81 109 ALA B C 1
ATOM 3228 O O . ALA B 1 109 ? 11.156 -12.422 11.203 1 97.81 109 ALA B O 1
ATOM 3229 N N . ARG B 1 110 ? 11.859 -14.484 10.641 1 98.31 110 ARG B N 1
ATOM 3230 C CA . ARG B 1 110 ? 12.984 -13.977 9.867 1 98.31 110 ARG B CA 1
ATOM 3231 C C . ARG B 1 110 ? 12.984 -14.555 8.461 1 98.31 110 ARG B C 1
ATOM 3233 O O . ARG B 1 110 ? 12.75 -15.75 8.273 1 98.31 110 ARG B O 1
ATOM 3240 N N . CYS B 1 111 ? 13.148 -13.734 7.52 1 98.69 111 CYS B N 1
ATOM 3241 C CA . CYS B 1 111 ? 13.328 -14.141 6.129 1 98.69 111 CYS B CA 1
ATOM 3242 C C . CYS B 1 111 ? 14.781 -13.961 5.691 1 98.69 111 CYS B C 1
ATOM 3244 O O . CYS B 1 111 ? 15.281 -12.844 5.633 1 98.69 111 CYS B O 1
ATOM 3246 N N . HIS B 1 112 ? 15.445 -15.023 5.461 1 98.69 112 HIS B N 1
ATOM 3247 C CA . HIS B 1 112 ? 16.766 -14.992 4.863 1 98.69 112 HIS B CA 1
ATOM 3248 C C . HIS B 1 112 ? 16.688 -14.977 3.34 1 98.69 112 HIS B C 1
ATOM 3250 O O . HIS B 1 112 ? 16.234 -15.953 2.729 1 98.69 112 HIS B O 1
ATOM 3256 N N . GLU B 1 113 ? 17.125 -13.93 2.777 1 98.31 113 GLU B N 1
ATOM 3257 C CA . GLU B 1 113 ? 17.031 -13.75 1.332 1 98.31 113 GLU B CA 1
ATOM 3258 C C . GLU B 1 113 ? 18.406 -13.812 0.677 1 98.31 113 GLU B C 1
ATOM 3260 O O . GLU B 1 113 ? 19.344 -13.133 1.119 1 98.31 113 GLU B O 1
ATOM 3265 N N . LEU B 1 114 ? 18.516 -14.633 -0.304 1 98.25 114 LEU B N 1
ATOM 3266 C CA . LEU B 1 114 ? 19.719 -14.758 -1.127 1 98.25 114 LEU B CA 1
ATOM 3267 C C . LEU B 1 114 ? 19.438 -14.336 -2.566 1 98.25 114 LEU B C 1
ATOM 3269 O O . LEU B 1 114 ? 18.531 -14.883 -3.209 1 98.25 114 LEU B O 1
ATOM 3273 N N . VAL B 1 115 ? 20.172 -13.336 -3.055 1 96.31 115 VAL B N 1
ATOM 3274 C CA . VAL B 1 115 ? 20 -12.82 -4.41 1 96.31 115 VAL B CA 1
ATOM 3275 C C . VAL B 1 115 ? 21.219 -13.203 -5.258 1 96.31 115 VAL B C 1
ATOM 3277 O O . VAL B 1 115 ? 22.344 -12.836 -4.938 1 96.31 115 VAL B O 1
ATOM 3280 N N . ARG B 1 116 ? 20.969 -13.992 -6.289 1 95.06 116 ARG B N 1
ATOM 3281 C CA . ARG B 1 116 ? 21.984 -14.375 -7.262 1 95.06 116 ARG B CA 1
ATOM 3282 C C . ARG B 1 116 ? 21.688 -13.773 -8.633 1 95.06 116 ARG B C 1
ATOM 3284 O O . ARG B 1 116 ? 20.562 -13.867 -9.125 1 95.06 116 ARG B O 1
ATOM 3291 N N . THR B 1 117 ? 22.734 -13.141 -9.156 1 92.5 117 THR B N 1
ATOM 3292 C CA . THR B 1 117 ? 22.516 -12.406 -10.391 1 92.5 117 THR B CA 1
ATOM 3293 C C . THR B 1 117 ? 23.281 -13.023 -11.547 1 92.5 117 THR B C 1
ATOM 3295 O O . THR B 1 117 ? 24.406 -13.484 -11.367 1 92.5 117 THR B O 1
ATOM 3298 N N . ALA B 1 118 ? 22.625 -13.117 -12.703 1 91.44 118 ALA B N 1
ATOM 3299 C CA . ALA B 1 118 ? 23.234 -13.328 -14.023 1 91.44 118 ALA B CA 1
ATOM 3300 C C . ALA B 1 118 ? 23.016 -12.109 -14.914 1 91.44 118 ALA B C 1
ATOM 3302 O O . ALA B 1 118 ? 22.594 -11.047 -14.445 1 91.44 118 ALA B O 1
ATOM 3303 N N . THR B 1 119 ? 23.406 -12.273 -16.109 1 88.75 119 THR B N 1
ATOM 3304 C CA . THR B 1 119 ? 23.359 -11.133 -17.016 1 88.75 119 THR B CA 1
ATOM 3305 C C . THR B 1 119 ? 21.906 -10.742 -17.312 1 88.75 119 THR B C 1
ATOM 3307 O O . THR B 1 119 ? 21.578 -9.555 -17.391 1 88.75 119 THR B O 1
ATOM 3310 N N . ASP B 1 120 ? 21.078 -11.719 -17.406 1 93.12 120 ASP B N 1
ATOM 3311 C CA . ASP B 1 120 ? 19.719 -11.406 -17.828 1 93.12 120 ASP B CA 1
ATOM 3312 C C . ASP B 1 120 ? 18.688 -11.93 -16.844 1 93.12 120 ASP B C 1
ATOM 3314 O O . ASP B 1 120 ? 17.484 -11.977 -17.141 1 93.12 120 ASP B O 1
ATOM 3318 N N . ARG B 1 121 ? 19.172 -12.359 -15.672 1 95.56 121 ARG B N 1
ATOM 3319 C CA . ARG B 1 121 ? 18.234 -12.945 -14.711 1 95.56 121 ARG B CA 1
ATOM 3320 C C . ARG B 1 121 ? 18.734 -12.758 -13.281 1 95.56 121 ARG B C 1
ATOM 3322 O O . ARG B 1 121 ? 19.953 -12.703 -13.047 1 95.56 121 ARG B O 1
ATOM 3329 N N . VAL B 1 122 ? 17.844 -12.656 -12.398 1 97.12 122 VAL B N 1
ATOM 3330 C CA . VAL B 1 122 ? 18.125 -12.594 -10.961 1 97.12 122 VAL B CA 1
ATOM 3331 C C . VAL B 1 122 ? 17.297 -13.656 -10.234 1 97.12 122 VAL B C 1
ATOM 3333 O O . VAL B 1 122 ? 16.078 -13.727 -10.406 1 97.12 122 VAL B O 1
ATOM 3336 N N . HIS B 1 123 ? 17.984 -14.5 -9.523 1 97.75 123 HIS B N 1
ATOM 3337 C CA . HIS B 1 123 ? 17.344 -15.523 -8.703 1 97.75 123 HIS B CA 1
ATOM 3338 C C . HIS B 1 123 ? 17.281 -15.094 -7.238 1 97.75 123 HIS B C 1
ATOM 3340 O O . HIS B 1 123 ? 18.312 -14.742 -6.648 1 97.75 123 HIS B O 1
ATOM 3346 N N . VAL B 1 124 ? 16.141 -15.055 -6.676 1 98.19 124 VAL B N 1
ATOM 3347 C CA . VAL B 1 124 ? 15.938 -14.688 -5.277 1 98.19 124 VAL B CA 1
ATOM 3348 C C . VAL B 1 124 ? 15.414 -15.891 -4.496 1 98.19 124 VAL B C 1
ATOM 3350 O O . VAL B 1 124 ? 14.367 -16.453 -4.828 1 98.19 124 VAL B O 1
ATOM 3353 N N . GLN B 1 125 ? 16.125 -16.297 -3.543 1 98.69 125 GLN B N 1
ATOM 3354 C CA . GLN B 1 125 ? 15.711 -17.344 -2.617 1 98.69 125 GLN B CA 1
ATOM 3355 C C . GLN B 1 125 ? 15.375 -16.766 -1.246 1 98.69 125 GLN B C 1
ATOM 3357 O O . GLN B 1 125 ? 16.172 -16.016 -0.672 1 98.69 125 GLN B O 1
ATOM 3362 N N . ARG B 1 126 ? 14.25 -17.094 -0.724 1 98.81 126 ARG B N 1
ATOM 3363 C CA . ARG B 1 126 ? 13.82 -16.641 0.596 1 98.81 126 ARG B CA 1
ATOM 3364 C C . ARG B 1 126 ? 13.5 -17.828 1.501 1 98.81 126 ARG B C 1
ATOM 3366 O O . ARG B 1 126 ? 12.602 -18.625 1.2 1 98.81 126 ARG B O 1
ATOM 3373 N N . ASP B 1 127 ? 14.219 -17.969 2.545 1 98.88 127 ASP B N 1
ATOM 3374 C CA . ASP B 1 127 ? 13.938 -18.922 3.615 1 98.88 127 ASP B CA 1
ATOM 3375 C C . ASP B 1 127 ? 13.359 -18.219 4.844 1 98.88 127 ASP B C 1
ATOM 3377 O O . ASP B 1 127 ? 14.023 -17.375 5.449 1 98.88 127 ASP B O 1
ATOM 3381 N N . ILE B 1 128 ? 12.172 -18.609 5.195 1 98.88 128 ILE B N 1
ATOM 3382 C CA . ILE B 1 128 ? 11.484 -17.938 6.293 1 98.88 128 ILE B CA 1
ATOM 3383 C C . ILE B 1 128 ? 11.461 -18.844 7.523 1 98.88 128 ILE B C 1
ATOM 3385 O O . ILE B 1 128 ? 10.953 -19.969 7.465 1 98.88 128 ILE B O 1
ATOM 3389 N N . TYR B 1 129 ? 11.969 -18.312 8.602 1 98.75 129 TYR B N 1
ATOM 3390 C CA . TYR B 1 129 ? 12.102 -19.047 9.852 1 98.75 129 TYR B CA 1
ATOM 3391 C C . TYR B 1 129 ? 11.188 -18.484 10.93 1 98.75 129 TYR B C 1
ATOM 3393 O O . TYR B 1 129 ? 11.023 -17.266 11.031 1 98.75 129 TYR B O 1
ATOM 3401 N N . SER B 1 130 ? 10.625 -19.391 11.695 1 97.56 130 SER B N 1
ATOM 3402 C CA . SER B 1 130 ? 9.859 -18.969 12.867 1 97.56 130 SER B CA 1
ATOM 3403 C C . SER B 1 130 ? 10.773 -18.422 13.961 1 97.56 130 SER B C 1
ATOM 3405 O O . SER B 1 130 ? 12 -18.422 13.812 1 97.56 130 SER B O 1
ATOM 3407 N N . SER B 1 131 ? 10.156 -17.922 15.016 1 95.44 131 SER B N 1
ATOM 3408 C CA . SER B 1 131 ? 10.891 -17.328 16.125 1 95.44 131 SER B CA 1
ATOM 3409 C C . SER B 1 131 ? 11.797 -18.359 16.797 1 95.44 131 SER B C 1
ATOM 3411 O O . SER B 1 131 ? 12.82 -18.016 17.391 1 95.44 131 SER B O 1
ATOM 3413 N N . ASN B 1 132 ? 11.461 -19.609 16.703 1 95.75 132 ASN B N 1
ATOM 3414 C CA . ASN B 1 132 ? 12.25 -20.656 17.328 1 95.75 132 ASN B CA 1
ATOM 3415 C C . ASN B 1 132 ? 13.328 -21.188 16.375 1 95.75 132 ASN B C 1
ATOM 3417 O O . ASN B 1 132 ? 13.992 -22.172 16.672 1 95.75 132 ASN B O 1
ATOM 3421 N N . GLY B 1 133 ? 13.375 -20.656 15.211 1 97 133 GLY B N 1
ATOM 3422 C CA . GLY B 1 133 ? 14.453 -20.984 14.289 1 97 133 GLY B CA 1
ATOM 3423 C C . GLY B 1 133 ? 14.086 -22.109 13.328 1 97 133 GLY B C 1
ATOM 3424 O O . GLY B 1 133 ? 14.953 -22.641 12.625 1 97 133 GLY B O 1
ATOM 3425 N N . GLN B 1 134 ? 12.906 -22.5 13.305 1 97.88 134 GLN B N 1
ATOM 3426 C CA . GLN B 1 134 ? 12.453 -23.547 12.383 1 97.88 134 GLN B CA 1
ATOM 3427 C C . GLN B 1 134 ? 12.156 -22.969 11.008 1 97.88 134 GLN B C 1
ATOM 3429 O O . GLN B 1 134 ? 11.477 -21.938 10.883 1 97.88 134 GLN B O 1
ATOM 3434 N N . LEU B 1 135 ? 12.688 -23.672 10 1 98.56 135 LEU B N 1
ATOM 3435 C CA . LEU B 1 135 ? 12.328 -23.297 8.633 1 98.56 135 LEU B CA 1
ATOM 3436 C C . LEU B 1 135 ? 10.867 -23.625 8.344 1 98.56 135 LEU B C 1
ATOM 3438 O O . LEU B 1 135 ? 10.453 -24.781 8.477 1 98.56 135 LEU B O 1
ATOM 3442 N N . CYS B 1 136 ? 10.07 -22.609 7.938 1 98.25 136 CYS B N 1
ATOM 3443 C CA . CYS B 1 136 ? 8.641 -22.812 7.711 1 98.25 136 CYS B CA 1
ATOM 3444 C C . CYS B 1 136 ? 8.305 -22.734 6.227 1 98.25 136 CYS B C 1
ATOM 3446 O O . CYS B 1 136 ? 7.508 -23.531 5.727 1 98.25 136 CYS B O 1
ATOM 3448 N N . ILE B 1 137 ? 8.891 -21.812 5.535 1 98.69 137 ILE B N 1
ATOM 3449 C CA . ILE B 1 137 ? 8.578 -21.609 4.129 1 98.69 137 ILE B CA 1
ATOM 3450 C C . ILE B 1 137 ? 9.867 -21.375 3.342 1 98.69 137 ILE B C 1
ATOM 3452 O O . ILE B 1 137 ? 10.742 -20.609 3.777 1 98.69 137 ILE B O 1
ATOM 3456 N N . ARG B 1 138 ? 10.008 -22.016 2.219 1 98.81 138 ARG B N 1
ATOM 3457 C CA . ARG B 1 138 ? 11.023 -21.734 1.213 1 98.81 138 ARG B CA 1
ATOM 3458 C C . ARG B 1 138 ? 10.391 -21.203 -0.072 1 98.81 138 ARG B C 1
ATOM 3460 O O . ARG B 1 138 ? 9.516 -21.844 -0.647 1 98.81 138 ARG B O 1
ATOM 3467 N N . GLU B 1 139 ? 10.758 -20.047 -0.488 1 98.81 139 GLU B N 1
ATOM 3468 C CA . GLU B 1 139 ? 10.234 -19.406 -1.691 1 98.81 139 GLU B CA 1
ATOM 3469 C C . GLU B 1 139 ? 11.352 -19.062 -2.664 1 98.81 139 GLU B C 1
ATOM 3471 O O . GLU B 1 139 ? 12.398 -18.531 -2.258 1 98.81 139 GLU B O 1
ATOM 3476 N N . ASN B 1 140 ? 11.18 -19.438 -3.893 1 98.69 140 ASN B N 1
ATOM 3477 C CA . ASN B 1 140 ? 12.086 -19.062 -4.973 1 98.69 140 ASN B CA 1
ATOM 3478 C C . ASN B 1 140 ? 11.367 -18.234 -6.039 1 98.69 140 ASN B C 1
ATOM 3480 O O . ASN B 1 140 ? 10.234 -18.547 -6.41 1 98.69 140 ASN B O 1
ATOM 3484 N N . ARG B 1 141 ? 11.977 -17.172 -6.445 1 98.31 141 ARG B N 1
ATOM 3485 C CA . ARG B 1 141 ? 11.484 -16.406 -7.586 1 98.31 141 ARG B CA 1
ATOM 3486 C C . ARG B 1 141 ? 12.617 -16.031 -8.531 1 98.31 141 ARG B C 1
ATOM 3488 O O . ARG B 1 141 ? 13.742 -15.773 -8.086 1 98.31 141 ARG B O 1
ATOM 3495 N N . THR B 1 142 ? 12.312 -16.031 -9.758 1 98.44 142 THR B N 1
ATOM 3496 C CA . THR B 1 142 ? 13.258 -15.648 -10.797 1 98.44 142 THR B CA 1
ATOM 3497 C C . THR B 1 142 ? 12.727 -14.477 -11.617 1 98.44 142 THR B C 1
ATOM 3499 O O . THR B 1 142 ? 11.602 -14.523 -12.117 1 98.44 142 THR B O 1
ATOM 3502 N N . LEU B 1 143 ? 13.516 -13.477 -11.68 1 98.06 143 LEU B N 1
ATOM 3503 C CA . LEU B 1 143 ? 13.211 -12.297 -12.477 1 98.06 143 LEU B CA 1
ATOM 3504 C C . LEU B 1 143 ? 14.031 -12.281 -13.766 1 98.06 143 LEU B C 1
ATOM 3506 O O . LEU B 1 143 ? 15.195 -12.695 -13.773 1 98.06 143 LEU B O 1
ATOM 3510 N N . GLY B 1 144 ? 13.414 -11.828 -14.844 1 96.94 144 GLY B N 1
ATOM 3511 C CA . GLY B 1 144 ? 14.094 -11.656 -16.109 1 96.94 144 GLY B CA 1
ATOM 3512 C C . GLY B 1 144 ? 14.266 -10.203 -16.5 1 96.94 144 GLY B C 1
ATOM 3513 O O . GLY B 1 144 ? 13.445 -9.359 -16.156 1 96.94 144 GLY B O 1
ATOM 3514 N N . TYR B 1 145 ? 15.336 -9.938 -17.234 1 95.88 145 TYR B N 1
ATOM 3515 C CA . TYR B 1 145 ? 15.664 -8.594 -17.688 1 95.88 145 TYR B CA 1
ATOM 3516 C C . TYR B 1 145 ? 15.961 -8.586 -19.188 1 95.88 145 TYR B C 1
ATOM 3518 O O . TYR B 1 145 ? 16.844 -9.297 -19.656 1 95.88 145 TYR B O 1
ATOM 3526 N N . VAL B 1 146 ? 15.211 -7.758 -19.906 1 92.75 146 VAL B N 1
ATOM 3527 C CA . VAL B 1 146 ? 15.328 -7.777 -21.359 1 92.75 146 VAL B CA 1
ATOM 3528 C C . VAL B 1 146 ? 15.555 -6.359 -21.875 1 92.75 146 VAL B C 1
ATOM 3530 O O . VAL B 1 146 ? 15.039 -5.395 -21.312 1 92.75 146 VAL B O 1
ATOM 3533 N N . GLN B 1 147 ? 16.266 -6.238 -22.859 1 87.31 147 GLN B N 1
ATOM 3534 C CA . GLN B 1 147 ? 16.578 -4.953 -23.484 1 87.31 147 GLN B CA 1
ATOM 3535 C C . GLN B 1 147 ? 15.602 -4.645 -24.609 1 87.31 147 GLN B C 1
ATOM 3537 O O . GLN B 1 147 ? 15.305 -3.48 -24.891 1 87.31 147 GLN B O 1
ATOM 3542 N N . ASN B 1 148 ? 15.156 -5.684 -25.266 1 77.94 148 ASN B N 1
ATOM 3543 C CA . ASN B 1 148 ? 14.281 -5.492 -26.422 1 77.94 148 ASN B CA 1
ATOM 3544 C C . ASN B 1 148 ? 12.812 -5.441 -26 1 77.94 148 ASN B C 1
ATOM 3546 O O . ASN B 1 148 ? 12.461 -5.82 -24.891 1 77.94 148 ASN B O 1
ATOM 3550 N N . ASP B 1 149 ? 12.031 -4.867 -26.922 1 68.62 149 ASP B N 1
ATOM 3551 C CA . ASP B 1 149 ? 10.602 -4.781 -26.656 1 68.62 149 ASP B CA 1
ATOM 3552 C C . ASP B 1 149 ? 9.984 -6.172 -26.531 1 68.62 149 ASP B C 1
ATOM 3554 O O . ASP B 1 149 ? 10.336 -7.086 -27.281 1 68.62 149 ASP B O 1
ATOM 3558 N N . VAL B 1 150 ? 9.414 -6.477 -25.484 1 59.31 150 VAL B N 1
ATOM 3559 C CA . VAL B 1 150 ? 8.82 -7.758 -25.125 1 59.31 150 VAL B CA 1
ATOM 3560 C C . VAL B 1 150 ? 7.574 -8.008 -25.969 1 59.31 150 VAL B C 1
ATOM 3562 O O . VAL B 1 150 ? 7.043 -9.125 -25.984 1 59.31 150 VAL B O 1
ATOM 3565 N N . ASN B 1 151 ? 6.828 -6.91 -26.406 1 55.72 151 ASN B N 1
ATOM 3566 C CA . ASN B 1 151 ? 5.582 -7.133 -27.141 1 55.72 151 ASN B CA 1
ATOM 3567 C C . ASN B 1 151 ? 5.781 -8.102 -28.297 1 55.72 151 ASN B C 1
ATOM 3569 O O . ASN B 1 151 ? 4.824 -8.453 -28.984 1 55.72 151 ASN B O 1
ATOM 3573 N N . THR B 1 152 ? 7.004 -8.531 -28.469 1 46.94 152 THR B N 1
ATOM 3574 C CA . THR B 1 152 ? 7.238 -9.406 -29.625 1 46.94 152 THR B CA 1
ATOM 3575 C C . THR B 1 152 ? 7.188 -10.875 -29.203 1 46.94 152 THR B C 1
ATOM 3577 O O . THR B 1 152 ? 7.461 -11.766 -30.016 1 46.94 152 THR B O 1
ATOM 3580 N N . ARG B 1 153 ? 6.965 -11.125 -27.969 1 51.59 153 ARG B N 1
ATOM 3581 C CA . ARG B 1 153 ? 7.008 -12.531 -27.594 1 51.59 153 ARG B CA 1
ATOM 3582 C C . ARG B 1 153 ? 5.805 -13.281 -28.141 1 51.59 153 ARG B C 1
ATOM 3584 O O . ARG B 1 153 ? 4.672 -12.797 -28.062 1 51.59 153 ARG B O 1
ATOM 3591 N N . ARG B 1 154 ? 6.059 -14.32 -28.969 1 50 154 ARG B N 1
ATOM 3592 C CA . ARG B 1 154 ? 5.125 -15.258 -29.594 1 50 154 ARG B CA 1
ATOM 3593 C C . ARG B 1 154 ? 4.188 -15.859 -28.547 1 50 154 ARG B C 1
ATOM 3595 O O . ARG B 1 154 ? 4.629 -16.312 -27.5 1 50 154 ARG B O 1
ATOM 3602 N N . PHE B 1 155 ? 2.834 -15.414 -28.641 1 55.56 155 PHE B N 1
ATOM 3603 C CA . PHE B 1 155 ? 1.737 -16.016 -27.875 1 55.56 155 PHE B CA 1
ATOM 3604 C C . PHE B 1 155 ? 1.805 -17.531 -27.938 1 55.56 155 PHE B C 1
ATOM 3606 O O . PHE B 1 155 ? 1.949 -18.109 -29.016 1 55.56 155 PHE B O 1
ATOM 3613 N N . ILE B 1 156 ? 2.336 -18.141 -26.781 1 57.62 156 ILE B N 1
ATOM 3614 C CA . ILE B 1 156 ? 2.158 -19.594 -26.719 1 57.62 156 ILE B CA 1
ATOM 3615 C C . ILE B 1 156 ? 0.685 -19.922 -26.484 1 57.62 156 ILE B C 1
ATOM 3617 O O . ILE B 1 156 ? 0.048 -19.375 -25.594 1 57.62 156 ILE B O 1
ATOM 3621 N N . ARG B 1 157 ? 0.043 -20.375 -27.562 1 57.44 157 ARG B N 1
ATOM 3622 C CA . ARG B 1 157 ? -1.341 -20.812 -27.406 1 57.44 157 ARG B CA 1
ATOM 3623 C C . ARG B 1 157 ? -1.411 -22.188 -26.75 1 57.44 157 ARG B C 1
ATOM 3625 O O . ARG B 1 157 ? -0.562 -23.047 -27 1 57.44 157 ARG B O 1
ATOM 3632 N N . MET B 1 158 ? -2.104 -22.188 -25.562 1 56.72 158 MET B N 1
ATOM 3633 C CA . MET B 1 158 ? -2.322 -23.516 -25 1 56.72 158 MET B CA 1
ATOM 3634 C C . MET B 1 158 ? -2.947 -24.453 -26.031 1 56.72 158 MET B C 1
ATOM 3636 O O . MET B 1 158 ? -3.811 -24.031 -26.812 1 56.72 158 MET B O 1
ATOM 3640 N N . ARG B 1 159 ? -2.316 -25.469 -26.234 1 50.94 159 ARG B N 1
ATOM 3641 C CA . ARG B 1 159 ? -2.998 -26.531 -26.984 1 50.94 159 ARG B CA 1
ATOM 3642 C C . ARG B 1 159 ? -4.391 -26.797 -26.406 1 50.94 159 ARG B C 1
ATOM 3644 O O . ARG B 1 159 ? -4.668 -26.438 -25.266 1 50.94 159 ARG B O 1
ATOM 3651 N N . GLN B 1 160 ? -5.25 -27.703 -26.984 1 48.22 160 GLN B N 1
ATOM 3652 C CA . GLN B 1 160 ? -6.648 -28.125 -26.938 1 48.22 160 GLN B CA 1
ATOM 3653 C C . GLN B 1 160 ? -7.09 -28.422 -25.516 1 48.22 160 GLN B C 1
ATOM 3655 O O . GLN B 1 160 ? -6.426 -29.172 -24.797 1 48.22 160 GLN B O 1
ATOM 3660 N N . GLN B 1 161 ? -7.777 -27.328 -24.875 1 52.66 161 GLN B N 1
ATOM 3661 C CA . GLN B 1 161 ? -8.617 -27.625 -23.719 1 52.66 161 GL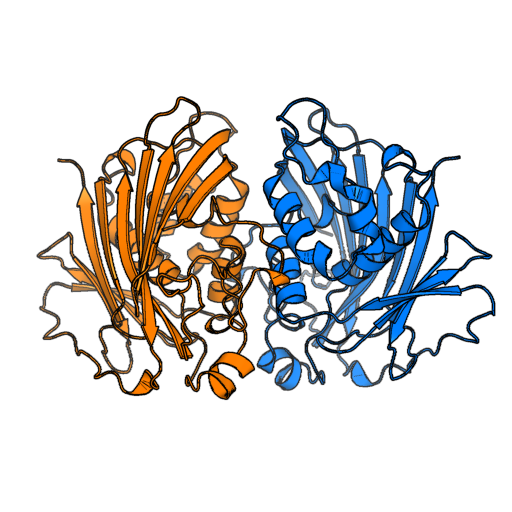N B CA 1
ATOM 3662 C C . GLN B 1 161 ? -9.172 -29.047 -23.766 1 52.66 161 GLN B C 1
ATOM 3664 O O . GLN B 1 161 ? -9.789 -29.438 -24.766 1 52.66 161 GLN B O 1
ATOM 3669 N N . THR B 1 162 ? -8.547 -29.875 -23.125 1 54.59 162 THR B N 1
ATOM 3670 C CA . THR B 1 162 ? -9.211 -31.172 -23.094 1 54.59 162 THR B CA 1
ATOM 3671 C C . THR B 1 162 ? -10.594 -31.047 -22.453 1 54.59 162 THR B C 1
ATOM 3673 O O . THR B 1 162 ? -10.859 -30.109 -21.703 1 54.59 162 THR B O 1
ATOM 3676 N N . ALA B 1 163 ? -11.586 -31.812 -22.828 1 61.25 163 ALA B N 1
ATOM 3677 C CA . ALA B 1 163 ? -12.945 -32.031 -22.375 1 61.25 163 ALA B CA 1
ATOM 3678 C C . ALA B 1 163 ? -13.008 -32.094 -20.844 1 61.25 163 ALA B C 1
ATOM 3680 O O . ALA B 1 163 ? -14.055 -31.828 -20.25 1 61.25 163 ALA B O 1
ATOM 3681 N N . ASP B 1 164 ? -11.836 -31.969 -20 1 82.19 164 ASP B N 1
ATOM 3682 C CA . ASP B 1 164 ? -11.883 -32.188 -18.562 1 82.19 164 ASP B CA 1
ATOM 3683 C C . ASP B 1 164 ? -11.273 -31.016 -17.812 1 82.19 164 ASP B C 1
ATOM 3685 O O . ASP B 1 164 ? -10.305 -31.188 -17.062 1 82.19 164 ASP B O 1
ATOM 3689 N N . THR B 1 165 ? -11.766 -29.734 -18.047 1 88.75 165 THR B N 1
ATOM 3690 C CA . THR B 1 165 ? -11.203 -28.547 -17.438 1 88.75 165 THR B CA 1
ATOM 3691 C C . THR B 1 165 ? -12.258 -27.812 -16.609 1 88.75 165 THR B C 1
ATOM 3693 O O . THR B 1 165 ? -13.391 -27.656 -17.047 1 88.75 165 THR B O 1
ATOM 3696 N N . GLN B 1 166 ? -11.953 -27.5 -15.359 1 92.69 166 GLN B N 1
ATOM 3697 C CA . GLN B 1 166 ? -12.727 -26.547 -14.578 1 92.69 166 GLN B CA 1
ATOM 3698 C C . GLN B 1 166 ? -12.203 -25.125 -14.75 1 92.69 166 GLN B C 1
ATOM 3700 O O . GLN B 1 166 ? -10.992 -24.891 -14.695 1 92.69 166 GLN B O 1
ATOM 3705 N N . THR B 1 167 ? -13.156 -24.203 -14.992 1 94.88 167 THR B N 1
ATOM 3706 C CA . THR B 1 167 ? -12.734 -22.844 -15.336 1 94.88 167 THR B CA 1
ATOM 3707 C C . THR B 1 167 ? -13.445 -21.812 -14.461 1 94.88 167 THR B C 1
ATOM 3709 O O . THR B 1 167 ? -14.625 -21.969 -14.148 1 94.88 167 THR B O 1
ATOM 3712 N N . PHE B 1 168 ? -12.727 -20.781 -14.062 1 96.25 168 PHE B N 1
ATOM 3713 C CA . PHE B 1 168 ? -13.258 -19.625 -13.367 1 96.25 168 PHE B CA 1
ATOM 3714 C C . PHE B 1 168 ? -12.773 -18.328 -14.016 1 96.25 168 PHE B C 1
ATOM 3716 O O . PHE B 1 168 ? -11.578 -18.172 -14.266 1 96.25 168 PHE B O 1
ATOM 3723 N N . HIS B 1 169 ? -13.695 -17.453 -14.305 1 97.31 169 HIS B N 1
ATOM 3724 C CA . HIS B 1 169 ? -13.359 -16.203 -14.977 1 97.31 169 HIS B CA 1
ATOM 3725 C C . HIS B 1 169 ? -13.25 -15.047 -13.977 1 97.31 169 HIS B C 1
ATOM 3727 O O . HIS B 1 169 ? -14.023 -14.977 -13.023 1 97.31 169 HIS B O 1
ATOM 3733 N N . LEU B 1 170 ? -12.266 -14.172 -14.203 1 97.5 170 LEU B N 1
ATOM 3734 C CA . LEU B 1 170 ? -12.195 -12.945 -13.422 1 97.5 170 LEU B CA 1
ATOM 3735 C C . LEU B 1 170 ? -11.555 -11.82 -14.242 1 97.5 170 LEU B C 1
ATOM 3737 O O . LEU B 1 170 ? -10.969 -12.07 -15.297 1 97.5 170 LEU B O 1
ATOM 3741 N N . THR B 1 171 ? -11.758 -10.594 -13.828 1 98.12 171 THR B N 1
ATOM 3742 C CA . THR B 1 171 ? -11.156 -9.406 -14.414 1 98.12 171 THR B CA 1
ATOM 3743 C C . THR B 1 171 ? -10.352 -8.633 -13.367 1 98.12 171 THR B C 1
ATOM 3745 O O . THR B 1 171 ? -10.914 -8.117 -12.398 1 98.12 171 THR B O 1
ATOM 3748 N N . PRO B 1 172 ? -9.039 -8.586 -13.5 1 98.38 172 PRO B N 1
ATOM 3749 C CA . PRO B 1 172 ? -8.258 -7.758 -12.586 1 98.38 172 PRO B CA 1
ATOM 3750 C C . PRO B 1 172 ? -8.562 -6.27 -12.734 1 98.38 172 PRO B C 1
ATOM 3752 O O . PRO B 1 172 ? -8.336 -5.695 -13.805 1 98.38 172 PRO B O 1
ATOM 3755 N N . THR B 1 173 ? -9.008 -5.684 -11.695 1 98.25 173 THR B N 1
ATOM 3756 C CA . THR B 1 173 ? -9.305 -4.258 -11.734 1 98.25 173 THR B CA 1
ATOM 3757 C C . THR B 1 173 ? -8.07 -3.441 -11.359 1 98.25 173 THR B C 1
ATOM 3759 O O . THR B 1 173 ? -7.141 -3.961 -10.734 1 98.25 173 THR B O 1
ATOM 3762 N N . PRO B 1 174 ? -8.062 -2.135 -11.734 1 98.25 174 PRO B N 1
ATOM 3763 C CA . PRO B 1 174 ? -6.953 -1.279 -11.312 1 98.25 174 PRO B CA 1
ATOM 3764 C C . PRO B 1 174 ? -6.797 -1.229 -9.789 1 98.25 174 PRO B C 1
ATOM 3766 O O . PRO B 1 174 ? -5.676 -1.283 -9.281 1 98.25 174 PRO B O 1
ATOM 3769 N N . VAL B 1 175 ? -7.895 -1.198 -9.031 1 98.56 175 VAL B N 1
ATOM 3770 C CA . VAL B 1 175 ? -7.863 -1.114 -7.578 1 98.56 175 VAL B CA 1
ATOM 3771 C C . VAL B 1 175 ? -7.297 -2.41 -7 1 98.56 175 VAL B C 1
ATOM 3773 O O . VAL B 1 175 ? -6.484 -2.381 -6.074 1 98.56 175 VAL B O 1
ATOM 3776 N N . LEU B 1 176 ? -7.715 -3.541 -7.57 1 98.62 176 LEU B N 1
ATOM 3777 C CA . LEU B 1 176 ? -7.199 -4.836 -7.141 1 98.62 176 LEU B CA 1
ATOM 3778 C C . LEU B 1 176 ? -5.684 -4.891 -7.289 1 98.62 176 LEU B C 1
ATOM 3780 O O . LEU B 1 176 ? -4.977 -5.254 -6.344 1 98.62 176 LEU B O 1
ATOM 3784 N N . VAL B 1 177 ? -5.215 -4.523 -8.438 1 98.81 177 VAL B N 1
ATOM 3785 C CA . VAL B 1 177 ? -3.791 -4.598 -8.75 1 98.81 177 VAL B CA 1
ATOM 3786 C C . VAL B 1 177 ? -3.021 -3.594 -7.891 1 98.81 177 VAL B C 1
ATOM 3788 O O . VAL B 1 177 ? -1.958 -3.914 -7.355 1 98.81 177 VAL B O 1
ATOM 3791 N N . TRP B 1 178 ? -3.592 -2.418 -7.738 1 98.69 178 TRP B N 1
ATOM 3792 C CA . TRP B 1 178 ? -2.98 -1.392 -6.902 1 98.69 178 TRP B CA 1
ATOM 3793 C C . TRP B 1 178 ? -2.852 -1.871 -5.461 1 98.69 178 TRP B C 1
ATOM 3795 O O . TRP B 1 178 ? -1.78 -1.768 -4.855 1 98.69 178 TRP B O 1
ATOM 3805 N N . ARG B 1 179 ? -3.914 -2.426 -4.906 1 98.75 179 ARG B N 1
ATOM 3806 C CA . ARG B 1 179 ? -3.938 -2.865 -3.516 1 98.75 179 ARG B CA 1
ATOM 3807 C C . ARG B 1 179 ? -2.959 -4.016 -3.291 1 98.75 179 ARG B C 1
ATOM 3809 O O . ARG B 1 179 ? -2.271 -4.059 -2.27 1 98.75 179 ARG B O 1
ATOM 3816 N N . TYR B 1 180 ? -2.922 -4.953 -4.207 1 98.81 180 TYR B N 1
ATOM 3817 C CA . TYR B 1 180 ? -1.986 -6.062 -4.059 1 98.81 180 TYR B CA 1
ATOM 3818 C C . TYR B 1 180 ? -0.545 -5.566 -4.062 1 98.81 180 TYR B C 1
ATOM 3820 O O . TYR B 1 180 ? 0.26 -5.977 -3.221 1 98.81 180 TYR B O 1
ATOM 3828 N N . SER B 1 181 ? -0.217 -4.66 -5.008 1 98.81 181 SER B N 1
ATOM 3829 C CA . SER B 1 181 ? 1.113 -4.062 -5.059 1 98.81 181 SER B CA 1
ATOM 3830 C C . SER B 1 181 ? 1.417 -3.285 -3.781 1 98.81 181 SER B C 1
ATOM 3832 O O . SER B 1 181 ? 2.547 -3.307 -3.289 1 98.81 181 SER B O 1
ATOM 3834 N N . ALA B 1 182 ? 0.376 -2.586 -3.252 1 98.69 182 ALA B N 1
ATOM 3835 C CA . ALA B 1 182 ? 0.522 -1.838 -2.006 1 98.69 182 ALA B CA 1
ATOM 3836 C C . ALA B 1 182 ? 0.892 -2.764 -0.851 1 98.69 182 ALA B C 1
ATOM 3838 O O . ALA B 1 182 ? 1.788 -2.453 -0.061 1 98.69 182 ALA B O 1
ATOM 3839 N N . LEU B 1 183 ? 0.235 -3.881 -0.819 1 98.56 183 LEU B N 1
ATOM 3840 C CA . LEU B 1 183 ? 0.473 -4.84 0.252 1 98.56 183 LEU B CA 1
ATOM 3841 C C . LEU B 1 183 ? 1.885 -5.414 0.166 1 98.56 183 LEU B C 1
ATOM 3843 O O . LEU B 1 183 ? 2.498 -5.723 1.19 1 98.56 183 LEU B O 1
ATOM 3847 N N . MET B 1 184 ? 2.404 -5.504 -1.012 1 98.25 184 MET B N 1
ATOM 3848 C CA . MET B 1 184 ? 3.77 -5.992 -1.193 1 98.25 184 MET B CA 1
ATOM 3849 C C . MET B 1 184 ? 4.773 -4.848 -1.085 1 98.25 184 MET B C 1
ATOM 3851 O O . MET B 1 184 ? 5.98 -5.062 -1.191 1 98.25 184 MET B O 1
ATOM 3855 N N . PHE B 1 185 ? 4.246 -3.629 -0.913 1 98.38 185 PHE B N 1
ATOM 3856 C CA . PHE B 1 185 ? 5.066 -2.422 -0.912 1 98.38 185 PHE B CA 1
ATOM 3857 C C . PHE B 1 185 ? 5.961 -2.373 -2.145 1 98.38 185 PHE B C 1
ATOM 3859 O O . PHE B 1 185 ? 7.117 -1.95 -2.062 1 98.38 185 PHE B O 1
ATOM 3866 N N . ASN B 1 186 ? 5.438 -2.938 -3.252 1 97.56 186 ASN B N 1
ATOM 3867 C CA . ASN B 1 186 ? 6.113 -3.008 -4.543 1 97.56 186 ASN B CA 1
ATOM 3868 C C . ASN B 1 186 ? 5.684 -1.867 -5.461 1 97.56 186 ASN B C 1
ATOM 3870 O O . ASN B 1 186 ? 4.652 -1.954 -6.125 1 97.56 186 ASN B O 1
ATOM 3874 N N . ALA B 1 187 ? 6.523 -0.9 -5.586 1 98.25 187 ALA B N 1
ATOM 3875 C CA . ALA B 1 187 ? 6.18 0.305 -6.336 1 98.25 187 ALA B CA 1
ATOM 3876 C C . ALA B 1 187 ? 6.578 0.17 -7.805 1 98.25 187 ALA B C 1
ATOM 3878 O O . ALA B 1 187 ? 6.793 1.172 -8.492 1 98.25 187 ALA B O 1
ATOM 3879 N N . HIS B 1 188 ? 6.762 -1.039 -8.32 1 98.62 188 HIS B N 1
ATOM 3880 C CA . HIS B 1 188 ? 7.066 -1.226 -9.734 1 98.62 188 HIS B CA 1
ATOM 3881 C C . HIS B 1 188 ? 6.012 -0.569 -10.617 1 98.62 188 HIS B C 1
ATOM 3883 O O . HIS B 1 188 ? 4.844 -0.964 -10.594 1 98.62 188 HIS B O 1
ATOM 3889 N N . ARG B 1 189 ? 6.434 0.302 -11.414 1 98.75 189 ARG B N 1
ATOM 3890 C CA . ARG B 1 189 ? 5.562 1.309 -12.016 1 98.75 189 ARG B CA 1
ATOM 3891 C C . ARG B 1 189 ? 4.676 0.694 -13.094 1 98.75 189 ARG B C 1
ATOM 3893 O O . ARG B 1 189 ? 3.605 1.223 -13.398 1 98.75 189 ARG B O 1
ATOM 3900 N N . ILE B 1 190 ? 4.969 -0.428 -13.617 1 98.44 190 ILE B N 1
ATOM 3901 C CA . ILE B 1 190 ? 4.207 -1.004 -14.719 1 98.44 190 ILE B CA 1
ATOM 3902 C C . ILE B 1 190 ? 2.867 -1.524 -14.203 1 98.44 190 ILE B C 1
ATOM 3904 O O . ILE B 1 190 ? 1.994 -1.896 -14.992 1 98.44 190 ILE B O 1
ATOM 3908 N N . HIS B 1 191 ? 2.662 -1.521 -12.891 1 98.75 191 HIS B N 1
ATOM 3909 C CA . HIS B 1 191 ? 1.436 -2.062 -12.312 1 98.75 191 HIS B CA 1
ATOM 3910 C C . HIS B 1 191 ? 0.461 -0.948 -11.945 1 98.75 191 HIS B C 1
ATOM 3912 O O . HIS B 1 191 ? -0.702 -1.214 -11.633 1 98.75 191 HIS B O 1
ATOM 3918 N N . TRP B 1 192 ? 0.91 0.356 -11.977 1 98.69 192 TRP B N 1
ATOM 3919 C CA . TRP B 1 192 ? -0.014 1.365 -11.469 1 98.69 192 TRP B CA 1
ATOM 3920 C C . TRP B 1 192 ? 0.164 2.688 -12.211 1 98.69 192 TRP B C 1
ATOM 3922 O O . TRP B 1 192 ? -0.716 3.551 -12.172 1 98.69 192 TRP B O 1
ATOM 3932 N N . ASP B 1 193 ? 1.296 2.943 -12.867 1 98.69 193 ASP B N 1
ATOM 3933 C CA . ASP B 1 193 ? 1.607 4.18 -13.578 1 98.69 193 ASP B CA 1
ATOM 3934 C C . ASP B 1 193 ? 1.414 4.012 -15.086 1 98.69 193 ASP B C 1
ATOM 3936 O O . ASP B 1 193 ? 2.348 3.639 -15.797 1 98.69 193 ASP B O 1
ATOM 3940 N N . TRP B 1 194 ? 0.288 4.344 -15.562 1 98.5 194 TRP B N 1
ATOM 3941 C CA . TRP B 1 194 ? -0.109 4.082 -16.938 1 98.5 194 TRP B CA 1
ATOM 3942 C C . TRP B 1 194 ? 0.796 4.824 -17.922 1 98.5 194 TRP B C 1
ATOM 3944 O O . TRP B 1 194 ? 1.176 4.281 -18.953 1 98.5 194 TRP B O 1
ATOM 3954 N N . ARG B 1 195 ? 1.166 6.035 -17.609 1 97.88 195 ARG B N 1
ATOM 3955 C CA . ARG B 1 195 ? 2.021 6.82 -18.5 1 97.88 195 ARG B CA 1
ATOM 3956 C C . ARG B 1 195 ? 3.396 6.18 -18.641 1 97.88 195 ARG B C 1
ATOM 3958 O O . ARG B 1 195 ? 3.898 6.02 -19.75 1 97.88 195 ARG B O 1
ATOM 3965 N N . TYR B 1 196 ? 3.973 5.82 -17.516 1 98.06 196 TYR B N 1
ATOM 3966 C CA . TYR B 1 196 ? 5.254 5.129 -17.562 1 98.06 196 TYR B CA 1
ATOM 3967 C C . TYR B 1 196 ? 5.152 3.848 -18.375 1 98.06 196 TYR B C 1
ATOM 3969 O O . TYR B 1 196 ? 5.977 3.598 -19.25 1 98.06 196 TYR B O 1
ATOM 3977 N N . THR B 1 197 ? 4.141 3.066 -18.156 1 97.94 197 THR B N 1
ATOM 3978 C CA . THR B 1 197 ? 3.961 1.738 -18.734 1 97.94 197 THR B CA 1
ATOM 3979 C C . THR B 1 197 ? 3.789 1.824 -20.25 1 97.94 197 THR B C 1
ATOM 3981 O O . THR B 1 197 ? 4.395 1.05 -20.984 1 97.94 197 THR B O 1
ATOM 3984 N N . THR B 1 198 ? 3.049 2.805 -20.688 1 97.44 198 THR B N 1
ATOM 3985 C CA . THR B 1 198 ? 2.703 2.869 -22.109 1 97.44 198 THR B CA 1
ATOM 3986 C C . THR B 1 198 ? 3.709 3.725 -22.875 1 97.44 198 THR B C 1
ATOM 3988 O O . THR B 1 198 ? 4.047 3.422 -24.016 1 97.44 198 THR B O 1
ATOM 3991 N N . GLN B 1 199 ? 4.238 4.738 -22.188 1 96.75 199 GLN B N 1
ATOM 3992 C CA . GLN B 1 199 ? 5.062 5.699 -22.922 1 96.75 199 GLN B CA 1
ATOM 3993 C C . GLN B 1 199 ? 6.547 5.363 -22.781 1 96.75 199 GLN B C 1
ATOM 3995 O O . GLN B 1 199 ? 7.332 5.617 -23.703 1 96.75 199 GLN B O 1
ATOM 4000 N N . GLN B 1 200 ? 6.902 4.84 -21.656 1 95.19 200 GLN B N 1
ATOM 4001 C CA . GLN B 1 200 ? 8.32 4.539 -21.453 1 95.19 200 GLN B CA 1
ATOM 4002 C C . GLN B 1 200 ? 8.625 3.084 -21.781 1 95.19 200 GLN B C 1
ATOM 4004 O O . GLN B 1 200 ? 9.609 2.797 -22.469 1 95.19 200 GLN B O 1
ATOM 4009 N N . GLU B 1 201 ? 7.766 2.135 -21.375 1 96.12 201 GLU B N 1
ATOM 4010 C CA . GLU B 1 201 ? 8.055 0.728 -21.625 1 96.12 201 GLU B CA 1
ATOM 4011 C C . GLU B 1 201 ? 7.25 0.213 -22.828 1 96.12 201 GLU B C 1
ATOM 4013 O O . GLU B 1 201 ? 7.406 -0.941 -23.234 1 96.12 201 GLU B O 1
ATOM 4018 N N . SER B 1 202 ? 6.297 0.955 -23.312 1 95.62 202 SER B N 1
ATOM 4019 C CA . SER B 1 202 ? 5.598 0.716 -24.578 1 95.62 202 SER B CA 1
ATOM 4020 C C . SER B 1 202 ? 4.664 -0.485 -24.469 1 95.62 202 SER B C 1
ATOM 4022 O O . SER B 1 202 ? 4.465 -1.211 -25.453 1 95.62 202 SER B O 1
ATOM 4024 N N . TYR B 1 203 ? 4.203 -0.834 -23.312 1 95.75 203 TYR B N 1
ATOM 4025 C CA . TYR B 1 203 ? 3.123 -1.801 -23.141 1 95.75 203 TYR B CA 1
ATOM 4026 C C . TYR B 1 203 ? 1.777 -1.179 -23.5 1 95.75 203 TYR B C 1
ATOM 4028 O O . TYR B 1 203 ? 1.605 0.039 -23.406 1 95.75 203 TYR B O 1
ATOM 4036 N N . PRO B 1 204 ? 0.848 -1.999 -23.891 1 96.12 204 PRO B N 1
ATOM 4037 C CA . PRO B 1 204 ? -0.442 -1.42 -24.266 1 96.12 204 PRO B CA 1
ATOM 4038 C C . PRO B 1 204 ? -1.301 -1.041 -23.062 1 96.12 204 PRO B C 1
ATOM 4040 O O . PRO B 1 204 ? -2.254 -0.271 -23.203 1 96.12 204 PRO B O 1
ATOM 4043 N N . GLU B 1 205 ? -1.016 -1.636 -21.875 1 97.38 205 GLU B N 1
ATOM 4044 C CA . GLU B 1 205 ? -1.803 -1.445 -20.656 1 97.38 205 GLU B CA 1
ATOM 4045 C C . GLU B 1 205 ? -1.008 -1.844 -19.422 1 97.38 205 GLU B C 1
ATOM 4047 O O . GLU B 1 205 ? 0.051 -2.467 -19.531 1 97.38 205 GLU B O 1
ATOM 4052 N N . LEU B 1 206 ? -1.53 -1.435 -18.281 1 98.56 206 LEU B N 1
ATOM 4053 C CA . LEU B 1 206 ? -0.938 -1.87 -17.031 1 98.56 206 LEU B CA 1
ATOM 4054 C C . LEU B 1 206 ? -0.915 -3.393 -16.938 1 98.56 206 LEU B C 1
ATOM 4056 O O . LEU B 1 206 ? -1.867 -4.059 -17.344 1 98.56 206 LEU B O 1
ATOM 4060 N N . LEU B 1 207 ? 0.094 -3.902 -16.375 1 98.56 207 LEU B N 1
ATOM 4061 C CA . LEU B 1 207 ? 0.28 -5.344 -16.25 1 98.56 207 LEU B CA 1
ATOM 4062 C C . LEU B 1 207 ? -0.168 -5.84 -14.875 1 98.56 207 LEU B C 1
ATOM 4064 O O . LEU B 1 207 ? -0.001 -5.137 -13.875 1 98.56 207 LEU B O 1
ATOM 4068 N N . VAL B 1 208 ? -0.731 -7.016 -14.836 1 98.75 208 VAL B N 1
ATOM 4069 C CA . VAL B 1 208 ? -0.975 -7.723 -13.586 1 98.75 208 VAL B CA 1
ATOM 4070 C C . VAL B 1 208 ? 0.334 -8.312 -13.062 1 98.75 208 VAL B C 1
ATOM 4072 O O . VAL B 1 208 ? 1.065 -8.977 -13.797 1 98.75 208 VAL B O 1
ATOM 4075 N N . PRO B 1 209 ? 0.683 -8.047 -11.836 1 98.69 209 PRO B N 1
ATOM 4076 C CA . PRO B 1 209 ? 1.96 -8.523 -11.297 1 98.69 209 PRO B CA 1
ATOM 4077 C C . PRO B 1 209 ? 2.066 -10.047 -11.289 1 98.69 209 PRO B C 1
ATOM 4079 O O . PRO B 1 209 ? 1.081 -10.742 -11.016 1 98.69 209 PRO B O 1
ATOM 4082 N N . GLY B 1 210 ? 3.248 -10.578 -11.477 1 98.56 210 GLY B N 1
ATOM 4083 C CA . GLY B 1 210 ? 3.506 -12.008 -11.43 1 98.56 210 GLY B CA 1
ATOM 4084 C C . GLY B 1 210 ? 3.064 -12.656 -10.133 1 98.56 210 GLY B C 1
ATOM 4085 O O . GLY B 1 210 ? 2.389 -13.688 -10.141 1 98.56 210 GLY B O 1
ATOM 4086 N N . PRO B 1 211 ? 3.461 -12.086 -9.023 1 98.62 211 PRO B N 1
ATOM 4087 C CA . PRO B 1 211 ? 3.043 -12.68 -7.754 1 98.62 211 PRO B CA 1
ATOM 4088 C C . PRO B 1 211 ? 1.525 -12.719 -7.594 1 98.62 211 PRO B C 1
ATOM 4090 O O . PRO B 1 211 ? 0.995 -13.633 -6.949 1 98.62 211 PRO B O 1
ATOM 4093 N N . LEU B 1 212 ? 0.799 -11.781 -8.125 1 98.88 212 LEU B N 1
ATOM 4094 C CA . LEU B 1 212 ? -0.658 -11.836 -8.07 1 98.88 212 LEU B CA 1
ATOM 4095 C C . LEU B 1 212 ? -1.188 -12.984 -8.93 1 98.88 212 LEU B C 1
ATOM 4097 O O . LEU B 1 212 ? -2.109 -13.695 -8.523 1 98.88 212 LEU B O 1
ATOM 4101 N N . LEU B 1 213 ? -0.623 -13.188 -10.094 1 98.81 213 LEU B N 1
ATOM 4102 C CA . LEU B 1 213 ? -0.997 -14.32 -10.93 1 98.81 213 LEU B CA 1
ATOM 4103 C C . LEU B 1 213 ? -0.72 -15.641 -10.211 1 98.81 213 LEU B C 1
ATOM 4105 O O . LEU B 1 213 ? -1.541 -16.562 -10.258 1 98.81 213 LEU B O 1
ATOM 4109 N N . ALA B 1 214 ? 0.438 -15.727 -9.586 1 98.81 214 ALA B N 1
ATOM 4110 C CA . ALA B 1 214 ? 0.758 -16.906 -8.789 1 98.81 214 ALA B CA 1
ATOM 4111 C C . ALA B 1 214 ? -0.266 -17.109 -7.676 1 98.81 214 ALA B C 1
ATOM 4113 O O . ALA B 1 214 ? -0.712 -18.234 -7.434 1 98.81 214 ALA B O 1
ATOM 4114 N N . THR B 1 215 ? -0.639 -16.047 -7.035 1 98.56 215 THR B N 1
ATOM 4115 C CA . THR B 1 215 ? -1.632 -16.094 -5.969 1 98.56 215 THR B CA 1
ATOM 4116 C C . THR B 1 215 ? -2.979 -16.578 -6.504 1 98.56 215 THR B C 1
ATOM 4118 O O . THR B 1 215 ? -3.621 -17.438 -5.898 1 98.56 215 THR B O 1
ATOM 4121 N N . PHE B 1 216 ? -3.389 -16.047 -7.664 1 98.44 216 PHE B N 1
ATOM 4122 C CA . PHE B 1 216 ? -4.629 -16.484 -8.289 1 98.44 216 PHE B CA 1
ATOM 4123 C C . PHE B 1 216 ? -4.621 -17.984 -8.516 1 98.44 216 PHE B C 1
ATOM 4125 O O . PHE B 1 216 ? -5.559 -18.688 -8.125 1 98.44 216 PHE B O 1
ATOM 4132 N N . MET B 1 217 ? -3.545 -18.484 -9.086 1 98 217 MET B N 1
ATOM 4133 C CA . MET B 1 217 ? -3.455 -19.906 -9.414 1 98 217 MET B CA 1
ATOM 4134 C C . MET B 1 217 ? -3.469 -20.75 -8.148 1 98 217 MET B C 1
ATOM 4136 O O . MET B 1 217 ? -4.219 -21.734 -8.062 1 98 217 MET B O 1
ATOM 4140 N N . LEU B 1 218 ? -2.689 -20.375 -7.23 1 97.56 218 LEU B N 1
ATOM 4141 C CA . LEU B 1 218 ? -2.531 -21.156 -6.012 1 97.56 218 LEU B CA 1
ATOM 4142 C C . LEU B 1 218 ? -3.848 -21.234 -5.242 1 97.56 218 LEU B C 1
ATOM 4144 O O . LEU B 1 218 ? -4.273 -22.312 -4.848 1 97.56 218 LEU B O 1
ATOM 4148 N N . GLN B 1 219 ? -4.512 -20.141 -5.066 1 95.38 219 GLN B N 1
ATOM 4149 C CA . GLN B 1 219 ? -5.754 -20.109 -4.3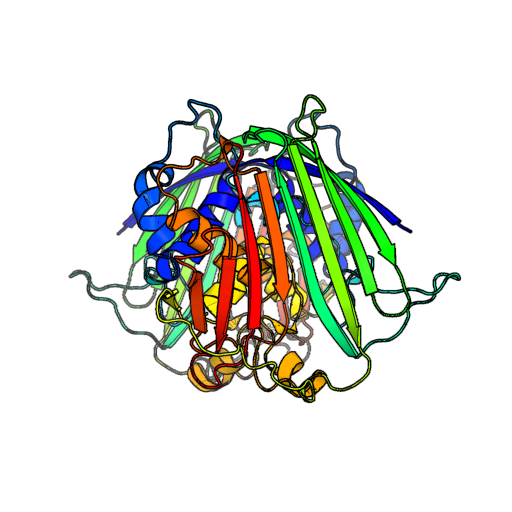01 1 95.38 219 GLN B CA 1
ATOM 4150 C C . GLN B 1 219 ? -6.883 -20.812 -5.062 1 95.38 219 GLN B C 1
ATOM 4152 O O . GLN B 1 219 ? -7.688 -21.531 -4.469 1 95.38 219 GLN B O 1
ATOM 4157 N N . TYR B 1 220 ? -6.918 -20.625 -6.324 1 96 220 TYR B N 1
ATOM 4158 C CA . TYR B 1 220 ? -7.91 -21.359 -7.113 1 96 220 TYR B CA 1
ATOM 4159 C C . TYR B 1 220 ? -7.695 -22.859 -7.012 1 96 220 TYR B C 1
ATOM 4161 O O . TYR B 1 220 ? -8.633 -23.609 -6.75 1 96 220 TYR B O 1
ATOM 4169 N N . ALA B 1 221 ? -6.453 -23.281 -7.191 1 94.69 221 ALA B N 1
ATOM 4170 C CA . ALA B 1 221 ? -6.125 -24.703 -7.09 1 94.69 221 ALA B CA 1
ATOM 4171 C C . ALA B 1 221 ? -6.52 -25.266 -5.727 1 94.69 221 ALA B C 1
ATOM 4173 O O . ALA B 1 221 ? -7.098 -26.359 -5.637 1 94.69 221 ALA B O 1
ATOM 4174 N N . GLN B 1 222 ? -6.215 -24.547 -4.719 1 92.62 222 GLN B N 1
ATOM 4175 C CA . GLN B 1 222 ? -6.57 -24.984 -3.373 1 92.62 222 GLN B CA 1
ATOM 4176 C C . GLN B 1 222 ? -8.078 -25.141 -3.225 1 92.62 222 GLN B C 1
ATOM 4178 O O . GLN B 1 222 ? -8.555 -26.078 -2.576 1 92.62 222 GLN B O 1
ATOM 4183 N N . SER B 1 223 ? -8.828 -24.219 -3.789 1 91.69 223 SER B N 1
ATOM 4184 C CA . SER B 1 223 ? -10.281 -24.234 -3.674 1 91.69 223 SER B CA 1
ATOM 4185 C C . SER B 1 223 ? -10.867 -25.5 -4.301 1 91.69 223 SER B C 1
ATOM 4187 O O . SER B 1 223 ? -11.992 -25.891 -3.971 1 91.69 223 SER B O 1
ATOM 4189 N N . LEU B 1 224 ? -10.148 -26.078 -5.141 1 91.94 224 LEU B N 1
ATOM 4190 C CA . LEU B 1 224 ? -10.625 -27.266 -5.844 1 91.94 224 LEU B CA 1
ATOM 4191 C C . LEU B 1 224 ? -10.289 -28.531 -5.059 1 91.94 224 LEU B C 1
ATOM 4193 O O . LEU B 1 224 ? -10.656 -29.641 -5.469 1 91.94 224 LEU B O 1
ATOM 4197 N N . HIS B 1 225 ? -9.625 -28.359 -3.957 1 89.69 225 HIS B N 1
ATOM 4198 C CA . HIS B 1 225 ? -9.297 -29.469 -3.062 1 89.69 225 HIS B CA 1
ATOM 4199 C C . HIS B 1 225 ? -9.805 -29.203 -1.65 1 89.69 225 HIS B C 1
ATOM 4201 O O . HIS B 1 225 ? -9.023 -29.172 -0.699 1 89.69 225 HIS B O 1
ATOM 4207 N N . PRO B 1 226 ? -11.062 -29.141 -1.475 1 84.88 226 PRO B N 1
ATOM 4208 C CA . PRO B 1 226 ? -11.641 -28.75 -0.189 1 84.88 226 PRO B CA 1
ATOM 4209 C C . PRO B 1 226 ? -11.328 -29.75 0.927 1 84.88 226 PRO B C 1
ATOM 4211 O O . PRO B 1 226 ? -11.445 -29.406 2.107 1 84.88 226 PRO B O 1
ATOM 4214 N N . HIS B 1 227 ? -10.914 -30.859 0.579 1 86.88 227 HIS B N 1
ATOM 4215 C CA . HIS B 1 227 ? -10.609 -31.875 1.586 1 86.88 227 HIS B CA 1
ATOM 4216 C C . HIS B 1 227 ? -9.188 -31.734 2.1 1 86.88 227 HIS B C 1
ATOM 4218 O O . HIS B 1 227 ? -8.797 -32.375 3.07 1 86.88 227 HIS B O 1
ATOM 4224 N N . LYS B 1 228 ? -8.391 -30.922 1.413 1 87.5 228 LYS B N 1
ATOM 4225 C CA . LYS B 1 228 ? -7.02 -30.656 1.831 1 87.5 228 LYS B CA 1
ATOM 4226 C C . LYS B 1 228 ? -6.938 -29.375 2.656 1 87.5 228 LYS B C 1
ATOM 4228 O O . LYS B 1 228 ? -7.543 -28.359 2.303 1 87.5 228 LYS B O 1
ATOM 4233 N N . SER B 1 229 ? -6.242 -29.469 3.732 1 83.75 229 SER B N 1
ATOM 4234 C CA . SER B 1 229 ? -6.012 -28.312 4.574 1 83.75 229 SER B CA 1
ATOM 4235 C C . SER B 1 229 ? -4.676 -27.641 4.254 1 83.75 229 SER B C 1
ATOM 4237 O O . SER B 1 229 ? -3.895 -28.172 3.459 1 83.75 229 SER B O 1
ATOM 4239 N N . ALA B 1 230 ? -4.441 -26.516 4.867 1 82.75 230 ALA B N 1
ATOM 4240 C CA . ALA B 1 230 ? -3.18 -25.797 4.699 1 82.75 230 ALA B CA 1
ATOM 4241 C C . ALA B 1 230 ? -1.997 -26.656 5.125 1 82.75 230 ALA B C 1
ATOM 4243 O O . ALA B 1 230 ? -0.908 -26.547 4.555 1 82.75 230 ALA B O 1
ATOM 4244 N N . SER B 1 231 ? -2.248 -27.438 6.086 1 86.25 231 SER B N 1
ATOM 4245 C CA . SER B 1 231 ? -1.186 -28.297 6.598 1 86.25 231 SER B CA 1
ATOM 4246 C C . SER B 1 231 ? -0.825 -29.391 5.59 1 86.25 231 SER B C 1
ATOM 4248 O O . SER B 1 231 ? 0.249 -29.984 5.676 1 86.25 231 SER B O 1
ATOM 4250 N N . ASP B 1 232 ? -1.735 -29.656 4.668 1 93 232 ASP B N 1
ATOM 4251 C CA . ASP B 1 232 ? -1.49 -30.672 3.658 1 93 232 ASP B CA 1
ATOM 4252 C C . ASP B 1 232 ? -0.681 -30.125 2.49 1 93 232 ASP B C 1
ATOM 4254 O O . ASP B 1 232 ? -0.121 -30.875 1.695 1 93 232 ASP B O 1
ATOM 4258 N N . PHE B 1 233 ? -0.716 -28.812 2.381 1 94.69 233 PHE B N 1
ATOM 4259 C CA . PHE B 1 233 ? 0.001 -28.172 1.285 1 94.69 233 PHE B CA 1
ATOM 4260 C C . PHE B 1 233 ? 1.495 -28.453 1.377 1 94.69 233 PHE B C 1
ATOM 4262 O O . PHE B 1 233 ? 2.092 -28.328 2.449 1 94.69 233 PHE B O 1
ATOM 4269 N N . ARG B 1 234 ? 2.09 -28.781 0.271 1 95.94 234 ARG B N 1
ATOM 4270 C CA . ARG B 1 234 ? 3.523 -29.047 0.246 1 95.94 234 ARG B CA 1
ATOM 4271 C C . ARG B 1 234 ? 4.258 -28.031 -0.624 1 95.94 234 ARG B C 1
ATOM 4273 O O . ARG B 1 234 ? 5.156 -27.344 -0.15 1 95.94 234 ARG B O 1
ATOM 4280 N N . ASN B 1 235 ? 3.768 -28 -1.843 1 97.81 235 ASN B N 1
ATOM 4281 C CA . ASN B 1 235 ? 4.543 -27.188 -2.785 1 97.81 235 ASN B CA 1
ATOM 4282 C C . ASN B 1 235 ? 3.662 -26.641 -3.902 1 97.81 235 ASN B C 1
ATOM 4284 O O . ASN B 1 235 ? 2.629 -27.219 -4.23 1 97.81 235 ASN B O 1
ATOM 4288 N N . PHE B 1 236 ? 4.031 -25.531 -4.43 1 98.69 236 PHE B N 1
ATOM 4289 C CA . PHE B 1 236 ? 3.455 -24.922 -5.621 1 98.69 236 PHE B CA 1
ATOM 4290 C C . PHE B 1 236 ? 4.547 -24.359 -6.52 1 98.69 236 PHE B C 1
ATOM 4292 O O . PHE B 1 236 ? 5.367 -23.547 -6.078 1 98.69 236 PHE B O 1
ATOM 4299 N N . THR B 1 237 ? 4.637 -24.797 -7.781 1 98.81 237 THR B N 1
ATOM 4300 C CA . THR B 1 237 ? 5.535 -24.234 -8.789 1 98.81 237 THR B CA 1
ATOM 4301 C C . THR B 1 237 ? 4.75 -23.516 -9.883 1 98.81 237 THR B C 1
ATOM 4303 O O . THR B 1 237 ? 3.621 -23.906 -10.195 1 98.81 237 THR B O 1
ATOM 4306 N N . TYR B 1 238 ? 5.285 -22.5 -10.445 1 98.62 238 TYR B N 1
ATOM 4307 C CA . TYR B 1 238 ? 4.57 -21.75 -11.469 1 98.62 238 TYR B CA 1
ATOM 4308 C C . TYR B 1 238 ? 5.539 -21.094 -12.453 1 98.62 238 TYR B C 1
ATOM 4310 O O . TYR B 1 238 ? 6.727 -20.953 -12.156 1 98.62 238 TYR B O 1
ATOM 4318 N N . ARG B 1 239 ? 5.066 -20.75 -13.57 1 98.38 239 ARG B N 1
ATOM 4319 C CA . ARG B 1 239 ? 5.754 -20.016 -14.617 1 98.38 239 ARG B CA 1
ATOM 4320 C C . ARG B 1 239 ? 4.824 -19 -15.281 1 98.38 239 ARG B C 1
ATOM 4322 O O . ARG B 1 239 ? 3.668 -19.312 -15.578 1 98.38 239 ARG B O 1
ATOM 4329 N N . ILE B 1 240 ? 5.254 -17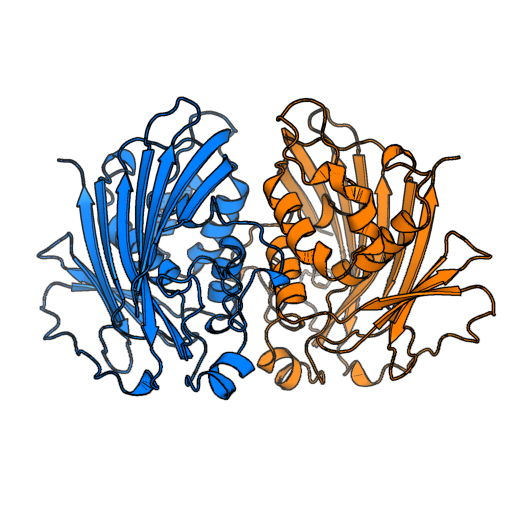.797 -15.398 1 97.94 240 ILE B N 1
ATOM 4330 C CA . ILE B 1 240 ? 4.543 -16.75 -16.125 1 97.94 240 ILE B CA 1
ATOM 4331 C C . ILE B 1 240 ? 5.09 -16.656 -17.547 1 97.94 240 ILE B C 1
ATOM 4333 O O . ILE B 1 240 ? 6.293 -16.469 -17.734 1 97.94 240 ILE B O 1
ATOM 4337 N N . LEU B 1 241 ? 4.211 -16.688 -18.516 1 96.19 241 LEU B N 1
ATOM 4338 C CA . LEU B 1 241 ? 4.645 -16.906 -19.891 1 96.19 241 LEU B CA 1
ATOM 4339 C C . LEU B 1 241 ? 4.34 -15.68 -20.766 1 96.19 241 LEU B C 1
ATOM 4341 O O . LEU B 1 241 ? 5.012 -15.445 -21.766 1 96.19 241 LEU B O 1
ATOM 4345 N N . SER B 1 242 ? 3.309 -15.023 -20.406 1 95.38 242 SER B N 1
ATOM 4346 C CA . SER B 1 242 ? 2.936 -13.805 -21.109 1 95.38 242 SER B CA 1
ATOM 4347 C C . SER B 1 242 ? 2.234 -12.82 -20.188 1 95.38 242 SER B C 1
ATOM 4349 O O . SER B 1 242 ? 1.957 -13.141 -19.031 1 95.38 242 SER B O 1
ATOM 4351 N N . SER B 1 243 ? 1.979 -11.633 -20.703 1 95.69 243 SER B N 1
ATOM 4352 C CA . SER B 1 243 ? 1.446 -10.555 -19.875 1 95.69 243 SER B CA 1
ATOM 4353 C C . SER B 1 243 ? -0.063 -10.695 -19.688 1 95.69 243 SER B C 1
ATOM 4355 O O . SER B 1 243 ? -0.775 -11.039 -20.641 1 95.69 243 SER B O 1
ATOM 4357 N N . ALA B 1 244 ? -0.538 -10.555 -18.547 1 97.75 244 ALA B N 1
ATOM 4358 C CA . ALA B 1 244 ? -1.94 -10.258 -18.266 1 97.75 244 ALA B CA 1
ATOM 4359 C C . ALA B 1 244 ? -2.15 -8.758 -18.078 1 97.75 244 ALA B C 1
ATOM 4361 O O . ALA B 1 244 ? -1.32 -8.078 -17.469 1 97.75 244 ALA B O 1
ATOM 4362 N N . TRP B 1 245 ? -3.266 -8.25 -18.578 1 97.88 245 TRP B N 1
ATOM 4363 C CA . TRP B 1 245 ? -3.512 -6.812 -18.578 1 97.88 245 TRP B CA 1
ATOM 4364 C C . TRP B 1 245 ? -4.633 -6.453 -17.609 1 97.88 245 TRP B C 1
ATOM 4366 O O . TRP B 1 245 ? -5.645 -7.156 -17.531 1 97.88 245 TRP B O 1
ATOM 4376 N N . VAL B 1 246 ? -4.445 -5.348 -16.938 1 98.44 246 VAL B N 1
ATOM 4377 C CA . VAL B 1 246 ? -5.496 -4.809 -16.078 1 98.44 246 VAL B CA 1
ATOM 4378 C C . VAL B 1 246 ? -6.727 -4.477 -16.922 1 98.44 246 VAL B C 1
ATOM 4380 O O . VAL B 1 246 ? -6.609 -3.869 -17.984 1 98.44 246 VAL B O 1
ATOM 4383 N N . GLY B 1 247 ? -7.84 -4.934 -16.438 1 97.88 247 GLY B N 1
ATOM 4384 C CA . GLY B 1 247 ? -9.094 -4.645 -17.125 1 97.88 247 GLY B CA 1
ATOM 4385 C C . GLY B 1 247 ? -9.469 -5.691 -18.141 1 97.88 247 GLY B C 1
ATOM 4386 O O . GLY B 1 247 ? -10.562 -5.648 -18.719 1 97.88 247 GLY B O 1
ATOM 4387 N N . LYS B 1 248 ? -8.602 -6.656 -18.391 1 97.69 248 LYS B N 1
ATOM 4388 C CA . LYS B 1 248 ? -8.898 -7.711 -19.359 1 97.69 248 LYS B CA 1
ATOM 4389 C C . LYS B 1 248 ? -9.266 -9.016 -18.656 1 97.69 248 LYS B C 1
ATOM 4391 O O . LYS B 1 248 ? -8.633 -9.398 -17.672 1 97.69 248 LYS B O 1
ATOM 4396 N N . GLN B 1 249 ? -10.219 -9.641 -19.172 1 97.75 249 GLN B N 1
ATOM 4397 C CA . GLN B 1 249 ? -10.719 -10.859 -18.547 1 97.75 249 GLN B CA 1
ATOM 4398 C C . GLN B 1 249 ? -9.734 -12.016 -18.734 1 97.75 249 GLN B C 1
ATOM 4400 O O . GLN B 1 249 ? -9.172 -12.188 -19.812 1 97.75 249 GLN B O 1
ATOM 4405 N N . ILE B 1 250 ? -9.602 -12.812 -17.688 1 97.81 250 ILE B N 1
ATOM 4406 C CA . ILE B 1 250 ? -8.75 -14 -17.734 1 97.81 250 ILE B CA 1
ATOM 4407 C C . ILE B 1 250 ? -9.516 -15.203 -17.188 1 97.81 250 ILE B C 1
ATOM 4409 O O . ILE B 1 250 ? -10.523 -15.039 -16.484 1 97.81 250 ILE B O 1
ATOM 4413 N N . ALA B 1 251 ? -9.039 -16.359 -17.562 1 97.12 251 ALA B N 1
ATOM 4414 C CA . ALA B 1 251 ? -9.617 -17.625 -17.094 1 97.12 251 ALA B CA 1
ATOM 4415 C C . ALA B 1 251 ? -8.617 -18.406 -16.266 1 97.12 251 ALA B C 1
ATOM 4417 O O . ALA B 1 251 ? -7.496 -18.672 -16.703 1 97.12 251 ALA B O 1
ATOM 4418 N N . LEU B 1 252 ? -8.992 -18.703 -15.078 1 97.25 252 LEU B N 1
ATOM 4419 C CA . LEU B 1 252 ? -8.273 -19.703 -14.273 1 97.25 252 LEU B CA 1
ATOM 4420 C C . LEU B 1 252 ? -8.781 -21.109 -14.57 1 97.25 252 LEU B C 1
ATOM 4422 O O . LEU B 1 252 ? -9.984 -21.375 -14.461 1 97.25 252 LEU B O 1
ATOM 4426 N N . ASN B 1 253 ? -7.836 -21.953 -14.898 1 95.75 253 ASN B N 1
ATOM 4427 C CA . ASN B 1 253 ? -8.203 -23.297 -15.305 1 95.75 253 ASN B CA 1
ATOM 4428 C C . ASN B 1 253 ? -7.473 -24.359 -14.477 1 95.75 253 ASN B C 1
ATOM 4430 O O . ASN B 1 253 ? -6.34 -24.141 -14.047 1 95.75 253 ASN B O 1
ATOM 4434 N N . ALA B 1 254 ? -8.156 -25.453 -14.266 1 94.69 254 ALA B N 1
ATOM 4435 C CA . ALA B 1 254 ? -7.57 -26.625 -13.633 1 94.69 254 ALA B CA 1
ATOM 4436 C C . ALA B 1 254 ? -7.992 -27.906 -14.344 1 94.69 254 ALA B C 1
ATOM 4438 O O . ALA B 1 254 ? -9.109 -28 -14.859 1 94.69 254 ALA B O 1
ATOM 4439 N N . SER B 1 255 ? -7.109 -28.797 -14.344 1 90 255 SER B N 1
ATOM 4440 C CA . SER B 1 255 ? -7.371 -30.078 -15 1 90 255 SER B CA 1
ATOM 4441 C C . SER B 1 255 ? -8.109 -31.031 -14.078 1 90 255 SER B C 1
ATOM 4443 O O . SER B 1 255 ? -7.75 -31.188 -12.906 1 90 255 SER B O 1
ATOM 4445 N N . MET B 1 256 ? -9.062 -31.703 -14.594 1 85 256 MET B N 1
ATOM 4446 C CA . MET B 1 256 ? -9.75 -32.719 -13.828 1 85 256 MET B CA 1
ATOM 4447 C C . MET B 1 256 ? -8.969 -34.031 -13.852 1 85 256 MET B C 1
ATOM 4449 O O . MET B 1 256 ? -9.047 -34.844 -12.906 1 85 256 MET B O 1
ATOM 4453 N N . SER B 1 257 ? -8.25 -34.219 -14.852 1 86.75 257 SER B N 1
ATOM 4454 C CA . SER B 1 257 ? -7.488 -35.438 -15.016 1 86.75 257 SER B CA 1
ATOM 4455 C C . SER B 1 257 ? -6.121 -35.344 -14.344 1 86.75 257 SER B C 1
ATOM 4457 O O . SER B 1 257 ? -5.543 -36.344 -13.953 1 86.75 257 SER B O 1
ATOM 4459 N N . ASN B 1 258 ? -5.559 -34.188 -14.281 1 87.75 258 ASN B N 1
ATOM 4460 C CA . ASN B 1 258 ? -4.34 -33.875 -13.539 1 87.75 258 ASN B CA 1
ATOM 4461 C C . ASN B 1 258 ? -4.594 -32.844 -12.453 1 87.75 258 ASN B C 1
ATOM 4463 O O . ASN B 1 258 ? -4.285 -31.672 -12.641 1 87.75 258 ASN B O 1
ATOM 4467 N N . PRO B 1 259 ? -4.98 -33.281 -11.375 1 84.94 259 PRO B N 1
ATOM 4468 C CA . PRO B 1 259 ? -5.492 -32.375 -10.336 1 84.94 259 PRO B CA 1
ATOM 4469 C C . PRO B 1 259 ? -4.434 -31.391 -9.836 1 84.94 259 PRO B C 1
ATOM 4471 O O . PRO B 1 259 ? -4.762 -30.422 -9.141 1 84.94 259 PRO B O 1
ATOM 4474 N N . GLN B 1 260 ? -3.268 -31.578 -10.227 1 91.81 260 GLN B N 1
ATOM 4475 C CA . GLN B 1 260 ? -2.207 -30.703 -9.758 1 91.81 260 GLN B CA 1
ATOM 4476 C C . GLN B 1 260 ? -2.051 -29.484 -10.664 1 91.81 260 GLN B C 1
ATOM 4478 O O . GLN B 1 260 ? -1.46 -28.484 -10.273 1 91.81 260 GLN B O 1
ATOM 4483 N N . ALA B 1 261 ? -2.562 -29.625 -11.875 1 95.12 261 ALA B N 1
ATOM 4484 C CA . ALA B 1 261 ? -2.273 -28.641 -12.898 1 95.12 261 ALA B CA 1
ATOM 4485 C C . ALA B 1 261 ? -3.268 -27.484 -12.836 1 95.12 261 ALA B C 1
ATOM 4487 O O . ALA B 1 261 ? -4.48 -27.703 -12.773 1 95.12 261 ALA B O 1
ATOM 4488 N N . VAL B 1 262 ? -2.783 -26.266 -12.906 1 96.62 262 VAL B N 1
ATOM 4489 C CA . VAL B 1 262 ? -3.568 -25.031 -12.969 1 96.62 262 VAL B CA 1
ATOM 4490 C C . VAL B 1 262 ? -2.92 -24.047 -13.945 1 96.62 262 VAL B C 1
ATOM 4492 O O . VAL B 1 262 ? -1.696 -24.031 -14.102 1 96.62 262 VAL B O 1
ATOM 4495 N N . TRP B 1 263 ? -3.76 -23.25 -14.68 1 96.88 263 TRP B N 1
ATOM 4496 C CA . TRP B 1 263 ? -3.174 -22.281 -15.602 1 96.88 263 TRP B CA 1
ATOM 4497 C C . TRP B 1 263 ? -4.129 -21.109 -15.836 1 96.88 263 TRP B C 1
ATOM 4499 O O . TRP B 1 263 ? -5.293 -21.172 -15.438 1 96.88 263 TRP B O 1
ATOM 4509 N N . ILE B 1 264 ? -3.572 -20.031 -16.328 1 97.56 264 ILE B N 1
ATOM 4510 C CA . ILE B 1 264 ? -4.324 -18.828 -16.656 1 97.56 264 ILE B CA 1
ATOM 4511 C C . ILE B 1 264 ? -4.25 -18.562 -18.156 1 97.56 264 ILE B C 1
ATOM 4513 O O . ILE B 1 264 ? -3.176 -18.641 -18.75 1 97.56 264 ILE B O 1
ATOM 4517 N N . GLU B 1 265 ? -5.398 -18.25 -18.703 1 96.25 265 GLU B N 1
ATOM 4518 C CA . GLU B 1 265 ? -5.484 -17.891 -20.109 1 96.25 265 GLU B CA 1
ATOM 4519 C C . GLU B 1 265 ? -6.16 -16.531 -20.297 1 96.25 265 GLU B C 1
ATOM 4521 O O . GLU B 1 265 ? -7.027 -16.156 -19.516 1 96.25 265 GLU B O 1
ATOM 4526 N N . ASP B 1 266 ? -5.637 -15.875 -21.328 1 95.56 266 ASP B N 1
ATOM 4527 C CA . ASP B 1 266 ? -6.379 -14.711 -21.797 1 95.56 266 ASP B CA 1
ATOM 4528 C C . ASP B 1 266 ? -7.668 -15.125 -22.5 1 95.56 266 ASP B C 1
ATOM 4530 O O . ASP B 1 266 ? -7.641 -15.945 -23.422 1 95.56 266 ASP B O 1
ATOM 4534 N N . LEU B 1 267 ? -8.75 -14.617 -22.078 1 93.5 267 LEU B N 1
ATOM 4535 C CA . LEU B 1 267 ? -10.023 -15.086 -22.609 1 93.5 267 LEU B CA 1
ATOM 4536 C C . LEU B 1 267 ? -10.234 -14.617 -24.047 1 93.5 267 LEU B C 1
ATOM 4538 O O . LEU B 1 267 ? -10.906 -15.281 -24.828 1 93.5 267 LEU B O 1
ATOM 4542 N N . GLU B 1 268 ? -9.703 -13.531 -24.391 1 91.62 268 GLU B N 1
ATOM 4543 C CA . GLU B 1 268 ? -9.891 -12.969 -25.719 1 91.62 268 GLU B CA 1
ATOM 4544 C C . GLU B 1 268 ? -8.938 -13.609 -26.734 1 91.62 268 GLU B C 1
ATOM 4546 O O . GLU B 1 268 ? -9.375 -14.094 -27.781 1 91.62 268 GLU B O 1
ATOM 4551 N N . THR B 1 269 ? -7.684 -13.727 -26.406 1 91.38 269 THR B N 1
ATOM 4552 C CA . THR B 1 269 ? -6.68 -14.188 -27.359 1 91.38 269 THR B CA 1
ATOM 4553 C C . THR B 1 269 ? -6.406 -15.68 -27.188 1 91.38 269 THR B C 1
ATOM 4555 O O . THR B 1 269 ? -5.789 -16.312 -28.047 1 91.38 269 THR B O 1
ATOM 4558 N N . HIS B 1 270 ? -6.77 -16.234 -26.016 1 90.88 270 HIS B N 1
ATOM 4559 C CA . HIS B 1 270 ? -6.523 -17.609 -25.641 1 90.88 270 HIS B CA 1
ATOM 4560 C C . HIS B 1 270 ? -5.035 -17.875 -25.453 1 90.88 270 HIS B C 1
ATOM 4562 O O . HIS B 1 270 ? -4.598 -19.031 -25.469 1 90.88 270 HIS B O 1
ATOM 4568 N N . ALA B 1 271 ? -4.344 -16.766 -25.281 1 92.38 271 ALA B N 1
ATOM 4569 C CA . ALA B 1 271 ? -2.928 -16.906 -24.953 1 92.38 271 ALA B CA 1
ATOM 4570 C C . ALA B 1 271 ? -2.752 -17.5 -23.547 1 92.38 271 ALA B C 1
ATOM 4572 O O . ALA B 1 271 ? -3.477 -17.125 -22.625 1 92.38 271 ALA B O 1
ATOM 4573 N N . LEU B 1 272 ? -1.79 -18.438 -23.438 1 96.06 272 LEU B N 1
ATOM 4574 C CA . LEU B 1 272 ? -1.415 -18.938 -22.109 1 96.06 272 LEU B CA 1
ATOM 4575 C C . LEU B 1 272 ? -0.605 -17.891 -21.359 1 96.06 272 LEU B C 1
ATOM 4577 O O . LEU B 1 272 ? 0.486 -17.516 -21.781 1 96.06 272 LEU B O 1
ATOM 4581 N N . ILE B 1 273 ? -1.095 -17.484 -20.25 1 97.31 273 ILE B N 1
ATOM 4582 C CA . ILE B 1 273 ? -0.485 -16.406 -19.469 1 97.31 273 ILE B CA 1
ATOM 4583 C C . ILE B 1 273 ? 0.454 -17 -18.422 1 97.31 273 ILE B C 1
ATOM 4585 O O . ILE B 1 273 ? 1.563 -16.516 -18.219 1 97.31 273 ILE B O 1
ATOM 4589 N N . ALA B 1 274 ? -0.002 -18.047 -17.766 1 98.06 274 ALA B N 1
ATOM 4590 C CA . ALA B 1 274 ? 0.772 -18.672 -16.703 1 98.06 274 ALA B CA 1
ATOM 4591 C C . ALA B 1 274 ? 0.337 -20.125 -16.484 1 98.06 274 ALA B C 1
ATOM 4593 O O . ALA B 1 274 ? -0.784 -20.5 -16.828 1 98.06 274 ALA B O 1
ATOM 4594 N N . ARG B 1 275 ? 1.175 -20.891 -15.906 1 97.38 275 ARG B N 1
ATOM 4595 C CA . ARG B 1 275 ? 0.866 -22.266 -15.5 1 97.38 275 ARG B CA 1
ATOM 4596 C C . ARG B 1 275 ? 1.541 -22.609 -14.18 1 97.38 275 ARG B C 1
ATOM 4598 O O . ARG B 1 275 ? 2.564 -22.016 -13.828 1 97.38 275 ARG B O 1
ATOM 4605 N N . GLY B 1 276 ? 0.925 -23.5 -13.445 1 97.88 276 GLY B N 1
ATOM 4606 C CA . GLY B 1 276 ? 1.471 -23.938 -12.172 1 97.88 276 GLY B CA 1
ATOM 4607 C C . GLY B 1 276 ? 1.034 -25.344 -11.781 1 97.88 276 GLY B C 1
ATOM 4608 O O . GLY B 1 276 ? 0.228 -25.953 -12.477 1 97.88 276 GLY B O 1
ATOM 4609 N N . SER B 1 277 ? 1.654 -25.844 -10.773 1 97.69 277 SER B N 1
ATOM 4610 C CA . SER B 1 277 ? 1.362 -27.156 -10.227 1 97.69 277 SER B CA 1
ATOM 4611 C C . SER B 1 277 ? 1.391 -27.141 -8.703 1 97.69 277 SER B C 1
ATOM 4613 O O . SER B 1 277 ? 2.371 -26.703 -8.102 1 97.69 277 SER B O 1
ATOM 4615 N N . ILE B 1 278 ? 0.321 -27.625 -8.133 1 97.56 278 ILE B N 1
ATOM 4616 C CA . ILE B 1 278 ? 0.213 -27.703 -6.676 1 97.56 278 ILE B CA 1
ATOM 4617 C C . ILE B 1 278 ? 0.354 -29.141 -6.215 1 97.56 278 ILE B C 1
ATOM 4619 O O . ILE B 1 278 ? -0.157 -30.062 -6.863 1 97.56 278 ILE B O 1
ATOM 4623 N N . THR B 1 279 ? 1.024 -29.375 -5.125 1 96.56 279 THR B N 1
ATOM 4624 C CA . THR B 1 279 ? 1.14 -30.719 -4.551 1 96.56 279 THR B CA 1
ATOM 4625 C C . THR B 1 279 ? 0.818 -30.688 -3.061 1 96.56 279 THR B C 1
ATOM 4627 O O . THR B 1 279 ? 1.021 -29.672 -2.393 1 96.56 279 THR B O 1
ATOM 4630 N N . PHE B 1 280 ? 0.333 -31.797 -2.574 1 94.38 280 PHE B N 1
ATOM 4631 C CA . PHE B 1 280 ? -0.037 -31.984 -1.176 1 94.38 280 PHE B CA 1
ATOM 4632 C C . PHE B 1 280 ? 0.69 -33.188 -0.573 1 94.38 280 PHE B C 1
ATOM 4634 O O . PHE B 1 280 ? 1.122 -34.094 -1.297 1 94.38 280 PHE B O 1
ATOM 4641 N N . ASN B 1 281 ? 0.851 -33.031 0.711 1 89.56 281 ASN B N 1
ATOM 4642 C CA . ASN B 1 281 ? 1.382 -34.188 1.411 1 89.56 281 ASN B CA 1
ATOM 4643 C C . ASN B 1 281 ? 0.408 -35.375 1.365 1 89.56 281 ASN B C 1
ATOM 4645 O O . ASN B 1 281 ? -0.808 -35.156 1.366 1 89.56 281 ASN B O 1
ATOM 4649 N N . SER B 1 282 ? 0.949 -36.625 1.055 1 73.88 282 SER B N 1
ATOM 4650 C CA . SER B 1 282 ? 0.141 -37.812 1.022 1 73.88 282 SER B CA 1
ATOM 4651 C C . SER B 1 282 ? -0.446 -38.125 2.395 1 73.88 282 SER B C 1
ATOM 4653 O O . SER B 1 282 ? 0.162 -37.812 3.422 1 73.88 282 SER B O 1
#

pLDDT: mean 90.72, std 13.73, range [42.0, 98.88]

Nearest PDB structures (foldseek):
  1s9c-assembly6_K  TM=6.843E-01  e=6.552E-14  Homo sapiens
  3oml-assembly1_A  TM=7.358E-01  e=3.655E-12  Drosophila melanogaster
  3kh8-assembly1_A  TM=6.553E-01  e=2.892E-13  Phytophthora capsici
  3kh8-assembly1_B  TM=6.321E-01  e=7.889E-14  Phytophthora capsici
  3khp-assembly1_A  TM=6.126E-01  e=3.230E-12  Mycobacterium tuberculosis H37Rv

Foldseek 3Di:
DDKDKFKDAFDCVLVLLLCVLCCVFQVLQCVLVVVVNPPPDVPDFDWDFPLSCLLPRQDDDDQVQADPQQAGPLQAADDPVGHGADFLDKFWWKKKKFFPATATHRFMKMWMWDWDHDNFKIKIWIFIATPVGDTTMIMITMMGGHHDQPVPDPQPFDPDPDPFKDKDKGAAALSSQVSVCVSSVRPRCLQHPFCCVCPRNNDPARFRHPSVQQVSFVSNLVSVVSVDDSQFWGMKIKTFRATDHHGFMKMWMAGPVQSQKIFIAGPPVSGTGMIMGTGTHD/DDKDKFKDAFDCVLVLLLCVLCCVFQVLQCVLVVVVNPPPDVPDFDWDFPLSCLLPRQDDDDQVQADPQQAGPLQAADDPVGHGADFLDKAWWKKKKFFPATATHRFMKMWMWDWDHDNFKIKIWIFIATPVGDTTMIMITMMGGHHDQPVPDPQPFDPDPDPFKDKDKGAAALSSQVSVCVSSVRPRCLQHPFCCVCPRNNDPARFRHPSVQQVSFVSNLVSVVSVDDSQFWGMKIKTFRATDHHGFMKMWMAGPVQSQKIFIAGPPVSGTGMIMGTGTHD

Solvent-accessible surface area (backbone atoms only — not comparable to full-atom values): 30277 Å² total; per-residue (Å²): 118,52,77,48,78,40,74,45,70,35,61,64,64,64,54,48,37,48,47,17,54,41,43,81,64,40,48,73,37,46,67,73,44,54,71,70,73,50,75,64,63,87,60,82,85,52,52,64,48,88,71,58,63,65,53,46,85,56,75,58,63,35,64,89,56,32,42,95,55,38,37,59,47,84,73,50,31,42,44,97,88,65,45,76,54,87,63,63,42,80,40,59,38,34,36,35,43,32,50,74,42,85,44,56,53,77,37,47,31,36,34,41,34,41,37,41,61,39,90,48,32,30,40,38,39,36,42,30,22,42,75,87,65,46,67,15,37,44,36,39,41,32,35,35,45,35,72,63,79,64,93,68,63,77,74,52,60,62,73,80,79,59,98,49,60,50,77,47,74,40,59,49,41,68,64,45,46,40,50,53,31,32,52,35,64,48,56,39,32,45,42,53,34,58,63,54,19,39,70,72,63,61,37,96,56,34,38,54,54,50,68,56,52,51,44,52,45,52,44,50,55,48,45,75,36,78,88,56,52,67,85,31,44,33,36,38,39,40,39,46,72,46,87,44,46,52,70,43,52,31,31,41,35,32,35,67,85,45,74,36,39,30,34,31,27,33,64,85,80,47,27,38,24,30,40,33,40,49,46,59,60,131,119,48,77,48,77,39,75,46,71,36,62,64,64,63,53,48,38,49,47,18,54,41,42,82,65,39,46,72,38,46,67,73,43,53,72,72,71,50,75,62,61,87,58,80,84,52,53,63,49,89,72,58,62,66,52,47,84,56,76,59,63,36,64,88,56,32,42,97,56,37,37,59,49,85,72,50,31,40,45,97,89,65,45,75,54,86,62,64,43,82,40,59,36,36,38,35,43,32,49,73,42,85,44,55,52,78,37,48,31,37,35,43,34,40,36,42,58,39,89,46,32,27,41,37,38,35,42,30,22,42,73,87,66,46,67,15,37,43,36,39,41,32,33,35,46,36,71,62,79,63,91,68,64,77,74,53,59,62,71,80,80,57,98,47,60,50,76,47,73,40,59,49,41,68,65,44,47,40,50,54,30,30,53,35,64,47,56,40,33,46,43,53,35,57,63,53,19,37,70,72,63,61,36,96,54,33,37,55,55,51,69,56,54,51,45,53,45,51,44,51,54,50,43,74,36,78,88,56,52,69,86,30,45,33,36,37,39,40,38,47,72,46,87,46,44,52,70,43,53,32,32,42,35,31,35,67,86,44,75,36,39,29,34,32,28,32,66,85,80,45,26,36,24,30,39,34,40,49,45,60,61,132

Sequence (564 aa):
MKRFVLKEFLTETPLQKLRATLSDVLSPYYSEQKELTEHPEPSEKLTLLPGEHLVYFNDARPEHELLGDGYDKDHAPFTESGTPIPFRHRLWLYGSIEHTAPLHLHQYARCHELVRTATDRVHVQRDIYSSNGQLCIRENRTLGYVQNDVNTRRFIRMRQQTADTQTFHLTPTPVLVWRYSALMFNAHRIHWDWRYTTQQESYPELLVPGPLLATFMLQYAQSLHPHKSASDFRNFTYRILSSAWVGKQIALNASMSNPQAVWIEDLETHALIARGSITFNSMKRFVLKEFLTETPLQKLRATLSDVLSPYYSEQKELTEHPEPSEKLTLLPGEHLVYFNDARPEHELLGDGYDKDHAPFTESGTPIPFRHRLWLYGSIEHTAPLHLHQYARCHELVRTATDRVHVQRDIYSSNGQLCIRENRTLGYVQNDVNTRRFIRMRQQTADTQTFHLTPTPVLVWRYSALMFNAHRIHWDWRYTTQQESYPELLVPGPLLATFMLQYAQSLHPHKSASDFRNFTYRILSSAWVGKQIALNASMSNPQAVWIEDLETHALIARGSITFNS

Organism: Schizosaccharomyces japonicus (strain yFS275 / FY16936) (NCBI:txid402676)

Secondary structure (DSSP, 8-state):
-EEEEEEEE--SHHHHHHHHHHTTT-HHHHTT-HHHHS---S-S--BPPTTGGGGSS-----GGGB-TTSSBGGGS-B-TTSPBPP-SEEEEEEEEEEESS--BSSSEEEEEEEEEE-SSEEEEEEEEE-TTS-EEEEEEEEEEEESS-GGGS---B-----S-EEEEEE---HHHHHHHHHHTT---GGGT-HHIIIIIS--SSPBPPHHHHHHHHHHHHHHT-TT--GGGEEEEEEEE-S--BTT--EEEEEESSSTTEEEEEETTT-BEEEEEEEEE--/-EEEEEEEE--SHHHHHHHHHHTTT-HHHHTT-GGGGS---S-S--BPPTTGGGGSS-----GGGB-TTSSBGGGS-B-TTSPBPP-SEEEEEEEEEEESSPPBSSSEEEEEEEEEE-SSEEEEEEEEE-TTS-EEEEEEEEEEEESS-GGGS---B-----S-EEEEEE---HHHHHHHHHHTT---GGGT-HHIIIIIS--SSPBPPHHHHHHHHHHHHHHT-TT--GGGEEEEEEEE-S--BTT--EEEEEESSSTTEEEEEETTT-BEEEEEEEEE--